Protein AF-A0A8S1EJ92-F1 (afdb_monomer_lite)

Radius of gyration: 52.17 Å; chains: 1; bounding box: 129×118×116 Å

Foldseek 3Di:
DDDDDDDDDDDDDDDDDPDDDPPDDDDPPDDDAQDWDQDPPHRDIDTCHPPRPDQWDADPVPRAIDGPHADPPQKHWDADPVRHIDIDGPPDQWDADPDPVGRDIDGDDDDDCPDDPPDDPPQWDWDQDLVPRDIDIDRNVPLDWDQDPPPRDTADDDCSLVVVLVVLVVVLVVLVVVLVVLCVVLPDDPPPPFAKEWFWFFFEQKTWIWIDTPLDTQDWDMDGDFDAQLDDDDLVVSLVVNLVCVVVNVVVRCVSSVNDQCLPRHQEYFYAQDQHRDSRSVSRLVVRLVSCVVSVHFYFHDHQVQLQVLLLCSVQVDDWAQEQEAAQAWGFGWGDDPQFIDTPETEPEGTLNVLQQNLLSLVSHGCPVHSLVSLLVLLVPADDADDADQADDQLYGYCVRRSVCSSPCVVVCVVVVVGPSSNVSNNSCVRVLVSSLVSNLSVCVVVVALEYGYAYDNLQRVVSVVVNCVSSVVVVHDYRYDHPSRRYGIRVSSRSSRRLCVSLVHTDDSVPSHHYNDDDRRVDRNSSPSPPPDNPPPSVVSSVVSVVSSVVSVVVSVVSVVSVVSVVVPDPPPPDDQQFAAEAEAEADVRVVVVDVVVDPDFFEKEWEFADADPPPRAHPDVLCRLLVVLLVVLCVPPLLGSHNYHYYYYHHYHPVLVPPCVNCCCPDPQNNDDAPRKMDGRPPNVLMDHRVCSNDNVSSNCSRNDDD

Organism: NCBI:txid2654633

InterPro domains:
  IPR000905 Gcp-like domain [PF00814] (223-495)
  IPR000905 Gcp-like domain [PTHR11735] (194-524)
  IPR010357 Thioredoxin domain-containing protein 17-like domain [PF06110] (586-706)
  IPR017860 Peptidase M22, conserved site [PS01016] (289-309)
  IPR017861 Kae1/TsaD family [PR00789] (198-211)
  IPR017861 Kae1/TsaD family [PR00789] (269-289)
  IPR017861 Kae1/TsaD family [PR00789] (290-309)
  IPR017861 Kae1/TsaD family [PR00789] (322-334)
  IPR017861 Kae1/TsaD family [PR00789] (344-365)
  IPR017861 Kae1/TsaD family [PR00789] (452-461)
  IPR017861 Kae1/TsaD family [TIGR00329] (198-495)
  IPR019178 Phosphatidylinositol 4,5-bisphosphate 4-phosphatase [PF09788] (29-186)
  IPR034680 tRNA N6-adenosine threonylcarbamoyltransferase Kae1, archaeal/eukaryotic [MF_01446] (195-529)
  IPR036249 Thioredoxin-like superfamily [SSF52833] (578-705)
  IPR043129 ATPase, nucleotide binding domain [SSF53067] (196-496)

Secondary structure (DSSP, 8-state):
------------------S--S-S------PPTT-EEE-TTT--EEE-TT-TT-SEEE-TTT--EEESSPPPTTEEEEE-TTS-EEEEETT-SEEE---TT---EEE-S---------PPPTTEEEEE-TTT--EEEEETTS-SPEEPTTT--EE--TTHHHHHHHHHHHHHHHHHHHHHHHHHHTPPP-TTS--EEEEEE-SSSEEEEEEEETTEEEE--EEE--PPTT----HHHHHHHHHHHHHHHHHHHHHHTT-S-HHHH-SEEEEEEESS-HHHHHHHHHHHHHHHHHH---EEEEEHHHHHHHHHHHHH--SS-EEEEE-SS-EEEEEEETTEEEEEEEBSS--HHHHHHHHHHHTT---SS-HHHHHHHHHTT--SPPP----EETTEE--HHHHHHHHHHHHHHHHTTSS-HHHHHHHHHHHHHHHHHHHHHHHHHHH--SEEEEESTTTT-HHHHHHHHHHHHHTT-EEEE--HHHHSS-HHHHHHHHHHHHHTT--B-TTS----S---GGGS--GGGHHHIIIIIHHHHHHHHHHHHHHHHHHHHHHHHHHHHHHHTT-TT--------EEEEEEHHHHHHHHHHHH-TTSEEEEEEEPPBPTTT-SBSSHHHHHHHHHHHHHHTSHHHHTS-EEEEEEE---HHHHHSTT-HHHH-TTT--SSSSEEEETT-TT-EEEGGGGG-HHHHHHHHH---

Structure (mmCIF, N/CA/C/O backbone):
data_AF-A0A8S1EJ92-F1
#
_entry.id   AF-A0A8S1EJ92-F1
#
loop_
_atom_site.group_PDB
_atom_site.id
_atom_site.type_symbol
_atom_site.label_atom_id
_atom_site.label_alt_id
_atom_site.label_comp_id
_atom_site.label_asym_id
_atom_site.label_entity_id
_atom_site.label_seq_id
_atom_site.pdbx_PDB_ins_code
_atom_site.Cartn_x
_atom_site.Cartn_y
_atom_site.Cartn_z
_atom_site.occupancy
_atom_site.B_iso_or_equiv
_atom_site.auth_seq_id
_atom_site.auth_comp_id
_atom_site.auth_asym_id
_atom_site.auth_atom_id
_atom_site.pdbx_PDB_model_num
ATOM 1 N N . MET A 1 1 ? -45.525 -78.980 36.826 1.00 33.72 1 MET A N 1
ATOM 2 C CA . MET A 1 1 ? -45.651 -79.275 38.272 1.00 33.72 1 MET A CA 1
ATOM 3 C C . MET A 1 1 ? -45.766 -77.932 38.975 1.00 33.72 1 MET A C 1
ATOM 5 O O . MET A 1 1 ? -44.950 -77.083 38.645 1.00 33.72 1 MET A O 1
ATOM 9 N N . SER A 1 2 ? -46.714 -77.650 39.869 1.00 26.92 2 SER A N 1
ATOM 10 C CA . SER A 1 2 ? -47.870 -78.394 40.438 1.00 26.92 2 SER A CA 1
ATOM 11 C C . SER A 1 2 ? -49.183 -78.156 39.645 1.00 26.92 2 SER A C 1
ATOM 13 O O . SER A 1 2 ? -49.220 -77.238 38.836 1.00 26.92 2 SER A O 1
ATOM 15 N N . TYR A 1 3 ? -50.165 -79.072 39.591 1.00 26.42 3 TYR A N 1
ATOM 16 C CA . TYR A 1 3 ? -51.258 -79.365 40.559 1.00 26.42 3 TYR A CA 1
ATOM 17 C C . TYR A 1 3 ? -52.025 -78.101 41.033 1.00 26.42 3 TYR A C 1
ATOM 19 O O . TYR A 1 3 ? -51.384 -77.234 41.619 1.00 26.42 3 TYR A O 1
ATOM 27 N N . TYR A 1 4 ? -53.292 -77.841 40.646 1.00 27.20 4 TYR A N 1
ATOM 28 C CA . TYR A 1 4 ? -54.607 -78.530 40.852 1.00 27.20 4 TYR A CA 1
ATOM 29 C C . TYR A 1 4 ? -55.306 -78.189 42.189 1.00 27.20 4 TYR A C 1
ATOM 31 O O . TYR A 1 4 ? -54.716 -78.443 43.239 1.00 27.20 4 TYR A O 1
ATOM 39 N N . THR A 1 5 ? -56.554 -77.679 42.151 1.00 28.06 5 THR A N 1
ATOM 40 C CA . THR A 1 5 ? -57.664 -77.943 43.114 1.00 28.06 5 THR A CA 1
ATOM 41 C C . THR A 1 5 ? -58.959 -77.168 42.803 1.00 28.06 5 THR A C 1
ATOM 43 O O . THR A 1 5 ? -58.943 -75.970 42.523 1.00 28.06 5 THR A O 1
ATOM 46 N N . GLU A 1 6 ? -60.092 -77.869 42.941 1.00 27.09 6 GLU A N 1
ATOM 47 C CA . GLU A 1 6 ? -61.472 -77.483 42.591 1.00 27.09 6 GLU A CA 1
ATOM 48 C C . GLU A 1 6 ? -62.458 -78.131 43.615 1.00 27.09 6 GLU A C 1
ATOM 50 O O . GLU A 1 6 ? -62.034 -78.963 44.416 1.00 27.09 6 GLU A O 1
ATOM 55 N N . GLU A 1 7 ? -63.770 -77.861 43.706 1.00 29.28 7 GLU A N 1
ATOM 56 C CA . GLU A 1 7 ? -64.671 -76.963 42.952 1.00 29.28 7 GLU A CA 1
ATOM 57 C C . GLU A 1 7 ? -65.415 -76.006 43.952 1.00 29.28 7 GLU A C 1
ATOM 59 O O . GLU A 1 7 ? -64.715 -75.213 44.573 1.00 29.28 7 GLU A O 1
ATOM 64 N N . ILE A 1 8 ? -66.732 -75.947 44.251 1.00 29.27 8 ILE A N 1
ATOM 65 C CA . ILE A 1 8 ? -67.950 -76.573 43.698 1.00 29.27 8 ILE A CA 1
ATOM 66 C C . ILE A 1 8 ? -69.162 -75.610 43.643 1.00 29.27 8 ILE A C 1
ATOM 68 O O . ILE A 1 8 ? -69.300 -74.715 44.476 1.00 29.27 8 ILE A O 1
ATOM 72 N N . SER A 1 9 ? -70.026 -75.824 42.646 1.00 25.67 9 SER A N 1
ATOM 73 C CA . SER A 1 9 ? -71.293 -75.137 42.315 1.00 25.67 9 SER A CA 1
ATOM 74 C C . SER A 1 9 ? -72.286 -74.753 43.440 1.00 25.67 9 SER A C 1
ATOM 76 O O . SER A 1 9 ? -72.329 -75.347 44.520 1.00 25.67 9 SER A O 1
ATOM 78 N N . ARG A 1 10 ? -73.219 -73.845 43.083 1.00 26.39 10 ARG A N 1
ATOM 79 C CA . ARG A 1 10 ? -74.684 -74.017 43.256 1.00 26.39 10 ARG A CA 1
ATOM 80 C C . ARG A 1 10 ? -75.468 -73.140 42.256 1.00 26.39 10 ARG A C 1
ATOM 82 O O . ARG A 1 10 ? -75.114 -71.981 42.060 1.00 26.39 10 ARG A O 1
ATOM 89 N N . ASN A 1 11 ? -76.526 -73.693 41.658 1.00 24.84 11 ASN A N 1
ATOM 90 C CA . ASN A 1 11 ? -77.256 -73.128 40.505 1.00 24.84 11 ASN A CA 1
ATOM 91 C C . ASN A 1 11 ? -78.496 -72.299 40.947 1.00 24.84 11 ASN A C 1
ATOM 93 O O . ASN A 1 11 ? -79.087 -72.624 41.974 1.00 24.84 11 ASN A O 1
ATOM 97 N N . GLU A 1 12 ? -78.757 -71.111 40.367 1.00 30.56 12 GLU A N 1
ATOM 98 C CA . GLU A 1 12 ? -79.724 -70.778 39.270 1.00 30.56 12 GLU A CA 1
ATOM 99 C C . GLU A 1 12 ? -81.222 -70.740 39.707 1.00 30.56 12 GLU A C 1
ATOM 101 O O . GLU A 1 12 ? -81.569 -71.415 40.674 1.00 30.56 12 GLU A O 1
ATOM 106 N N . PRO A 1 13 ? -82.095 -69.867 39.128 1.00 27.06 13 PRO A N 1
ATOM 107 C CA . PRO A 1 13 ? -82.477 -69.877 37.704 1.00 27.06 13 PRO A CA 1
ATOM 108 C C . PRO A 1 13 ? -82.332 -68.547 36.925 1.00 27.06 13 PRO A C 1
ATOM 110 O O . PRO A 1 13 ? -82.684 -67.468 37.397 1.00 27.06 13 PRO A O 1
ATOM 113 N N . GLU A 1 14 ? -81.862 -68.691 35.684 1.00 22.61 14 GLU A N 1
ATOM 114 C CA . GLU A 1 14 ? -82.346 -68.062 34.439 1.00 22.61 14 GLU A CA 1
ATOM 115 C C . GLU A 1 14 ? -82.857 -66.600 34.443 1.00 22.61 14 GLU A C 1
ATOM 117 O O . GLU A 1 14 ? -84.000 -66.296 34.786 1.00 22.61 14 GLU A O 1
ATOM 122 N N . TYR A 1 15 ? -82.071 -65.713 33.819 1.00 24.30 15 TYR A N 1
ATOM 123 C CA . TYR A 1 15 ? -82.610 -64.614 33.006 1.00 24.30 15 TYR A CA 1
ATOM 124 C C . TYR A 1 15 ? -82.412 -64.969 31.528 1.00 24.30 15 TYR A C 1
ATOM 126 O O . TYR A 1 15 ? -81.276 -65.149 31.094 1.00 24.30 15 TYR A O 1
ATOM 134 N N . ILE A 1 16 ? -83.500 -65.064 30.756 1.00 24.47 16 ILE A N 1
ATOM 135 C CA . ILE A 1 16 ? -83.459 -65.535 29.360 1.00 24.47 16 ILE A CA 1
ATOM 136 C C . ILE A 1 16 ? -82.624 -64.589 28.481 1.00 24.47 16 ILE A C 1
ATOM 138 O O . ILE A 1 16 ? -82.992 -63.436 28.238 1.00 24.47 16 ILE A O 1
ATOM 142 N N . THR A 1 17 ? -81.509 -65.105 27.968 1.00 25.94 17 THR A N 1
ATOM 143 C CA . THR A 1 17 ? -80.580 -64.422 27.064 1.00 25.94 17 THR A CA 1
ATOM 144 C C . THR A 1 17 ? -80.908 -64.692 25.594 1.00 25.94 17 THR A C 1
ATOM 146 O O . THR A 1 17 ? -80.249 -65.488 24.933 1.00 25.94 17 THR A O 1
ATOM 149 N N . GLU A 1 18 ? -81.854 -63.945 25.022 1.00 24.20 18 GLU A N 1
ATOM 150 C CA . GLU A 1 18 ? -81.994 -63.856 23.560 1.00 24.20 18 GLU A CA 1
ATOM 151 C C . GLU A 1 18 ? -81.805 -62.423 23.055 1.00 24.20 18 GLU A C 1
ATOM 153 O O . GLU A 1 18 ? -82.721 -61.607 23.077 1.00 24.20 18 GLU A O 1
ATOM 158 N N . TYR A 1 19 ? -80.575 -62.124 22.632 1.00 30.52 19 TYR A N 1
ATOM 159 C CA . TYR A 1 19 ? -80.199 -61.569 21.319 1.00 30.52 19 TYR A CA 1
ATOM 160 C C . TYR A 1 19 ? -78.664 -61.501 21.315 1.00 30.52 19 TYR A C 1
ATOM 162 O O . TYR A 1 19 ? -78.081 -60.565 21.860 1.00 30.52 19 TYR A O 1
ATOM 170 N N . GLY A 1 20 ? -78.027 -62.555 20.792 1.00 27.53 20 GLY A N 1
ATOM 171 C CA . GLY A 1 20 ? -76.601 -62.842 21.001 1.00 27.53 20 GLY A CA 1
ATOM 172 C C . GLY A 1 20 ? -75.611 -61.875 20.341 1.00 27.53 20 GLY A C 1
ATOM 173 O O . GLY A 1 20 ? -75.978 -61.020 19.530 1.00 27.53 20 GLY A O 1
ATOM 174 N N . ASP A 1 21 ? -74.331 -62.048 20.683 1.00 27.78 21 ASP A N 1
ATOM 175 C CA . ASP A 1 21 ? -73.225 -61.279 20.113 1.00 27.78 21 ASP A CA 1
ATOM 176 C C . ASP A 1 21 ? -73.152 -61.445 18.589 1.00 27.78 21 ASP A C 1
ATOM 178 O O . ASP A 1 21 ? -72.948 -62.534 18.052 1.00 27.78 21 ASP A O 1
ATOM 182 N N . GLY A 1 22 ? -73.305 -60.328 17.878 1.00 31.08 22 GLY A N 1
ATOM 183 C CA . GLY A 1 22 ? -73.324 -60.278 16.418 1.00 31.08 22 GLY A CA 1
ATOM 184 C C . GLY A 1 22 ? -71.935 -60.386 15.790 1.00 31.08 22 GLY A C 1
ATOM 185 O O . GLY A 1 22 ? -71.513 -59.447 15.118 1.00 31.08 22 GLY A O 1
ATOM 186 N N . ASN A 1 23 ? -71.242 -61.508 16.002 1.00 33.09 23 ASN A N 1
ATOM 187 C CA . ASN A 1 23 ? -69.952 -61.820 15.374 1.00 33.09 23 ASN A CA 1
ATOM 188 C C . ASN A 1 23 ? -69.971 -63.122 14.548 1.00 33.09 23 ASN A C 1
ATOM 190 O O . ASN A 1 23 ? -68.948 -63.778 14.381 1.00 33.09 23 ASN A O 1
ATOM 194 N N . GLU A 1 24 ? -71.135 -63.461 13.993 1.00 30.86 24 GLU A N 1
ATOM 195 C CA . GLU A 1 24 ? -71.302 -64.455 12.930 1.00 30.86 24 GLU A CA 1
ATOM 196 C C . GLU A 1 24 ? -72.275 -63.934 11.855 1.00 30.86 24 GLU A C 1
ATOM 198 O O . GLU A 1 24 ? -72.923 -62.895 12.021 1.00 30.86 24 GLU A O 1
ATOM 203 N N . GLY A 1 25 ? -72.320 -64.604 10.700 1.00 39.47 25 GLY A N 1
ATOM 204 C CA . GLY A 1 25 ? -72.923 -64.088 9.466 1.00 39.47 25 GLY A CA 1
ATOM 205 C C . GLY A 1 25 ? -74.449 -63.941 9.495 1.00 39.47 25 GLY A C 1
ATOM 206 O O . GLY A 1 25 ? -75.159 -64.787 8.959 1.00 39.47 25 GLY A O 1
ATOM 207 N N . ALA A 1 26 ? -74.955 -62.833 10.046 1.00 32.16 26 ALA A N 1
ATOM 208 C CA . ALA A 1 26 ? -76.382 -62.514 10.110 1.00 32.16 26 ALA A CA 1
ATOM 209 C C . ALA A 1 26 ? -77.023 -62.355 8.712 1.00 32.16 26 ALA A C 1
ATOM 211 O O . ALA A 1 26 ? -77.035 -61.276 8.110 1.00 32.16 26 ALA A O 1
ATOM 212 N N . GLN A 1 27 ? -77.578 -63.456 8.204 1.00 32.34 27 GLN A N 1
ATOM 213 C CA . GLN A 1 27 ? -78.292 -63.545 6.930 1.00 32.34 27 GLN A CA 1
ATOM 214 C C . GLN A 1 27 ? -79.494 -62.581 6.867 1.00 32.34 27 GLN A C 1
ATOM 216 O O . GLN A 1 27 ? -80.054 -62.164 7.885 1.00 32.34 27 GLN A O 1
ATOM 221 N N . ARG A 1 28 ? -79.952 -62.246 5.650 1.00 38.09 28 ARG A N 1
ATOM 222 C CA . ARG A 1 28 ? -81.178 -61.452 5.434 1.00 38.09 28 ARG A CA 1
ATOM 223 C C . ARG A 1 28 ? -82.435 -62.256 5.805 1.00 38.09 28 ARG A C 1
ATOM 225 O O . ARG A 1 28 ? -83.156 -62.717 4.925 1.00 38.09 28 ARG A O 1
ATOM 232 N N . ALA A 1 29 ? -82.750 -62.336 7.094 1.00 40.09 29 ALA A N 1
ATOM 233 C CA . ALA A 1 29 ? -84.058 -62.774 7.571 1.00 40.09 29 ALA A CA 1
ATOM 234 C C . ALA A 1 29 ? -85.144 -61.776 7.116 1.00 40.09 29 ALA A C 1
ATOM 236 O O . ALA A 1 29 ? -85.392 -60.747 7.754 1.00 40.09 29 ALA A O 1
ATOM 237 N N . GLN A 1 30 ? -85.773 -62.050 5.972 1.00 45.75 30 GLN A N 1
ATOM 238 C CA . GLN A 1 30 ? -86.967 -61.336 5.532 1.00 45.75 30 GLN A CA 1
ATOM 239 C C . GLN A 1 30 ? -88.142 -61.767 6.416 1.00 45.75 30 GLN A C 1
ATOM 241 O O . GLN A 1 30 ? -88.545 -62.927 6.393 1.00 45.75 30 GLN A O 1
ATOM 246 N N . ARG A 1 31 ? -88.705 -60.837 7.199 1.00 52.62 31 ARG A N 1
ATOM 247 C CA . ARG A 1 31 ? -90.002 -61.077 7.852 1.00 52.62 31 ARG A CA 1
ATOM 248 C C . ARG A 1 31 ? -91.081 -61.237 6.767 1.00 52.62 31 ARG A C 1
ATOM 250 O O . ARG A 1 31 ? -91.023 -60.489 5.785 1.00 52.62 31 ARG A O 1
ATOM 257 N N . PRO A 1 32 ? -92.054 -62.151 6.936 1.00 48.94 32 PRO A N 1
ATOM 258 C CA . PRO A 1 32 ? -93.156 -62.306 5.993 1.00 48.94 32 PRO A CA 1
ATOM 259 C C . PRO A 1 32 ? -93.974 -61.013 5.859 1.00 48.94 32 PRO A C 1
ATOM 261 O O . PRO A 1 32 ? -93.990 -60.157 6.752 1.00 48.94 32 PRO A O 1
ATOM 264 N N . GLN A 1 33 ? -94.652 -60.872 4.719 1.00 48.00 33 GLN A N 1
ATOM 265 C CA . GLN A 1 33 ? -95.577 -59.766 4.468 1.00 48.00 33 GLN A CA 1
ATOM 266 C C . GLN A 1 33 ? -96.727 -59.792 5.496 1.00 48.00 33 GLN A C 1
ATOM 268 O O . GLN A 1 33 ? -97.132 -60.861 5.946 1.00 48.00 33 GLN A O 1
ATOM 273 N N . GLY A 1 34 ? -97.210 -58.616 5.911 1.00 57.91 34 GLY A N 1
ATOM 274 C CA . GLY A 1 34 ? -98.260 -58.469 6.933 1.00 57.91 34 GLY A CA 1
ATOM 275 C C . GLY A 1 34 ? -97.787 -58.344 8.394 1.00 57.91 34 GLY A C 1
ATOM 276 O O . GLY A 1 34 ? -98.614 -58.129 9.275 1.00 57.91 34 GLY A O 1
ATOM 277 N N . ALA A 1 35 ? -96.483 -58.426 8.689 1.00 70.12 35 ALA A N 1
ATOM 278 C CA . ALA A 1 35 ? -95.980 -58.330 10.067 1.00 70.12 35 ALA A CA 1
ATOM 279 C C . ALA A 1 35 ? -96.343 -56.999 10.775 1.00 70.12 35 ALA A C 1
ATOM 281 O O . ALA A 1 35 ? -96.090 -55.910 10.250 1.00 70.12 35 ALA A O 1
ATOM 282 N N . THR A 1 36 ? -96.855 -57.088 12.007 1.00 78.06 36 THR A N 1
ATOM 283 C CA . THR A 1 36 ? -97.196 -55.951 12.885 1.00 78.06 36 THR A CA 1
ATOM 284 C C . THR A 1 36 ? -96.217 -55.794 14.052 1.00 78.06 36 THR A C 1
ATOM 286 O O . THR A 1 36 ? -95.643 -56.771 14.529 1.00 78.06 36 THR A O 1
ATOM 289 N N . VAL A 1 37 ? -96.048 -54.569 14.563 1.00 81.75 37 VAL A N 1
ATOM 290 C CA . VAL A 1 37 ? -95.330 -54.282 15.822 1.00 81.75 37 VAL A CA 1
ATOM 291 C C . VAL A 1 37 ? -96.136 -53.324 16.700 1.00 81.75 37 VAL A C 1
ATOM 293 O O . VAL A 1 37 ? -96.599 -52.287 16.233 1.00 81.75 37 VAL A O 1
ATOM 296 N N . VAL A 1 38 ? -96.253 -53.655 17.986 1.00 83.75 38 VAL A N 1
ATOM 297 C CA . VAL A 1 38 ? -96.904 -52.838 19.023 1.00 83.75 38 VAL A CA 1
ATOM 298 C C . VAL A 1 38 ? -96.079 -51.578 19.325 1.00 83.75 38 VAL A C 1
ATOM 300 O O . VAL A 1 38 ? -94.865 -51.646 19.549 1.00 83.75 38 VAL A O 1
ATOM 303 N N . CYS A 1 39 ? -96.721 -50.408 19.354 1.00 83.12 39 CYS A N 1
ATOM 304 C CA . CYS A 1 39 ? -96.068 -49.154 19.721 1.00 83.12 39 CYS A CA 1
ATOM 305 C C . CYS A 1 39 ? -95.769 -49.081 21.226 1.00 83.12 39 CYS A C 1
ATOM 307 O O . CYS A 1 39 ? -96.682 -48.859 22.010 1.00 83.12 39 CYS A O 1
ATOM 309 N N . ARG A 1 40 ? -94.491 -49.117 21.635 1.00 81.31 40 ARG A N 1
ATOM 310 C CA . ARG A 1 40 ? -94.064 -48.978 23.051 1.00 81.31 40 ARG A CA 1
ATOM 311 C C . ARG A 1 40 ? -94.210 -47.551 23.630 1.00 81.31 40 ARG A C 1
ATOM 313 O O . ARG A 1 40 ? -93.234 -47.007 24.155 1.00 81.31 40 ARG A O 1
ATOM 320 N N . VAL A 1 41 ? -95.378 -46.935 23.443 1.00 84.06 41 VAL A N 1
ATOM 321 C CA . VAL A 1 41 ? -95.833 -45.638 23.986 1.00 84.06 41 VAL A CA 1
ATOM 322 C C . VAL A 1 41 ? -97.364 -45.604 24.148 1.00 84.06 41 VAL A C 1
ATOM 324 O O . VAL A 1 41 ? -97.846 -45.010 25.106 1.00 84.06 41 VAL A O 1
ATOM 327 N N . CYS A 1 42 ? -98.120 -46.195 23.215 1.00 82.69 42 CYS A N 1
ATOM 328 C CA . CYS A 1 42 ? -99.595 -46.197 23.215 1.00 82.69 42 CYS A CA 1
ATOM 329 C C . CYS A 1 42 ? -100.215 -47.562 22.857 1.00 82.69 42 CYS A C 1
ATOM 331 O O . CYS A 1 42 ? -101.415 -47.647 22.623 1.00 82.69 42 CYS A O 1
ATOM 333 N N . ASP A 1 43 ? -99.380 -48.593 22.723 1.00 84.50 43 ASP A N 1
ATOM 334 C CA . ASP A 1 43 ? -99.688 -49.997 22.431 1.00 84.50 43 ASP A CA 1
ATOM 335 C C . ASP A 1 43 ? -100.575 -50.281 21.199 1.00 84.50 43 ASP A C 1
ATOM 337 O O . ASP A 1 43 ? -100.980 -51.412 20.942 1.00 84.50 43 ASP A O 1
ATOM 341 N N . ALA A 1 44 ? -100.772 -49.278 20.339 1.00 83.56 44 ALA A N 1
ATOM 342 C CA . ALA A 1 44 ? -101.381 -49.439 19.025 1.00 83.56 44 ALA A CA 1
ATOM 343 C C . ALA A 1 44 ? -100.513 -50.305 18.089 1.00 83.56 44 ALA A C 1
ATOM 345 O O . ALA A 1 44 ? -99.287 -50.147 18.021 1.00 83.56 44 ALA A O 1
ATOM 346 N N . ASN A 1 45 ? -101.160 -51.182 17.316 1.00 84.00 45 ASN A N 1
ATOM 347 C CA . ASN A 1 45 ? -100.512 -52.020 16.307 1.00 84.00 45 ASN A CA 1
ATOM 348 C C . ASN A 1 45 ? -100.068 -51.199 15.085 1.00 84.00 45 ASN A C 1
ATOM 350 O O . ASN A 1 45 ? -100.868 -50.511 14.455 1.00 84.00 45 ASN A O 1
ATOM 354 N N . ILE A 1 46 ? -98.791 -51.318 14.713 1.00 83.00 46 ILE A N 1
ATOM 355 C CA . ILE A 1 46 ? -98.201 -50.699 13.523 1.00 83.00 46 ILE A CA 1
ATOM 356 C C . ILE A 1 46 ? -97.934 -51.788 12.477 1.00 83.00 46 ILE A C 1
ATOM 358 O O . ILE A 1 46 ? -97.066 -52.639 12.674 1.00 83.00 46 ILE A O 1
ATOM 362 N N . PHE A 1 47 ? -98.641 -51.745 11.348 1.00 81.00 47 PHE A N 1
ATOM 363 C CA . PHE A 1 47 ? -98.381 -52.604 10.187 1.00 81.00 47 PHE A CA 1
ATOM 364 C C . PHE A 1 47 ? -97.077 -52.182 9.482 1.00 81.00 47 PHE A C 1
ATOM 366 O O . PHE A 1 47 ? -96.836 -50.989 9.274 1.00 81.00 47 PHE A O 1
ATOM 373 N N . LEU A 1 48 ? -96.212 -53.143 9.132 1.00 76.88 48 LEU A N 1
ATOM 374 C CA . LEU A 1 48 ? -94.860 -52.882 8.602 1.00 76.88 48 LEU A CA 1
ATOM 375 C C . LEU A 1 48 ? -94.725 -53.016 7.073 1.00 76.88 48 LEU A C 1
ATOM 377 O O . LEU A 1 48 ? -93.608 -53.134 6.557 1.00 76.88 48 LEU A O 1
ATOM 381 N N . GLU A 1 49 ? -95.837 -52.987 6.340 1.00 73.94 49 GLU A N 1
ATOM 382 C CA . GLU A 1 49 ? -95.856 -53.104 4.877 1.00 73.94 49 GLU A CA 1
ATOM 383 C C . GLU A 1 49 ? -94.936 -52.074 4.202 1.00 73.94 49 GLU A C 1
ATOM 385 O O . GLU A 1 49 ? -94.885 -50.901 4.578 1.00 73.94 49 GLU A O 1
ATOM 390 N N . GLY A 1 50 ? -94.121 -52.536 3.247 1.00 66.25 50 GLY A N 1
ATOM 391 C CA . GLY A 1 50 ? -93.110 -51.731 2.547 1.00 66.25 50 GLY A CA 1
ATOM 392 C C . GLY A 1 50 ? -91.938 -51.202 3.397 1.00 66.25 50 GLY A C 1
ATOM 393 O O . GLY A 1 50 ? -90.950 -50.733 2.837 1.00 66.25 50 GLY A O 1
ATOM 394 N N . ARG A 1 51 ? -91.987 -51.281 4.736 1.00 70.00 51 ARG A N 1
ATOM 395 C CA . ARG A 1 51 ? -91.027 -50.617 5.651 1.00 70.00 51 ARG A CA 1
ATOM 396 C C . ARG A 1 51 ? -89.984 -51.556 6.269 1.00 70.00 51 ARG A C 1
ATOM 398 O O . ARG A 1 51 ? -89.215 -51.140 7.134 1.00 70.00 51 ARG A O 1
ATOM 405 N N . SER A 1 52 ? -89.905 -52.802 5.800 1.00 64.50 52 SER A N 1
ATOM 406 C CA . SER A 1 52 ? -89.078 -53.883 6.366 1.00 64.50 52 SER A CA 1
ATOM 407 C C . SER A 1 52 ? -87.589 -53.547 6.568 1.00 64.50 52 SER A C 1
ATOM 409 O O . SER A 1 52 ? -86.973 -54.058 7.505 1.00 64.50 52 SER A O 1
ATOM 411 N N . ASN A 1 53 ? -87.001 -52.681 5.735 1.00 71.00 53 ASN A N 1
ATOM 412 C CA . ASN A 1 53 ? -85.588 -52.274 5.814 1.00 71.00 53 ASN A CA 1
ATOM 413 C C . ASN A 1 53 ? -85.286 -51.169 6.848 1.00 71.00 53 ASN A C 1
ATOM 415 O O . ASN A 1 53 ? -84.118 -50.874 7.107 1.00 71.00 53 ASN A O 1
ATOM 419 N N . GLN A 1 54 ? -86.301 -50.556 7.462 1.00 80.31 54 GLN A N 1
ATOM 420 C CA . GLN A 1 54 ? -86.100 -49.534 8.492 1.00 80.31 54 GLN A CA 1
ATOM 421 C C . GLN A 1 54 ? -85.700 -50.173 9.836 1.00 80.31 54 GLN A C 1
ATOM 423 O O . GLN A 1 54 ? -85.989 -51.338 10.104 1.00 80.31 54 GLN A O 1
ATOM 428 N N . HIS A 1 55 ? -85.009 -49.413 10.693 1.00 81.38 55 HIS A N 1
ATOM 429 C CA . HIS A 1 55 ? -84.685 -49.848 12.064 1.00 81.38 55 HIS A CA 1
ATOM 430 C C . HIS A 1 55 ? -85.708 -49.350 13.097 1.00 81.38 55 HIS A C 1
ATOM 432 O O . HIS A 1 55 ? -85.863 -49.943 14.163 1.00 81.38 55 HIS A O 1
ATOM 438 N N . VAL A 1 56 ? -86.413 -48.264 12.778 1.00 87.06 56 VAL A N 1
ATOM 439 C CA . VAL A 1 56 ? -87.357 -47.551 13.644 1.00 87.06 56 VAL A CA 1
ATOM 440 C C . VAL A 1 56 ? -88.512 -47.073 12.770 1.00 87.06 56 VAL A C 1
ATOM 442 O O . VAL A 1 56 ? -88.264 -46.590 11.667 1.00 87.06 56 VAL A O 1
ATOM 445 N N . VAL A 1 57 ? -89.746 -47.176 13.261 1.00 86.25 57 VAL A N 1
ATOM 446 C CA . VAL A 1 57 ? -90.951 -46.636 12.607 1.00 86.25 57 VAL A CA 1
ATOM 447 C C . VAL A 1 57 ? -91.646 -45.633 13.525 1.00 86.25 57 VAL A C 1
ATOM 449 O O . VAL A 1 57 ? -91.521 -45.725 14.745 1.00 86.25 57 VAL A O 1
ATOM 452 N N . LYS A 1 58 ? -92.389 -44.680 12.958 1.00 85.75 58 LYS A N 1
ATOM 453 C CA . LYS A 1 58 ? -93.324 -43.840 13.723 1.00 85.75 58 LYS A CA 1
ATOM 454 C C . LYS A 1 58 ? -94.669 -44.549 13.870 1.00 85.75 58 LYS A C 1
ATOM 456 O O . LYS A 1 58 ? -95.127 -45.190 12.924 1.00 85.75 58 LYS A O 1
ATOM 461 N N . CYS A 1 59 ? -95.298 -44.415 15.033 1.00 84.31 59 CYS A N 1
ATOM 462 C CA . CYS A 1 59 ? -96.681 -44.831 15.241 1.00 84.31 59 CYS A CA 1
ATOM 463 C C . CYS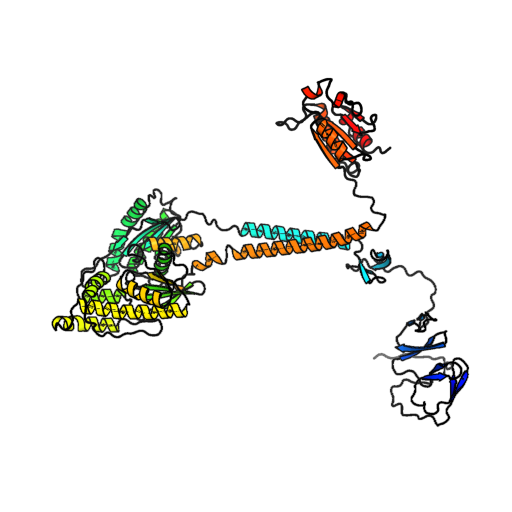 A 1 59 ? -97.645 -43.785 14.676 1.00 84.31 59 CYS A C 1
ATOM 465 O O . CYS A 1 59 ? -97.534 -42.612 15.016 1.00 84.31 59 CYS A O 1
ATOM 467 N N . HIS A 1 60 ? -98.630 -44.197 13.877 1.00 81.81 60 HIS A N 1
ATOM 468 C CA . HIS A 1 60 ? -99.628 -43.267 13.330 1.00 81.81 60 HIS A CA 1
ATOM 469 C C . HIS A 1 60 ? -100.620 -42.735 14.380 1.00 81.81 60 HIS A C 1
ATOM 471 O O . HIS A 1 60 ? -101.227 -41.698 14.152 1.00 81.81 60 HIS A O 1
ATOM 477 N N . ALA A 1 61 ? -100.753 -43.392 15.540 1.00 83.56 61 ALA A N 1
ATOM 478 C CA . ALA A 1 61 ? -101.660 -42.962 16.612 1.00 83.56 61 ALA A CA 1
ATOM 479 C C . ALA A 1 61 ? -101.062 -41.905 17.566 1.00 83.56 61 ALA A C 1
ATOM 481 O O . ALA A 1 61 ? -101.810 -41.168 18.200 1.00 83.56 61 ALA A O 1
ATOM 482 N N . CYS A 1 62 ? -99.730 -41.825 17.697 1.00 83.62 62 CYS A N 1
ATOM 483 C CA . CYS A 1 62 ? -99.074 -40.910 18.647 1.00 83.62 62 CYS A CA 1
ATOM 484 C C . CYS A 1 62 ? -97.802 -40.221 18.113 1.00 83.62 62 CYS A C 1
ATOM 486 O O . CYS A 1 62 ? -97.077 -39.601 18.887 1.00 83.62 62 CYS A O 1
ATOM 488 N N . ASP A 1 63 ? -97.483 -40.389 16.825 1.00 84.25 63 ASP A N 1
ATOM 489 C CA . ASP A 1 63 ? -96.275 -39.929 16.104 1.00 84.25 63 ASP A CA 1
ATOM 490 C C . ASP A 1 63 ? -94.906 -40.380 16.677 1.00 84.25 63 ASP A C 1
ATOM 492 O O . ASP A 1 63 ? -93.854 -40.170 16.066 1.00 84.25 63 ASP A O 1
ATOM 496 N N . GLU A 1 64 ? -94.882 -41.058 17.827 1.00 87.12 64 GLU A N 1
ATOM 497 C CA . GLU A 1 64 ? -93.641 -41.476 18.477 1.00 87.12 64 GLU A CA 1
ATOM 498 C C . GLU A 1 64 ? -92.921 -42.614 17.751 1.00 87.12 64 GLU A C 1
ATOM 500 O O . GLU A 1 64 ? -93.503 -43.572 17.233 1.00 87.12 64 GLU A O 1
ATOM 505 N N . ALA A 1 65 ? -91.595 -42.522 17.788 1.00 86.88 65 ALA A N 1
ATOM 506 C CA . ALA A 1 65 ? -90.689 -43.495 17.208 1.00 86.88 65 ALA A CA 1
ATOM 507 C C . ALA A 1 65 ? -90.608 -44.780 18.059 1.00 86.88 65 ALA A C 1
ATOM 509 O O . ALA A 1 65 ? -90.394 -44.733 19.275 1.00 86.88 65 ALA A O 1
ATOM 510 N N . THR A 1 66 ? -90.727 -45.941 17.416 1.00 84.25 66 THR A N 1
ATOM 511 C CA . THR A 1 66 ? -90.629 -47.281 18.017 1.00 84.25 66 THR A CA 1
ATOM 512 C C . THR A 1 66 ? -89.613 -48.123 17.232 1.00 84.25 66 THR A C 1
ATOM 514 O O . THR A 1 66 ? -89.718 -48.198 16.005 1.00 84.25 66 THR A O 1
ATOM 517 N N . PRO A 1 67 ? -88.603 -48.734 17.885 1.00 85.06 67 PRO A N 1
ATOM 518 C CA . PRO A 1 67 ? -87.619 -49.566 17.196 1.00 85.06 67 PRO A CA 1
ATOM 519 C C . PRO A 1 67 ? -88.246 -50.897 16.753 1.00 85.06 67 PRO A C 1
ATOM 521 O O . PRO A 1 67 ? -88.950 -51.540 17.527 1.00 85.06 67 PRO A O 1
ATOM 524 N N . ILE A 1 68 ? -87.970 -51.311 15.513 1.00 83.75 68 ILE A N 1
ATOM 525 C CA . ILE A 1 68 ? -88.435 -52.582 14.914 1.00 83.75 68 ILE A CA 1
ATOM 526 C C . ILE A 1 68 ? -87.294 -53.582 14.654 1.00 83.75 68 ILE A C 1
ATOM 528 O O . ILE A 1 68 ? -87.551 -54.748 14.328 1.00 83.75 68 ILE A O 1
ATOM 532 N N . ARG A 1 69 ? -86.049 -53.116 14.813 1.00 81.94 69 ARG A N 1
ATOM 533 C CA . ARG A 1 69 ? -84.775 -53.850 14.777 1.00 81.94 69 ARG A CA 1
ATOM 534 C C . ARG A 1 69 ? -83.909 -53.406 15.976 1.00 81.94 69 ARG A C 1
ATOM 536 O O . ARG A 1 69 ? -84.156 -52.316 16.504 1.00 81.94 69 ARG A O 1
ATOM 543 N N . PRO A 1 70 ? -82.894 -54.185 16.398 1.00 80.38 70 PRO A N 1
ATOM 544 C CA . PRO A 1 70 ? -81.868 -53.704 17.328 1.00 80.38 70 PRO A CA 1
ATOM 545 C C . PRO A 1 70 ? -81.134 -52.465 16.783 1.00 80.38 70 PRO A C 1
ATOM 547 O O . PRO A 1 70 ? -81.205 -52.141 15.594 1.00 80.38 70 PRO A O 1
ATOM 550 N N . ALA A 1 71 ? -80.433 -51.747 17.663 1.00 82.19 71 ALA A N 1
ATOM 551 C CA . ALA A 1 71 ? -79.629 -50.596 17.259 1.00 82.19 71 ALA A CA 1
ATOM 552 C C . ALA A 1 71 ? -78.429 -51.037 16.390 1.00 82.19 71 ALA A C 1
ATOM 554 O O . ALA A 1 71 ? -77.865 -52.101 16.641 1.00 82.19 71 ALA A O 1
ATOM 555 N N . PRO A 1 72 ? -77.991 -50.226 15.404 1.00 83.06 72 PRO A N 1
ATOM 556 C CA . PRO A 1 72 ? -76.762 -50.493 14.659 1.00 83.06 72 PRO A CA 1
ATOM 557 C C . PRO A 1 72 ? -75.540 -50.638 15.578 1.00 83.06 72 PRO A C 1
ATOM 559 O O . PRO A 1 72 ? -75.460 -49.959 16.605 1.00 83.06 72 PRO A O 1
ATOM 562 N N . ALA A 1 73 ? -74.573 -51.466 15.173 1.00 79.69 73 ALA A N 1
ATOM 563 C CA . ALA A 1 73 ? -73.391 -51.816 15.964 1.00 79.69 73 ALA A CA 1
ATOM 564 C C . ALA A 1 73 ? -72.702 -50.602 16.628 1.00 79.69 73 ALA A C 1
ATOM 566 O O . ALA A 1 73 ? -72.545 -49.530 16.035 1.00 79.69 73 ALA A O 1
ATOM 567 N N . GLY A 1 74 ? -72.312 -50.768 17.897 1.00 78.56 74 GLY A N 1
ATOM 568 C CA . GLY A 1 74 ? -71.705 -49.713 18.718 1.00 78.56 74 GLY A CA 1
ATOM 569 C C . GLY A 1 74 ? -72.667 -48.615 19.204 1.00 78.56 74 GLY A C 1
ATOM 570 O O . GLY A 1 74 ? -72.224 -47.676 19.877 1.00 78.56 74 GLY A O 1
ATOM 571 N N . LYS A 1 75 ? -73.971 -48.704 18.905 1.00 87.12 75 LYS A N 1
ATOM 572 C CA . LYS A 1 75 ? -75.011 -47.774 19.379 1.00 87.12 75 LYS A CA 1
ATOM 573 C C . LYS A 1 75 ? -76.052 -48.487 20.245 1.00 87.12 75 LYS A C 1
ATOM 575 O O . LYS A 1 75 ? -76.230 -49.693 20.149 1.00 87.12 75 LYS A O 1
ATOM 580 N N . LYS A 1 76 ? -76.765 -47.721 21.075 1.00 85.25 76 LYS A N 1
ATOM 581 C CA . LYS A 1 76 ? -77.915 -48.183 21.871 1.00 85.25 76 LYS A CA 1
ATOM 582 C C . LYS A 1 76 ? -79.085 -47.207 21.746 1.00 85.25 76 LYS A C 1
ATOM 584 O O . LYS A 1 76 ? -78.872 -46.000 21.594 1.00 85.25 76 LYS A O 1
ATOM 589 N N . TYR A 1 77 ? -80.310 -47.727 21.804 1.00 88.50 77 TYR A N 1
ATOM 590 C CA . TYR A 1 77 ? -81.521 -46.910 21.897 1.00 88.50 77 TYR A CA 1
ATOM 591 C C . TYR A 1 77 ? -81.800 -46.518 23.350 1.00 88.50 77 TYR A C 1
ATOM 593 O O . TYR A 1 77 ? -81.569 -47.297 24.271 1.00 88.50 77 TYR A O 1
ATOM 601 N N . VAL A 1 78 ? -82.308 -45.304 23.546 1.00 86.25 78 VAL A N 1
ATOM 602 C CA . VAL A 1 78 ? -82.662 -44.733 24.850 1.00 86.25 78 VAL A CA 1
ATOM 603 C C . VAL A 1 78 ? -83.967 -43.967 24.678 1.00 86.25 78 VAL A C 1
ATOM 605 O O . VAL A 1 78 ? -84.003 -43.014 23.905 1.00 86.25 78 VAL A O 1
ATOM 608 N N . ARG A 1 79 ? -85.040 -44.329 25.389 1.00 85.94 79 ARG A N 1
ATOM 609 C CA . ARG A 1 79 ? -86.263 -43.509 25.408 1.00 85.94 79 ARG A CA 1
ATOM 610 C C . ARG A 1 79 ? -86.180 -42.495 26.552 1.00 85.94 79 ARG A C 1
ATOM 612 O O . ARG A 1 79 ? -85.867 -42.853 27.684 1.00 85.94 79 ARG A O 1
ATOM 619 N N . CYS A 1 80 ? -86.436 -41.224 26.261 1.00 83.56 80 CYS A N 1
ATOM 620 C CA . CYS A 1 80 ? -86.610 -40.199 27.286 1.00 83.56 80 CYS A CA 1
ATOM 621 C C . CYS A 1 80 ? -87.977 -40.377 27.976 1.00 83.56 80 CYS A C 1
ATOM 623 O O . CYS A 1 80 ? -88.930 -40.737 27.288 1.00 83.56 80 CYS A O 1
ATOM 625 N N . PRO A 1 81 ? -88.151 -40.027 29.267 1.00 81.06 81 PRO A N 1
ATOM 626 C CA . PRO A 1 81 ? -89.470 -39.999 29.915 1.00 81.06 81 PRO A CA 1
ATOM 627 C C . PRO A 1 81 ? -90.506 -39.033 29.301 1.00 81.06 81 PRO A C 1
ATOM 629 O O . PRO A 1 81 ? -91.629 -38.969 29.779 1.00 81.06 81 PRO A O 1
ATOM 632 N N . CYS A 1 82 ? -90.154 -38.265 28.263 1.00 82.75 82 CYS A N 1
ATOM 633 C CA . CYS A 1 82 ? -91.107 -37.551 27.400 1.00 82.75 82 CYS A CA 1
ATOM 634 C C . CYS A 1 82 ? -91.450 -38.341 26.121 1.00 82.75 82 CYS A C 1
ATOM 636 O O . CYS A 1 82 ? -91.749 -37.742 25.093 1.00 82.75 82 CYS A O 1
ATOM 638 N N . ASN A 1 83 ? -91.306 -39.667 26.163 1.00 83.94 83 ASN A N 1
ATOM 639 C CA . ASN A 1 83 ? -91.473 -40.657 25.094 1.00 83.94 83 ASN A CA 1
ATOM 640 C C . ASN A 1 83 ? -90.577 -40.538 23.849 1.00 83.94 83 ASN A C 1
ATOM 642 O O . ASN A 1 83 ? -90.444 -41.523 23.123 1.00 83.94 83 ASN A O 1
ATOM 646 N N . CYS A 1 84 ? -89.857 -39.432 23.654 1.00 84.75 84 CYS A N 1
ATOM 647 C CA . CYS A 1 84 ? -88.896 -39.267 22.561 1.00 84.75 84 CYS A CA 1
ATOM 648 C C . CYS A 1 84 ? -87.815 -40.373 22.558 1.00 84.75 84 CYS A C 1
ATOM 650 O O . CYS A 1 84 ? -87.103 -40.558 23.550 1.00 84.75 84 CYS A O 1
ATOM 652 N N . LEU A 1 85 ? -87.679 -41.096 21.440 1.00 87.94 85 LEU A N 1
ATOM 653 C CA . LEU A 1 85 ? -86.642 -42.115 21.239 1.00 87.94 85 LEU A CA 1
ATOM 654 C C . LEU A 1 85 ? -85.335 -41.480 20.745 1.00 87.94 85 LEU A C 1
ATOM 656 O O . LEU A 1 85 ? -85.315 -40.787 19.730 1.00 87.94 85 LEU A O 1
ATOM 660 N N . LEU A 1 86 ? -84.237 -41.770 21.436 1.00 88.25 86 LEU A N 1
ATOM 661 C CA . LEU A 1 86 ? -82.886 -41.298 21.140 1.00 88.25 86 LEU A CA 1
ATOM 662 C C . LEU A 1 86 ? -81.976 -42.479 20.784 1.00 88.25 86 LEU A C 1
ATOM 664 O O . LEU A 1 86 ? -82.218 -43.620 21.184 1.00 88.25 86 LEU A O 1
ATOM 668 N N . ILE A 1 87 ? -80.888 -42.193 20.070 1.00 88.44 87 ILE A N 1
ATOM 669 C CA . ILE A 1 87 ? -79.809 -43.144 19.793 1.00 88.44 87 ILE A CA 1
ATOM 670 C C . ILE A 1 87 ? -78.473 -42.532 20.224 1.00 88.44 87 ILE A C 1
ATOM 672 O O . ILE A 1 87 ? -78.167 -41.389 19.885 1.00 88.44 87 ILE A O 1
ATOM 676 N N . CYS A 1 88 ? -77.674 -43.278 20.983 1.00 85.56 88 CYS A N 1
ATOM 677 C CA . CYS A 1 88 ? -76.357 -42.846 21.460 1.00 85.56 88 CYS A CA 1
ATOM 678 C C . CYS A 1 88 ? -75.304 -43.942 21.250 1.00 85.56 88 CYS A C 1
ATOM 680 O O . CYS A 1 88 ? -75.640 -45.061 20.859 1.00 85.56 88 CYS A O 1
ATOM 682 N N . LYS A 1 89 ? -74.018 -43.637 21.479 1.00 82.69 89 LYS A N 1
ATOM 683 C CA . LYS A 1 89 ? -72.969 -44.671 21.487 1.00 82.69 89 LYS A CA 1
ATOM 684 C C . LYS A 1 89 ? -73.178 -45.589 22.697 1.00 82.69 89 LYS A C 1
ATOM 686 O O . LYS A 1 89 ? -73.639 -45.132 23.743 1.00 82.69 89 LYS A O 1
ATOM 691 N N . ALA A 1 90 ? -72.801 -46.862 22.589 1.00 79.00 90 ALA A N 1
ATOM 692 C CA . ALA A 1 90 ? -72.932 -47.821 23.691 1.00 79.00 90 ALA A CA 1
ATOM 693 C C . ALA A 1 90 ? -72.256 -47.320 24.989 1.00 79.00 90 ALA A C 1
ATOM 695 O O . ALA A 1 90 ? -72.843 -47.405 26.068 1.00 79.00 90 ALA A O 1
ATOM 696 N N . SER A 1 91 ? -71.093 -46.673 24.862 1.00 74.31 91 SER A N 1
ATOM 697 C CA . SER A 1 91 ? -70.321 -46.058 25.952 1.00 74.31 91 SER A CA 1
ATOM 698 C C . SER A 1 91 ? -70.851 -44.710 26.473 1.00 74.31 91 SER A C 1
ATOM 700 O O . SER A 1 91 ? -70.283 -44.154 27.411 1.00 74.31 91 SER A O 1
ATOM 702 N N . SER A 1 92 ? -71.929 -44.147 25.910 1.00 78.69 92 SER A N 1
ATOM 703 C CA . SER A 1 92 ? -72.502 -42.890 26.410 1.00 78.69 92 SER A CA 1
ATOM 704 C C . SER A 1 92 ? -73.149 -43.084 27.788 1.00 78.69 92 SER A C 1
ATOM 706 O O . SER A 1 92 ? -74.106 -43.851 27.927 1.00 78.69 92 SER A O 1
ATOM 708 N N . THR A 1 93 ? -72.649 -42.345 28.784 1.00 79.75 93 THR A N 1
ATOM 709 C CA . THR A 1 93 ? -73.132 -42.322 30.180 1.00 79.75 93 THR A CA 1
ATOM 710 C C . THR A 1 93 ? -74.173 -41.233 30.451 1.00 79.75 93 THR A C 1
ATOM 712 O O . THR A 1 93 ? -74.914 -41.331 31.425 1.00 79.75 93 THR A O 1
ATOM 715 N N . ARG A 1 94 ? -74.268 -40.201 29.601 1.00 82.00 94 ARG A N 1
ATOM 716 C CA . ARG A 1 94 ? -75.319 -39.169 29.638 1.00 82.00 94 ARG A CA 1
ATOM 717 C C . ARG A 1 94 ? -75.758 -38.768 28.229 1.00 82.00 94 ARG A C 1
ATOM 719 O O . ARG A 1 94 ? -74.941 -38.771 27.310 1.00 82.00 94 ARG A O 1
ATOM 726 N N . ILE A 1 95 ? -77.028 -38.395 28.069 1.00 85.50 95 ILE A N 1
ATOM 727 C CA . ILE A 1 95 ? -77.578 -37.792 26.841 1.00 85.50 95 ILE A CA 1
ATOM 728 C C . ILE A 1 95 ? -78.674 -36.769 27.173 1.00 85.50 95 ILE A C 1
ATOM 730 O O . ILE A 1 95 ? -79.515 -37.015 28.034 1.00 85.50 95 ILE A O 1
ATOM 734 N N . ALA A 1 96 ? -78.675 -35.622 26.494 1.00 83.56 96 ALA A N 1
ATOM 735 C CA . ALA A 1 96 ? -79.755 -34.638 26.574 1.00 83.56 96 ALA A CA 1
ATOM 736 C C . ALA A 1 96 ? -80.869 -34.966 25.568 1.00 83.56 96 ALA A C 1
ATOM 738 O O . ALA A 1 96 ? -80.587 -35.359 24.435 1.00 83.56 96 ALA A O 1
ATOM 739 N N . CYS A 1 97 ? -82.131 -34.775 25.954 1.00 83.75 97 CYS A N 1
ATOM 740 C CA . CYS A 1 97 ? -83.243 -34.848 25.009 1.00 83.75 97 CYS A CA 1
ATOM 741 C C . CYS A 1 97 ? -83.284 -33.571 24.134 1.00 83.75 97 CYS A C 1
ATOM 743 O O . CYS A 1 97 ? -83.208 -32.471 24.679 1.00 83.75 97 CYS A O 1
ATOM 745 N N . PRO A 1 98 ? -83.444 -33.672 22.798 1.00 79.00 98 PRO A N 1
ATOM 746 C CA . PRO A 1 98 ? -83.408 -32.526 21.883 1.00 79.00 98 PRO A CA 1
ATOM 747 C C . PRO A 1 98 ? -84.761 -31.811 21.718 1.00 79.00 98 PRO A C 1
ATOM 749 O O . PRO A 1 98 ? -84.881 -30.902 20.903 1.00 79.00 98 PRO A O 1
ATOM 752 N N . ARG A 1 99 ? -85.809 -32.213 22.452 1.00 81.56 99 ARG A N 1
ATOM 753 C CA . ARG A 1 99 ? -87.112 -31.532 22.409 1.00 81.56 99 ARG A CA 1
ATOM 754 C C . ARG A 1 99 ? -87.025 -30.233 23.205 1.00 81.56 99 ARG A C 1
ATOM 756 O O . ARG A 1 99 ? -86.739 -30.286 24.398 1.00 81.56 99 ARG A O 1
ATOM 763 N N . ASN A 1 100 ? -87.378 -29.102 22.589 1.00 76.19 100 ASN A N 1
ATOM 764 C CA . ASN A 1 100 ? -87.401 -27.776 23.233 1.00 76.19 100 ASN A CA 1
ATOM 765 C C . ASN A 1 100 ? -88.124 -27.781 24.597 1.00 76.19 100 ASN A C 1
ATOM 767 O O . ASN A 1 100 ? -87.655 -27.164 25.556 1.00 76.19 100 ASN A O 1
ATOM 771 N N . ASN A 1 101 ? -89.216 -28.548 24.691 1.00 75.12 101 ASN A N 1
ATOM 772 C CA . ASN A 1 101 ? -90.076 -28.657 25.873 1.00 75.12 101 ASN A CA 1
ATOM 773 C C . ASN A 1 101 ? -89.593 -29.718 26.890 1.00 75.12 101 ASN A C 1
ATOM 775 O O . ASN A 1 101 ? -90.228 -29.915 27.921 1.00 75.12 101 ASN A O 1
ATOM 779 N N . CYS A 1 102 ? -88.486 -30.426 26.632 1.00 75.44 102 CYS A N 1
ATOM 780 C CA . CYS A 1 102 ? -87.936 -31.435 27.537 1.00 75.44 102 CYS A CA 1
ATOM 781 C C . CYS A 1 102 ? -86.410 -31.320 27.656 1.00 75.44 102 CYS A C 1
ATOM 783 O O . CYS A 1 102 ? -85.660 -32.130 27.120 1.00 75.44 102 CYS A O 1
ATOM 785 N N . ARG A 1 103 ? -85.942 -30.345 28.440 1.00 75.75 103 ARG A N 1
ATOM 786 C CA . ARG A 1 103 ? -84.511 -30.093 28.711 1.00 75.75 103 ARG A CA 1
ATOM 787 C C . ARG A 1 103 ? -83.858 -31.125 29.659 1.00 75.75 103 ARG A C 1
ATOM 789 O O . ARG A 1 103 ? -82.934 -30.793 30.395 1.00 75.75 103 ARG A O 1
ATOM 796 N N . ARG A 1 104 ? -84.358 -32.368 29.705 1.00 78.56 104 ARG A N 1
ATOM 797 C CA . ARG A 1 104 ? -83.869 -33.419 30.617 1.00 78.56 104 ARG A CA 1
ATOM 798 C C . ARG A 1 104 ? -82.586 -34.061 30.079 1.00 78.56 104 ARG A C 1
ATOM 800 O O . ARG A 1 104 ? -82.507 -34.414 28.901 1.00 78.56 104 ARG A O 1
ATOM 807 N N . VAL A 1 105 ? -81.610 -34.263 30.967 1.00 80.44 105 VAL A N 1
ATOM 808 C CA . VAL A 1 105 ? -80.403 -35.063 30.709 1.00 80.44 105 VAL A CA 1
ATOM 809 C C . VAL A 1 105 ? -80.574 -36.427 31.368 1.00 80.44 105 VAL A C 1
ATOM 811 O O . VAL A 1 105 ? -80.649 -36.532 32.590 1.00 80.44 105 VAL A O 1
ATOM 814 N N . ILE A 1 106 ? -80.639 -37.473 30.553 1.00 81.38 106 ILE A N 1
ATOM 815 C CA . ILE A 1 106 ? -80.759 -38.862 30.990 1.00 81.38 106 ILE A CA 1
ATOM 816 C C . ILE A 1 106 ? -79.358 -39.356 31.362 1.00 81.38 106 ILE A C 1
ATOM 818 O O . ILE A 1 106 ? -78.447 -39.273 30.537 1.00 81.38 106 ILE A O 1
ATOM 822 N N . THR A 1 107 ? -79.177 -39.871 32.580 1.00 77.62 107 THR A N 1
ATOM 823 C CA . THR A 1 107 ? -77.964 -40.619 32.961 1.00 77.62 107 THR A CA 1
ATOM 824 C C . THR A 1 107 ? -78.197 -42.107 32.702 1.00 77.62 107 THR A C 1
ATOM 826 O O . THR A 1 107 ? -79.273 -42.626 32.977 1.00 77.62 107 THR A O 1
ATOM 829 N N . LEU A 1 108 ? -77.209 -42.771 32.106 1.00 74.12 108 LEU A N 1
ATOM 830 C CA . LEU A 1 108 ? -77.318 -44.094 31.492 1.00 74.12 108 LEU A CA 1
ATOM 831 C C . LEU A 1 108 ? -76.424 -45.100 32.224 1.00 74.12 108 LEU A C 1
ATOM 833 O O . LEU A 1 108 ? -75.401 -45.533 31.696 1.00 74.12 108 LEU A O 1
ATOM 837 N N . GLY A 1 109 ? -76.822 -45.427 33.453 1.00 58.62 109 GLY A N 1
ATOM 838 C CA . GLY A 1 109 ? -76.183 -46.416 34.322 1.00 58.62 109 GLY A CA 1
ATOM 839 C C . GLY A 1 109 ? -76.540 -46.179 35.791 1.00 58.62 109 GLY A C 1
ATOM 840 O O . GLY A 1 109 ? -76.511 -45.036 36.247 1.00 58.62 109 GLY A O 1
ATOM 841 N N . GLN A 1 110 ? -76.877 -47.244 36.522 1.00 45.88 110 GLN A N 1
ATOM 842 C CA . GLN A 1 110 ? -77.066 -47.198 37.975 1.00 45.88 110 GLN A CA 1
ATOM 843 C C . GLN A 1 110 ? -75.719 -47.281 38.700 1.00 45.88 110 GLN A C 1
ATOM 845 O O . GLN A 1 110 ? -74.939 -48.197 38.450 1.00 45.88 110 GLN A O 1
ATOM 850 N N . ARG A 1 111 ? -75.506 -46.367 39.649 1.00 36.53 111 ARG A N 1
ATOM 851 C CA . ARG A 1 111 ? -74.907 -46.631 40.967 1.00 36.53 111 ARG A CA 1
ATOM 852 C C . ARG A 1 111 ? -75.530 -45.640 41.945 1.00 36.53 111 ARG A C 1
ATOM 854 O O . ARG A 1 111 ? -75.598 -44.450 41.633 1.00 36.53 111 ARG A O 1
ATOM 861 N N . ASP A 1 112 ? -76.005 -46.127 43.081 1.00 32.62 112 ASP A N 1
ATOM 862 C CA . ASP A 1 112 ? -76.782 -45.319 44.019 1.00 32.62 112 ASP A CA 1
ATOM 863 C C . ASP A 1 112 ? -75.908 -44.310 44.783 1.00 32.62 112 ASP A C 1
ATOM 865 O O . ASP A 1 112 ? -74.818 -44.658 45.246 1.00 32.62 112 ASP A O 1
ATOM 869 N N . PRO A 1 113 ? -76.353 -43.050 44.941 1.00 40.81 113 PRO A N 1
ATOM 870 C CA . PRO A 1 113 ? -75.612 -42.036 45.675 1.00 40.81 113 PRO A CA 1
ATOM 871 C C . PRO A 1 113 ? -75.929 -42.099 47.177 1.00 40.81 113 PRO A C 1
ATOM 873 O O . PRO A 1 113 ? -76.563 -41.198 47.728 1.00 40.81 113 PRO A O 1
ATOM 876 N N . SER A 1 114 ? -75.446 -43.137 47.868 1.00 36.28 114 SER A N 1
ATOM 877 C CA . SER A 1 114 ? -75.320 -43.092 49.331 1.00 36.28 114 SER A CA 1
ATOM 878 C C . SER A 1 114 ? -74.397 -41.927 49.708 1.00 36.28 114 SER A C 1
ATOM 880 O O . SER A 1 114 ? -73.231 -41.893 49.304 1.00 36.28 114 SER A O 1
ATOM 882 N N . GLY A 1 115 ? -74.931 -40.931 50.414 1.00 33.47 115 GLY A N 1
ATOM 883 C CA . GLY A 1 115 ? -74.299 -39.619 50.522 1.00 33.47 115 GLY A CA 1
ATOM 884 C C . GLY A 1 115 ? -72.992 -39.598 51.318 1.00 33.47 115 GLY A C 1
ATOM 885 O O . GLY A 1 115 ? -72.989 -39.779 52.530 1.00 33.47 115 GLY A O 1
ATOM 886 N N . SER A 1 116 ? -71.901 -39.217 50.654 1.00 30.19 116 SER A N 1
ATOM 887 C CA . SER A 1 116 ? -70.769 -38.542 51.298 1.00 30.19 116 SER A CA 1
ATOM 888 C C . SER A 1 116 ? -70.395 -37.322 50.459 1.00 30.19 116 SER A C 1
ATOM 890 O O . SER A 1 116 ? -70.336 -37.409 49.229 1.00 30.19 116 SER A O 1
ATOM 892 N N . ALA A 1 117 ? -70.186 -36.169 51.096 1.00 33.06 117 ALA A N 1
ATOM 893 C CA . ALA A 1 117 ? -69.809 -34.957 50.379 1.00 33.06 117 ALA A CA 1
ATOM 894 C C . ALA A 1 117 ? -68.409 -35.133 49.772 1.00 33.06 117 ALA A C 1
ATOM 896 O O . ALA A 1 117 ? -67.429 -35.283 50.503 1.00 33.06 117 ALA A O 1
ATOM 897 N N . ILE A 1 118 ? -68.310 -35.100 48.438 1.00 37.41 118 ILE A N 1
ATOM 898 C CA . ILE A 1 118 ? -67.028 -35.204 47.732 1.00 37.41 118 ILE A CA 1
ATOM 899 C C . ILE A 1 118 ? -66.153 -34.021 48.160 1.00 37.41 118 ILE A C 1
ATOM 901 O O . ILE A 1 118 ? -66.375 -32.883 47.737 1.00 37.41 118 ILE A O 1
ATOM 905 N N . ARG A 1 119 ? -65.150 -34.292 49.006 1.00 45.00 119 ARG A N 1
ATOM 906 C CA . ARG A 1 119 ? -64.091 -33.327 49.318 1.00 45.00 119 ARG A CA 1
ATOM 907 C C . ARG A 1 119 ? -63.454 -32.896 48.000 1.00 45.00 119 ARG A C 1
ATOM 909 O O . ARG A 1 119 ? -63.085 -33.738 47.182 1.00 45.00 119 ARG A O 1
ATOM 916 N N . ALA A 1 120 ? -63.346 -31.585 47.799 1.00 43.59 120 ALA A N 1
ATOM 917 C CA . ALA A 1 120 ? -62.699 -31.023 46.622 1.00 43.59 120 ALA A CA 1
ATOM 918 C C . ALA A 1 120 ? -61.287 -31.632 46.466 1.00 43.59 120 ALA A C 1
ATOM 920 O O . ALA A 1 120 ? -60.586 -31.739 47.479 1.00 43.59 120 ALA A O 1
ATOM 921 N N . PRO A 1 121 ? -60.861 -32.049 45.254 1.00 55.84 121 PRO A N 1
ATOM 922 C CA . PRO A 1 121 ? -59.549 -32.657 45.044 1.00 55.84 121 PRO A CA 1
ATOM 923 C C . PRO A 1 121 ? -58.424 -31.828 45.669 1.00 55.84 121 PRO A C 1
ATOM 925 O O . PRO A 1 121 ? -58.441 -30.598 45.578 1.00 55.84 121 PRO A O 1
ATOM 928 N N . THR A 1 122 ? -57.446 -32.482 46.295 1.00 55.62 122 THR A N 1
ATOM 929 C CA . THR A 1 122 ? -56.321 -31.812 46.964 1.00 55.62 122 THR A CA 1
ATOM 930 C C . THR A 1 122 ? -55.632 -30.818 46.029 1.00 55.62 122 THR A C 1
ATOM 932 O O . THR A 1 122 ? -55.231 -31.170 44.923 1.00 55.62 122 THR A O 1
ATOM 935 N N . GLY A 1 123 ? -55.527 -29.561 46.472 1.00 60.50 123 GLY A N 1
ATOM 936 C CA . GLY A 1 123 ? -55.004 -28.447 45.676 1.00 60.50 123 GLY A CA 1
ATOM 937 C C . GLY A 1 123 ? -56.048 -27.661 44.870 1.00 60.50 123 GLY A C 1
ATOM 938 O O . GLY A 1 123 ? -55.706 -26.615 44.318 1.00 60.50 123 GLY A O 1
ATOM 939 N N . SER A 1 124 ? -57.311 -28.094 44.804 1.00 66.06 124 SER A N 1
ATOM 940 C CA . SER A 1 124 ? -58.374 -27.324 44.142 1.00 66.06 124 SER A CA 1
ATOM 941 C C . SER A 1 124 ? -58.997 -26.258 45.050 1.00 66.06 124 SER A C 1
ATOM 943 O O . SER A 1 124 ? -59.321 -26.513 46.209 1.00 66.06 124 SER A O 1
ATOM 945 N N . CYS A 1 125 ? -59.177 -25.050 44.514 1.00 67.56 125 CYS A N 1
ATOM 946 C CA . CYS A 1 125 ? -59.837 -23.930 45.182 1.00 67.56 125 CYS A CA 1
ATOM 947 C C . CYS A 1 125 ? -61.036 -23.423 44.364 1.00 67.56 125 CYS A C 1
ATOM 949 O O . CYS A 1 125 ? -61.158 -23.698 43.167 1.00 67.56 125 CYS A O 1
ATOM 951 N N . ARG A 1 126 ? -61.934 -22.676 45.016 1.00 69.88 126 ARG A N 1
ATOM 952 C CA . ARG A 1 126 ? -62.992 -21.913 44.339 1.00 69.88 126 ARG A CA 1
ATOM 953 C C . ARG A 1 126 ? -62.418 -20.587 43.842 1.00 69.88 126 ARG A C 1
ATOM 955 O O . ARG A 1 126 ? -61.751 -19.888 44.598 1.00 69.88 126 ARG A O 1
ATOM 962 N N . VAL A 1 127 ? -62.706 -20.245 42.591 1.00 69.38 127 VAL A N 1
ATOM 963 C CA . VAL A 1 127 ? -62.230 -19.035 41.913 1.00 69.38 127 VAL A CA 1
ATOM 964 C C . VAL A 1 127 ? -63.410 -18.375 41.208 1.00 69.38 127 VAL A C 1
ATOM 966 O O . VAL A 1 127 ? -64.116 -19.041 40.454 1.00 69.38 127 VAL A O 1
ATOM 969 N N . SER A 1 128 ? -63.624 -17.076 41.420 1.00 70.88 128 SER A N 1
ATOM 970 C CA . SER A 1 128 ? -64.557 -16.291 40.600 1.00 70.88 128 SER A CA 1
ATOM 971 C C . SER A 1 128 ? -63.877 -15.864 39.295 1.00 70.88 128 SER A C 1
ATOM 973 O O . SER A 1 128 ? -62.718 -15.444 39.294 1.00 70.88 128 SER A O 1
ATOM 975 N N . CYS A 1 129 ? -64.570 -15.987 38.164 1.00 68.69 129 CYS A N 1
ATOM 976 C CA . CYS A 1 129 ? -64.062 -15.513 36.883 1.00 68.69 129 CYS A CA 1
ATOM 977 C C . CYS A 1 129 ? -64.350 -14.021 36.685 1.00 68.69 129 CYS A C 1
ATOM 979 O O . CYS A 1 129 ? -65.481 -13.652 36.397 1.00 68.69 129 CYS A O 1
ATOM 981 N N . VAL A 1 130 ? -63.314 -13.183 36.672 1.00 65.25 130 VAL A N 1
ATOM 982 C CA . VAL A 1 130 ? -63.419 -11.714 36.512 1.00 65.25 130 VAL A CA 1
ATOM 983 C C . VAL A 1 130 ? -64.219 -11.233 35.286 1.00 65.25 130 VAL A C 1
ATOM 985 O O . VAL A 1 130 ? -64.736 -10.121 35.288 1.00 65.25 130 VAL A O 1
ATOM 988 N N . TYR A 1 131 ? -64.380 -12.050 34.241 1.00 68.75 131 TYR A N 1
ATOM 989 C CA . TYR A 1 131 ? -65.159 -11.672 33.052 1.00 68.75 131 TYR A CA 1
ATOM 990 C C . TYR A 1 131 ? -66.666 -11.965 33.135 1.00 68.75 131 TYR A C 1
ATOM 992 O O . TYR A 1 131 ? -67.388 -11.598 32.209 1.00 68.75 131 TYR A O 1
ATOM 1000 N N . CYS A 1 132 ? -67.133 -12.690 34.155 1.00 74.25 132 CYS A N 1
ATOM 1001 C CA . CYS A 1 132 ? -68.545 -13.089 34.295 1.00 74.25 132 CYS A CA 1
ATOM 1002 C C . CYS A 1 132 ? -68.998 -13.353 35.745 1.00 74.25 132 CYS A C 1
ATOM 1004 O O . CYS A 1 132 ? -70.120 -13.792 35.959 1.00 74.25 132 CYS A O 1
ATOM 1006 N N . ASN A 1 133 ? -68.123 -13.124 36.725 1.00 68.56 133 ASN A N 1
ATOM 1007 C CA . ASN A 1 133 ? -68.232 -13.358 38.169 1.00 68.56 133 ASN A CA 1
ATOM 1008 C C . ASN A 1 133 ? -68.602 -14.783 38.639 1.00 68.56 133 ASN A C 1
ATOM 1010 O O . ASN A 1 133 ? -68.459 -15.080 39.828 1.00 68.56 133 ASN A O 1
ATOM 1014 N N . GLU A 1 134 ? -68.952 -15.694 37.728 1.00 73.12 134 GLU A N 1
ATOM 1015 C CA . GLU A 1 134 ? -69.229 -17.107 38.014 1.00 73.12 134 GLU A CA 1
ATOM 1016 C C . GLU A 1 134 ? -68.083 -17.816 38.749 1.00 73.12 134 GLU A C 1
ATOM 1018 O O . GLU A 1 134 ? -66.903 -17.670 38.402 1.00 73.12 134 GLU A O 1
ATOM 1023 N N . ILE A 1 135 ? -68.445 -18.617 39.755 1.00 74.62 135 ILE A N 1
ATOM 1024 C CA . ILE A 1 135 ? -67.505 -19.331 40.626 1.00 74.62 135 ILE A CA 1
ATOM 1025 C C . ILE A 1 135 ? -67.284 -20.748 40.097 1.00 74.62 135 ILE A C 1
ATOM 1027 O O . ILE A 1 135 ? -68.206 -21.559 40.047 1.00 74.62 135 ILE A O 1
ATOM 1031 N N . PHE A 1 136 ? -66.036 -21.082 39.777 1.00 77.50 136 PHE A N 1
ATOM 1032 C CA . PHE A 1 136 ? -65.635 -22.407 39.309 1.00 77.50 136 PHE A CA 1
ATOM 1033 C C . PHE A 1 136 ? -64.510 -22.995 40.173 1.00 77.50 136 PHE A C 1
ATOM 1035 O O . PHE A 1 136 ? -63.840 -22.287 40.927 1.00 77.50 136 PHE A O 1
ATOM 1042 N N . LEU A 1 137 ? -64.313 -24.313 40.090 1.00 71.88 137 LEU A N 1
ATOM 1043 C CA . LEU A 1 137 ? -63.185 -24.989 40.733 1.00 71.88 137 LEU A CA 1
ATOM 1044 C C . LEU A 1 137 ? -61.954 -24.927 39.821 1.00 71.88 137 LEU A C 1
ATOM 1046 O O . LEU A 1 137 ? -62.041 -25.282 38.646 1.00 71.88 137 LEU A O 1
ATOM 1050 N N . PHE A 1 138 ? -60.803 -24.539 40.368 1.00 73.12 138 PHE A N 1
ATOM 1051 C CA . PHE A 1 138 ? -59.518 -24.575 39.670 1.00 73.12 138 PHE A CA 1
ATOM 1052 C C . PHE A 1 138 ? -58.466 -25.311 40.502 1.00 73.12 138 PHE A C 1
ATOM 1054 O O . PHE A 1 138 ? -58.432 -25.174 41.723 1.00 73.12 138 PHE A O 1
ATOM 1061 N N . ASN A 1 139 ? -57.601 -26.092 39.852 1.00 72.06 139 ASN A N 1
ATOM 1062 C CA . ASN A 1 139 ? -56.528 -26.822 40.521 1.00 72.06 139 ASN A CA 1
ATOM 1063 C C . ASN A 1 139 ? -55.262 -25.956 40.607 1.00 72.06 139 ASN A C 1
ATOM 1065 O O . ASN A 1 139 ? -54.619 -25.678 39.598 1.00 72.06 139 ASN A O 1
ATOM 1069 N N . THR A 1 140 ? -54.868 -25.552 41.814 1.00 63.84 140 THR A N 1
ATOM 1070 C CA . THR A 1 140 ? -53.680 -24.705 42.018 1.00 63.84 140 THR A CA 1
ATOM 1071 C C . THR A 1 140 ? -52.354 -25.449 41.814 1.00 63.84 140 THR A C 1
ATOM 1073 O O . THR A 1 140 ? -51.323 -24.802 41.645 1.00 63.84 140 THR A O 1
ATOM 1076 N N . LEU A 1 141 ? -52.373 -26.788 41.746 1.00 61.28 141 LEU A N 1
ATOM 1077 C CA . LEU A 1 141 ? -51.213 -27.605 41.366 1.00 61.28 141 LEU A CA 1
ATOM 1078 C C . LEU A 1 141 ? -50.899 -27.492 39.865 1.00 61.28 141 LEU A C 1
ATOM 1080 O O . LEU A 1 141 ? -49.740 -27.591 39.465 1.00 61.28 141 LEU A O 1
ATOM 1084 N N . THR A 1 142 ? -51.906 -27.244 39.017 1.00 58.75 142 THR A N 1
ATOM 1085 C CA . THR A 1 142 ? -51.674 -26.946 37.598 1.00 58.75 142 THR A CA 1
ATOM 1086 C C . THR A 1 142 ? -51.239 -25.492 37.444 1.00 58.75 142 THR A C 1
ATOM 1088 O O . THR A 1 142 ? -52.061 -24.579 37.434 1.00 58.75 142 THR A O 1
ATOM 1091 N N . ASN A 1 143 ? -49.924 -25.292 37.328 1.00 61.25 143 ASN A N 1
ATOM 1092 C CA . ASN A 1 143 ? -49.231 -24.001 37.247 1.00 61.25 143 ASN A CA 1
ATOM 1093 C C . ASN A 1 143 ? -49.485 -23.278 35.898 1.00 61.25 143 ASN A C 1
ATOM 1095 O O . ASN A 1 143 ? -48.578 -23.106 35.082 1.00 61.25 143 ASN A O 1
ATOM 1099 N N . ALA A 1 144 ? -50.744 -22.916 35.639 1.00 63.19 144 ALA A N 1
ATOM 1100 C CA . ALA A 1 144 ? -51.264 -22.424 34.363 1.00 63.19 144 ALA A CA 1
ATOM 1101 C C . ALA A 1 144 ? -52.345 -21.338 34.553 1.00 63.19 144 ALA A C 1
ATOM 1103 O O . ALA A 1 144 ? -52.814 -21.088 35.662 1.00 63.19 144 ALA A O 1
ATOM 1104 N N . LEU A 1 145 ? -52.765 -20.696 33.455 1.00 67.62 145 LEU A N 1
ATOM 1105 C CA . LEU A 1 145 ? -53.923 -19.793 33.455 1.00 67.62 145 LEU A CA 1
ATOM 1106 C C . LEU A 1 145 ? -55.228 -20.592 33.544 1.00 67.62 145 LEU A C 1
ATOM 1108 O O . LEU A 1 145 ? -55.409 -21.583 32.835 1.00 67.62 145 LEU A O 1
ATOM 1112 N N . ALA A 1 146 ? -56.166 -20.127 34.365 1.00 69.75 146 ALA A N 1
ATOM 1113 C CA . ALA A 1 146 ? -57.457 -20.775 34.519 1.00 69.75 146 ALA A CA 1
ATOM 1114 C C . ALA A 1 146 ? -58.403 -20.361 33.387 1.00 69.75 146 ALA A C 1
ATOM 1116 O O . ALA A 1 146 ? -58.717 -19.182 33.222 1.00 69.75 146 ALA A O 1
ATOM 1117 N N . THR A 1 147 ? -58.884 -21.334 32.615 1.00 77.38 147 THR A N 1
ATOM 1118 C CA . THR A 1 147 ? -59.925 -21.102 31.605 1.00 77.38 147 THR A CA 1
ATOM 1119 C C . THR A 1 147 ? -61.285 -21.225 32.279 1.00 77.38 147 THR A C 1
ATOM 1121 O O . THR A 1 147 ? -61.608 -22.288 32.806 1.00 77.38 147 THR A O 1
ATOM 1124 N N . CYS A 1 148 ? -62.091 -20.163 32.280 1.00 74.19 148 CYS A N 1
ATOM 1125 C CA . CYS A 1 148 ? -63.429 -20.231 32.866 1.00 74.19 148 CYS A CA 1
ATOM 1126 C C . CYS A 1 148 ? -64.349 -21.139 32.026 1.00 74.19 148 CYS A C 1
ATOM 1128 O O . CYS A 1 148 ? -64.478 -20.898 30.823 1.00 74.19 148 CYS A O 1
ATOM 1130 N N . PRO A 1 149 ? -65.049 -22.127 32.616 1.00 73.81 149 PRO A N 1
ATOM 1131 C CA . PRO A 1 149 ? -65.931 -23.010 31.853 1.00 73.81 149 PRO A CA 1
ATOM 1132 C C . PRO A 1 149 ? -67.176 -22.299 31.289 1.00 73.81 149 PRO A C 1
ATOM 1134 O O . PRO A 1 149 ? -67.717 -22.752 30.283 1.00 73.81 149 PRO A O 1
ATOM 1137 N N . HIS A 1 150 ? -67.598 -21.174 31.883 1.00 73.00 150 HIS A N 1
ATOM 1138 C CA . HIS A 1 150 ? -68.779 -20.412 31.457 1.00 73.00 150 HIS A CA 1
ATOM 1139 C C . HIS A 1 150 ? -68.467 -19.483 30.273 1.00 73.00 150 HIS A C 1
ATOM 1141 O O . HIS A 1 150 ? -69.088 -19.596 29.220 1.00 73.00 150 HIS A O 1
ATOM 1147 N N . CYS A 1 151 ? -67.478 -18.589 30.408 1.00 77.38 151 CYS A N 1
ATOM 1148 C CA . CYS A 1 151 ? -67.167 -17.580 29.383 1.00 77.38 151 CYS A CA 1
ATOM 1149 C C . CYS A 1 151 ? -65.955 -17.911 28.487 1.00 77.38 151 CYS A C 1
ATOM 1151 O O . CYS A 1 151 ? -65.645 -17.140 27.581 1.00 77.38 151 CYS A O 1
ATOM 1153 N N . ARG A 1 152 ? -65.247 -19.024 28.744 1.00 75.75 152 ARG A N 1
ATOM 1154 C CA . ARG A 1 152 ? -64.035 -19.498 28.033 1.00 75.75 152 ARG A CA 1
ATOM 1155 C C . ARG A 1 152 ? -62.834 -18.539 28.003 1.00 75.75 152 ARG A C 1
ATOM 1157 O O . ARG A 1 152 ? -61.843 -18.834 27.343 1.00 75.75 152 ARG A O 1
ATOM 1164 N N . LYS A 1 153 ? -62.874 -17.421 28.734 1.00 72.06 153 LYS A N 1
ATOM 1165 C CA . LYS A 1 153 ? -61.748 -16.480 28.862 1.00 72.06 153 LYS A CA 1
ATOM 1166 C C . LYS A 1 153 ? -60.744 -16.949 29.925 1.00 72.06 153 LYS A C 1
ATOM 1168 O O . LYS A 1 153 ? -61.111 -17.628 30.888 1.00 72.06 153 LYS A O 1
ATOM 1173 N N . PHE A 1 154 ? -59.479 -16.566 29.746 1.00 74.12 154 PHE A N 1
ATOM 1174 C CA . PHE A 1 154 ? -58.373 -16.899 30.648 1.00 74.12 154 PHE A CA 1
ATOM 1175 C C . PHE A 1 154 ? -58.257 -15.892 31.798 1.00 74.12 154 PHE A C 1
ATOM 1177 O O . PHE A 1 154 ? -58.066 -14.701 31.559 1.00 74.12 154 PHE A O 1
ATOM 1184 N N . SER A 1 155 ? -58.308 -16.378 33.038 1.00 64.75 155 SER A N 1
ATOM 1185 C CA . SER A 1 155 ? -58.045 -15.606 34.257 1.00 64.75 155 SER A CA 1
ATOM 1186 C C . SER A 1 155 ? -56.732 -16.059 34.898 1.00 64.75 155 SER A C 1
ATOM 1188 O O . SER A 1 155 ? -56.433 -17.256 34.942 1.00 64.75 155 SER A O 1
ATOM 1190 N N . SER A 1 156 ? -55.951 -15.127 35.446 1.00 62.75 156 SER A N 1
ATOM 1191 C CA . SER A 1 156 ? -54.893 -15.486 36.396 1.00 62.75 156 SER A CA 1
ATOM 1192 C C . SER A 1 156 ? -55.505 -15.902 37.733 1.00 62.75 156 SER A C 1
ATOM 1194 O O . SER A 1 156 ? -56.548 -15.378 38.124 1.00 62.75 156 SER A O 1
ATOM 1196 N N . VAL A 1 157 ? -54.848 -16.826 38.439 1.00 62.56 157 VAL A N 1
ATOM 1197 C CA . VAL A 1 157 ? -55.286 -17.330 39.749 1.00 62.56 157 VAL A CA 1
ATOM 1198 C C . VAL A 1 157 ? -54.104 -17.359 40.712 1.00 62.56 157 VAL A C 1
ATOM 1200 O O . VAL A 1 157 ? -53.015 -17.817 40.360 1.00 62.56 157 VAL A O 1
ATOM 1203 N N . GLY A 1 158 ? -54.326 -16.873 41.936 1.00 62.44 158 GLY A N 1
ATOM 1204 C CA . GLY A 1 158 ? -53.328 -16.872 43.003 1.00 62.44 158 GLY A CA 1
ATOM 1205 C C . GLY A 1 158 ? -52.014 -16.187 42.609 1.00 62.44 158 GLY A C 1
ATOM 1206 O O . GLY A 1 158 ? -51.982 -15.209 41.864 1.00 62.44 158 GLY A O 1
ATOM 1207 N N . THR A 1 159 ? -50.896 -16.720 43.099 1.00 59.06 159 THR A N 1
ATOM 1208 C CA . THR A 1 159 ? -49.563 -16.118 42.923 1.00 59.06 159 THR A CA 1
ATOM 1209 C C . THR A 1 159 ? -48.931 -16.352 41.545 1.00 59.06 159 THR A C 1
ATOM 1211 O O . THR A 1 159 ? -47.810 -15.892 41.322 1.00 59.06 159 THR A O 1
ATOM 1214 N N . PHE A 1 160 ? -49.621 -17.011 40.602 1.00 65.62 160 PHE A N 1
ATOM 1215 C CA . PHE A 1 160 ? -49.094 -17.359 39.272 1.00 65.62 160 PHE A CA 1
ATOM 1216 C C . PHE A 1 160 ? -48.558 -16.142 38.506 1.00 65.62 160 PHE A C 1
ATOM 1218 O O . PHE A 1 160 ? -47.404 -16.134 38.071 1.00 65.62 160 PHE A O 1
ATOM 1225 N N . ALA A 1 161 ? -49.371 -15.086 38.388 1.00 62.12 161 ALA A N 1
ATOM 1226 C CA . ALA A 1 161 ? -48.981 -13.871 37.678 1.00 62.12 161 ALA A CA 1
ATOM 1227 C C . ALA A 1 161 ? -47.805 -13.161 38.370 1.00 62.12 161 ALA A C 1
ATOM 1229 O O . ALA A 1 161 ? -46.844 -12.792 37.700 1.00 62.12 161 ALA A O 1
ATOM 1230 N N . ARG A 1 162 ? -47.821 -13.061 39.710 1.00 65.44 162 ARG A N 1
ATOM 1231 C CA . ARG A 1 162 ? -46.737 -12.453 40.506 1.00 65.44 162 ARG A CA 1
ATOM 1232 C C . ARG A 1 162 ? -45.415 -13.210 40.337 1.00 65.44 162 ARG A C 1
ATOM 1234 O O . ARG A 1 162 ? -44.411 -12.595 39.997 1.00 65.44 162 ARG A O 1
ATOM 1241 N N . ARG A 1 163 ? -45.414 -14.542 40.490 1.00 68.62 163 ARG A N 1
ATOM 1242 C CA . ARG A 1 163 ? -44.220 -15.391 40.291 1.00 68.62 163 ARG A CA 1
ATOM 1243 C C . ARG A 1 163 ? -43.663 -15.267 38.871 1.00 68.62 163 ARG A C 1
ATOM 1245 O O . ARG A 1 163 ? -42.459 -15.103 38.698 1.00 68.62 163 ARG A O 1
ATOM 1252 N N . ARG A 1 164 ? -44.528 -15.292 37.853 1.00 70.44 164 ARG A N 1
ATOM 1253 C CA . ARG A 1 164 ? -44.112 -15.176 36.447 1.00 70.44 164 ARG A CA 1
ATOM 1254 C C . ARG A 1 164 ? -43.635 -13.764 36.081 1.00 70.44 164 ARG A C 1
ATOM 1256 O O . ARG A 1 164 ? -42.699 -13.646 35.300 1.00 70.44 164 ARG A O 1
ATOM 1263 N N . SER A 1 165 ? -44.200 -12.717 36.685 1.00 67.31 165 SER A N 1
ATOM 1264 C CA . SER A 1 165 ? -43.707 -11.338 36.549 1.00 67.31 165 SER A CA 1
ATOM 1265 C C . SER A 1 165 ? -42.316 -11.170 37.168 1.00 67.31 165 SER A C 1
ATOM 1267 O O . SER A 1 165 ? -41.450 -10.567 36.544 1.00 67.31 165 SER A O 1
ATOM 1269 N N . ILE A 1 166 ? -42.070 -11.756 38.348 1.00 74.06 166 ILE A N 1
ATOM 1270 C CA . ILE A 1 166 ? -40.750 -11.749 39.004 1.00 74.06 166 ILE A CA 1
ATOM 1271 C C . ILE A 1 166 ? -39.707 -12.480 38.142 1.00 74.06 166 ILE A C 1
ATOM 1273 O O . ILE A 1 166 ? -38.622 -11.951 37.925 1.00 74.06 166 ILE A O 1
ATOM 1277 N N . LEU A 1 167 ? -40.043 -13.646 37.578 1.00 76.12 167 LEU A N 1
ATOM 1278 C CA . LEU A 1 167 ? -39.146 -14.372 36.666 1.00 76.12 167 LEU A CA 1
ATOM 1279 C C . LEU A 1 167 ? -38.810 -13.566 35.398 1.00 76.12 167 LEU A C 1
ATOM 1281 O O . LEU A 1 167 ? -37.655 -13.544 34.979 1.00 76.12 167 LEU A O 1
ATOM 1285 N N . LEU A 1 168 ? -39.788 -12.866 34.809 1.00 75.06 168 LEU A N 1
ATOM 1286 C CA . LEU A 1 168 ? -39.548 -11.972 33.668 1.00 75.06 168 LEU A CA 1
ATOM 1287 C C . LEU A 1 168 ? -38.715 -10.737 34.053 1.00 75.06 168 LEU A C 1
ATOM 1289 O O . LEU A 1 168 ? -37.938 -10.260 33.232 1.00 75.06 168 LEU A O 1
ATOM 1293 N N . PHE A 1 169 ? -38.839 -10.238 35.287 1.00 76.81 169 PHE A N 1
ATOM 1294 C CA . PHE A 1 169 ? -38.031 -9.127 35.797 1.00 76.81 169 PHE A CA 1
ATOM 1295 C C . PHE A 1 169 ? -36.570 -9.534 36.005 1.00 76.81 169 PHE A C 1
ATOM 1297 O O . PHE A 1 169 ? -35.673 -8.841 35.535 1.00 76.81 169 PHE A O 1
ATOM 1304 N N . ILE A 1 170 ? -36.327 -10.696 36.621 1.00 79.50 170 ILE A N 1
ATOM 1305 C CA . ILE A 1 170 ? -34.981 -11.264 36.784 1.00 79.50 170 ILE A CA 1
ATOM 1306 C C . ILE A 1 170 ? -34.331 -11.500 35.411 1.00 79.50 170 ILE A C 1
ATOM 1308 O O . ILE A 1 170 ? -33.185 -11.111 35.203 1.00 79.50 170 ILE A O 1
ATOM 1312 N N . LEU A 1 171 ? -35.071 -12.058 34.445 1.00 78.38 171 LEU A N 1
ATOM 1313 C CA . LEU A 1 171 ? -34.573 -12.254 33.081 1.00 78.38 171 LEU A CA 1
ATOM 1314 C C . LEU A 1 171 ? -34.236 -10.925 32.381 1.00 78.38 171 LEU A C 1
ATOM 1316 O O . LEU A 1 171 ? -33.180 -10.816 31.762 1.00 78.38 171 LEU A O 1
ATOM 1320 N N . ALA A 1 172 ? -35.092 -9.904 32.502 1.00 75.38 172 ALA A N 1
ATOM 1321 C CA . ALA A 1 172 ? -34.828 -8.577 31.942 1.00 75.38 172 ALA A CA 1
ATOM 1322 C C . ALA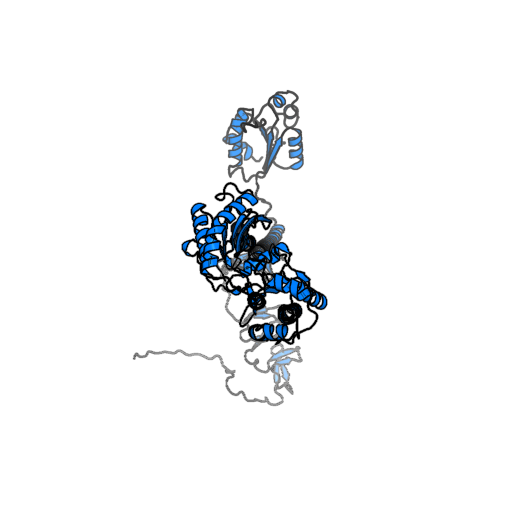 A 1 172 ? -33.599 -7.909 32.583 1.00 75.38 172 ALA A C 1
ATOM 1324 O O . ALA A 1 172 ? -32.793 -7.315 31.870 1.00 75.38 172 ALA A O 1
ATOM 1325 N N . ALA A 1 173 ? -33.419 -8.046 33.901 1.00 77.75 173 ALA A N 1
ATOM 1326 C CA . ALA A 1 173 ? -32.253 -7.531 34.616 1.00 77.75 173 ALA A CA 1
ATOM 1327 C C . ALA A 1 173 ? -30.953 -8.226 34.174 1.00 77.75 173 ALA A C 1
ATOM 1329 O O . ALA A 1 173 ? -29.966 -7.549 33.901 1.00 77.75 173 ALA A O 1
ATOM 1330 N N . ILE A 1 174 ? -30.960 -9.557 34.021 1.00 80.75 174 ILE A N 1
ATOM 1331 C CA . ILE A 1 174 ? -29.807 -10.322 33.513 1.00 80.75 174 ILE A CA 1
ATOM 1332 C C . ILE A 1 174 ? -29.445 -9.885 32.085 1.00 80.75 174 ILE A C 1
ATOM 1334 O O . ILE A 1 174 ? -28.273 -9.648 31.800 1.00 80.75 174 ILE A O 1
ATOM 1338 N N . LEU A 1 175 ? -30.434 -9.721 31.198 1.00 77.69 175 LEU A N 1
ATOM 1339 C CA . LEU A 1 175 ? -30.208 -9.253 29.823 1.00 77.69 175 LEU A CA 1
ATOM 1340 C C . LEU A 1 175 ? -29.677 -7.810 29.772 1.00 77.69 175 LEU A C 1
ATOM 1342 O O . LEU A 1 175 ? -28.794 -7.515 28.968 1.00 77.69 175 LEU A O 1
ATOM 1346 N N . ALA A 1 176 ? -30.160 -6.924 30.648 1.00 75.88 176 ALA A N 1
ATOM 1347 C CA . ALA A 1 176 ? -29.651 -5.559 30.764 1.00 75.88 176 ALA A CA 1
ATOM 1348 C C . ALA A 1 176 ? -28.197 -5.529 31.269 1.00 75.88 176 ALA A C 1
ATOM 1350 O O . ALA A 1 176 ? -27.357 -4.861 30.670 1.00 75.88 176 ALA A O 1
ATOM 1351 N N . ILE A 1 177 ? -27.871 -6.303 32.313 1.00 80.62 177 ILE A N 1
ATOM 1352 C CA . ILE A 1 177 ? -26.498 -6.447 32.828 1.00 80.62 177 ILE A CA 1
ATOM 1353 C C . ILE A 1 177 ? -25.572 -7.016 31.745 1.00 80.62 177 ILE A C 1
ATOM 1355 O O . ILE A 1 177 ? -24.461 -6.521 31.573 1.00 80.62 177 ILE A O 1
ATOM 1359 N N . PHE A 1 178 ? -26.031 -8.003 30.969 1.00 78.81 178 PHE A N 1
ATOM 1360 C CA . PHE A 1 178 ? -25.262 -8.564 29.857 1.00 78.81 178 PHE A CA 1
ATOM 1361 C C . PHE A 1 178 ? -25.013 -7.536 28.742 1.00 78.81 178 PHE A C 1
ATOM 1363 O O . PHE A 1 178 ? -23.883 -7.414 28.283 1.00 78.81 178 PHE A O 1
ATOM 1370 N N . SER A 1 179 ? -26.015 -6.739 28.350 1.00 70.81 179 SER A N 1
ATOM 1371 C CA . SER A 1 179 ? -25.841 -5.655 27.367 1.00 70.81 179 SER A CA 1
ATOM 1372 C C . SER A 1 179 ? -24.883 -4.562 27.864 1.00 70.81 179 SER A C 1
ATOM 1374 O O . SER A 1 179 ? -24.041 -4.095 27.096 1.00 70.81 179 SER A O 1
ATOM 1376 N N . VAL A 1 180 ? -24.924 -4.205 29.153 1.00 74.75 180 VAL A N 1
ATOM 1377 C CA . VAL A 1 180 ? -23.956 -3.275 29.763 1.00 74.75 180 VAL A CA 1
ATOM 1378 C C . VAL A 1 180 ? -22.543 -3.868 29.767 1.00 74.75 180 VAL A C 1
ATOM 1380 O O . VAL A 1 180 ? -21.606 -3.188 29.357 1.00 74.75 180 VAL A O 1
ATOM 1383 N N . LEU A 1 181 ? -22.377 -5.139 30.152 1.00 72.81 181 LEU A N 1
ATOM 1384 C CA . LEU A 1 181 ? -21.086 -5.836 30.108 1.00 72.81 181 LEU A CA 1
ATOM 1385 C C . LEU A 1 181 ? -20.524 -5.908 28.686 1.00 72.81 181 LEU A C 1
ATOM 1387 O O . LEU A 1 181 ? -19.374 -5.528 28.481 1.00 72.81 181 LEU A O 1
ATOM 1391 N N . VAL A 1 182 ? -21.334 -6.314 27.701 1.00 69.00 182 VAL A N 1
ATOM 1392 C CA . VAL A 1 182 ? -20.948 -6.304 26.282 1.00 69.00 182 VAL A CA 1
ATOM 1393 C C . VAL A 1 182 ? -20.517 -4.899 25.873 1.00 69.00 182 VAL A C 1
ATOM 1395 O O . VAL A 1 182 ? -19.415 -4.755 25.372 1.00 69.00 182 VAL A O 1
ATOM 1398 N N . THR A 1 183 ? -21.293 -3.857 26.182 1.00 65.88 183 THR A N 1
ATOM 1399 C CA . THR A 1 183 ? -20.954 -2.459 25.841 1.00 65.88 183 THR A CA 1
ATOM 1400 C C . THR A 1 183 ? -19.639 -1.984 26.475 1.00 65.88 183 THR A C 1
ATOM 1402 O O . THR A 1 183 ? -18.895 -1.227 25.855 1.00 65.88 183 THR A O 1
ATOM 1405 N N . ILE A 1 184 ? -19.318 -2.437 27.692 1.00 65.81 184 ILE A N 1
ATOM 1406 C CA . ILE A 1 184 ? -18.044 -2.139 28.365 1.00 65.81 184 ILE A CA 1
ATOM 1407 C C . ILE A 1 184 ? -16.880 -2.898 27.708 1.00 65.81 184 ILE A C 1
ATOM 1409 O O . ILE A 1 184 ? -15.806 -2.321 27.534 1.00 65.81 184 ILE A O 1
ATOM 1413 N N . MET A 1 185 ? -17.081 -4.162 27.319 1.00 60.41 185 MET A N 1
ATOM 1414 C CA . MET A 1 185 ? -16.061 -4.982 26.651 1.00 60.41 185 MET A CA 1
ATOM 1415 C C . MET A 1 185 ? -15.867 -4.615 25.171 1.00 60.41 185 MET A C 1
ATOM 1417 O O . MET A 1 185 ? -14.765 -4.756 24.651 1.00 60.41 185 MET A O 1
ATOM 1421 N N . THR A 1 186 ? -16.901 -4.094 24.507 1.00 57.16 186 THR A N 1
ATOM 1422 C CA . THR A 1 186 ? -16.864 -3.544 23.144 1.00 57.16 186 THR A CA 1
ATOM 1423 C C . THR A 1 186 ? -16.691 -2.025 23.144 1.00 57.16 186 THR A C 1
ATOM 1425 O O . THR A 1 186 ? -17.152 -1.356 22.215 1.00 57.16 186 THR A O 1
ATOM 1428 N N . LYS A 1 187 ? -16.030 -1.450 24.160 1.00 45.91 187 LYS A N 1
ATOM 1429 C CA . LYS A 1 187 ? -15.441 -0.117 23.992 1.00 45.91 187 LYS A CA 1
ATOM 1430 C C . LYS A 1 187 ? -14.562 -0.164 22.735 1.00 45.91 187 LYS A C 1
ATOM 1432 O O . LYS A 1 187 ? -13.720 -1.061 22.651 1.00 45.91 187 LYS A O 1
ATOM 1437 N N . PRO A 1 188 ? -14.731 0.750 21.764 1.00 46.38 188 PRO A N 1
ATOM 1438 C CA . PRO A 1 188 ? -13.816 0.797 20.635 1.00 46.38 188 PRO A CA 1
ATOM 1439 C C . PRO A 1 188 ? -12.396 1.009 21.168 1.00 46.38 188 PRO A C 1
ATOM 1441 O O . PRO A 1 188 ? -12.197 1.811 22.088 1.00 46.38 188 PRO A O 1
ATOM 1444 N N . LEU A 1 189 ? -11.408 0.315 20.585 1.00 43.19 189 LEU A N 1
ATOM 1445 C CA . LEU A 1 189 ? -10.015 0.739 20.738 1.00 43.19 189 LEU A CA 1
ATOM 1446 C C . LEU A 1 189 ? -9.942 2.232 20.380 1.00 43.19 189 LEU A C 1
ATOM 1448 O O . LEU A 1 189 ? -10.617 2.644 19.433 1.00 43.19 189 LEU A O 1
ATOM 1452 N N . PRO A 1 190 ? -9.196 3.056 21.135 1.00 41.22 190 PRO A N 1
ATOM 1453 C CA . PRO A 1 190 ? -9.252 4.501 20.981 1.00 41.22 190 PRO A CA 1
ATOM 1454 C C . PRO A 1 190 ? -8.767 4.916 19.586 1.00 41.22 190 PRO A C 1
ATOM 1456 O O . PRO A 1 190 ? -7.570 4.992 19.330 1.00 41.22 190 PRO A O 1
ATOM 1459 N N . VAL A 1 191 ? -9.717 5.255 18.707 1.00 44.03 191 VAL A N 1
ATOM 1460 C CA . VAL A 1 191 ? -9.516 5.686 17.302 1.00 44.03 191 VAL A CA 1
ATOM 1461 C C . VAL A 1 191 ? -8.782 7.045 17.196 1.00 44.03 191 VAL A C 1
ATOM 1463 O O . VAL A 1 191 ? -8.663 7.626 16.126 1.00 44.03 191 VAL A O 1
ATOM 1466 N N . LEU A 1 192 ? -8.287 7.569 18.321 1.00 44.06 192 LEU A N 1
ATOM 1467 C CA . LEU A 1 192 ? -7.622 8.864 18.470 1.00 44.06 192 LEU A CA 1
ATOM 1468 C C . LEU A 1 192 ? -6.334 8.776 19.313 1.00 44.06 192 LEU A C 1
ATOM 1470 O O . LEU A 1 192 ? -5.884 9.779 19.862 1.00 44.06 192 LEU A O 1
ATOM 1474 N N . ALA A 1 193 ? -5.713 7.595 19.406 1.00 53.97 193 ALA A N 1
ATOM 1475 C CA . ALA A 1 193 ? -4.283 7.536 19.700 1.00 53.97 193 ALA A CA 1
ATOM 1476 C C . ALA A 1 193 ? -3.532 8.096 18.481 1.00 53.97 193 ALA A C 1
ATOM 1478 O O . ALA A 1 193 ? -3.534 7.466 17.419 1.00 53.97 193 ALA A O 1
ATOM 1479 N N . MET A 1 194 ? -2.946 9.294 18.607 1.00 66.56 194 MET A N 1
ATOM 1480 C CA . MET A 1 194 ? -2.153 9.869 17.519 1.00 66.56 194 MET A CA 1
ATOM 1481 C C . MET A 1 194 ? -0.991 8.931 17.210 1.00 66.56 194 MET A C 1
ATOM 1483 O O . MET A 1 194 ? -0.132 8.753 18.059 1.00 66.56 194 MET A O 1
ATOM 1487 N N . THR A 1 195 ? -0.988 8.319 16.028 1.00 88.25 195 THR A N 1
ATOM 1488 C CA . THR A 1 195 ? -0.054 7.237 15.696 1.00 88.25 195 THR A CA 1
ATOM 1489 C C . THR A 1 195 ? 1.075 7.788 14.834 1.00 88.25 195 THR A C 1
ATOM 1491 O O . THR A 1 195 ? 0.831 8.278 13.732 1.00 88.25 195 THR A O 1
ATOM 1494 N N . CYS A 1 196 ? 2.308 7.715 15.332 1.00 96.00 196 CYS A N 1
ATOM 1495 C CA . CYS A 1 196 ? 3.522 8.174 14.672 1.00 96.00 196 CYS A CA 1
ATOM 1496 C C . CYS A 1 196 ? 4.448 6.995 14.340 1.00 96.00 196 CYS A C 1
ATOM 1498 O O . CYS A 1 196 ? 4.928 6.302 15.232 1.00 96.00 196 CYS A O 1
ATOM 1500 N N . ILE A 1 197 ? 4.715 6.761 13.053 1.00 97.81 197 ILE A N 1
ATOM 1501 C CA . ILE A 1 197 ? 5.498 5.614 12.573 1.00 97.81 197 ILE A CA 1
ATOM 1502 C C . ILE A 1 197 ? 6.722 6.078 11.798 1.00 97.81 197 ILE A C 1
ATOM 1504 O O . ILE A 1 197 ? 6.601 6.872 10.865 1.00 97.81 197 ILE A O 1
ATOM 1508 N N . LEU A 1 198 ? 7.878 5.490 12.114 1.00 98.50 198 LEU A N 1
ATOM 1509 C CA . LEU A 1 198 ? 9.084 5.563 11.289 1.00 98.50 198 LEU A CA 1
ATOM 1510 C C . LEU A 1 198 ? 9.152 4.333 10.373 1.00 98.50 198 LEU A C 1
ATOM 1512 O O . LEU A 1 198 ? 9.192 3.200 10.845 1.00 98.50 198 LEU A O 1
ATOM 1516 N N . GLY A 1 199 ? 9.153 4.552 9.059 1.00 98.44 199 GLY A N 1
ATOM 1517 C CA . GLY A 1 199 ? 9.204 3.523 8.021 1.00 98.44 199 GLY A CA 1
ATOM 1518 C C . GLY A 1 199 ? 10.562 3.437 7.326 1.00 98.44 199 GLY A C 1
ATOM 1519 O O . GLY A 1 199 ? 11.098 4.457 6.897 1.00 98.44 199 GLY A O 1
ATOM 1520 N N . ILE A 1 200 ? 11.098 2.218 7.185 1.00 98.62 200 ILE A N 1
ATOM 1521 C CA . ILE A 1 200 ? 12.373 1.926 6.507 1.00 98.62 200 ILE A CA 1
ATOM 1522 C C . ILE A 1 200 ? 12.136 1.075 5.244 1.00 98.62 200 ILE A C 1
ATOM 1524 O O . ILE A 1 200 ? 11.768 -0.106 5.315 1.00 98.62 200 ILE A O 1
ATOM 1528 N N . GLU A 1 201 ? 12.398 1.675 4.082 1.00 98.44 201 GLU A N 1
ATOM 1529 C CA . GLU A 1 201 ? 12.402 1.042 2.756 1.00 98.44 201 GLU A CA 1
ATOM 1530 C C . GLU A 1 201 ? 13.838 0.723 2.315 1.00 98.44 201 GLU A C 1
ATOM 1532 O O . GLU A 1 201 ? 14.730 1.555 2.456 1.00 98.44 201 GLU A O 1
ATOM 1537 N N . GLY A 1 202 ? 14.067 -0.484 1.796 1.00 96.50 202 GLY A N 1
ATOM 1538 C CA . GLY A 1 202 ? 15.394 -1.002 1.436 1.00 96.50 202 GLY A CA 1
ATOM 1539 C C . GLY A 1 202 ? 15.349 -2.330 0.671 1.00 96.50 202 GLY A C 1
ATOM 1540 O O . GLY A 1 202 ? 16.178 -3.210 0.893 1.00 96.50 202 GLY A O 1
ATOM 1541 N N . SER A 1 203 ? 14.330 -2.526 -0.167 1.00 95.81 203 SER A N 1
ATOM 1542 C CA . SER A 1 203 ? 14.106 -3.733 -0.979 1.00 95.81 203 SER A CA 1
ATOM 1543 C C . SER A 1 203 ? 14.926 -3.777 -2.270 1.00 95.81 203 SER A C 1
ATOM 1545 O O . SER A 1 203 ? 15.233 -4.863 -2.769 1.00 95.81 203 SER A O 1
ATOM 1547 N N . ALA A 1 204 ? 15.257 -2.612 -2.827 1.00 93.69 204 ALA A N 1
ATOM 1548 C CA . ALA A 1 204 ? 15.774 -2.440 -4.183 1.00 93.69 204 ALA A CA 1
ATOM 1549 C C . ALA A 1 204 ? 17.015 -1.526 -4.186 1.00 93.69 204 ALA A C 1
ATOM 1551 O O . ALA A 1 204 ? 17.770 -1.502 -3.220 1.00 93.69 204 ALA A O 1
ATOM 1552 N N . ASN A 1 205 ? 17.265 -0.774 -5.264 1.00 93.38 205 ASN A N 1
ATOM 1553 C CA . ASN A 1 205 ? 18.416 0.133 -5.349 1.00 93.38 205 ASN A CA 1
ATOM 1554 C C . ASN A 1 205 ? 18.292 1.408 -4.486 1.00 93.38 205 ASN A C 1
ATOM 1556 O O . ASN A 1 205 ? 19.246 2.179 -4.413 1.00 93.38 205 ASN A O 1
ATOM 1560 N N . LYS A 1 206 ? 17.144 1.638 -3.839 1.00 94.69 206 LYS A N 1
ATOM 1561 C CA . LYS A 1 206 ? 16.857 2.816 -3.008 1.00 94.69 206 LYS A CA 1
ATOM 1562 C C . LYS A 1 206 ? 16.765 2.426 -1.538 1.00 94.69 206 LYS A C 1
ATOM 1564 O O . LYS A 1 206 ? 16.150 1.417 -1.208 1.00 94.69 206 LYS A O 1
ATOM 1569 N N . ILE A 1 207 ? 17.335 3.269 -0.685 1.00 97.81 207 ILE A N 1
ATOM 1570 C CA . ILE A 1 207 ? 17.188 3.239 0.771 1.00 97.81 207 ILE A CA 1
ATOM 1571 C C . ILE A 1 207 ? 16.444 4.510 1.179 1.00 97.81 207 ILE A C 1
ATOM 1573 O O . ILE A 1 207 ? 16.849 5.617 0.821 1.00 97.81 207 ILE A O 1
ATOM 1577 N N . GLY A 1 208 ? 15.324 4.355 1.876 1.00 98.06 208 GLY A N 1
ATOM 1578 C CA . GLY A 1 208 ? 14.434 5.453 2.240 1.00 98.06 208 GLY A CA 1
ATOM 1579 C C . GLY A 1 208 ? 13.990 5.347 3.687 1.00 98.06 208 GLY A C 1
ATOM 1580 O O . GLY A 1 208 ? 13.671 4.258 4.164 1.00 98.06 208 GLY A O 1
ATOM 1581 N N . VAL A 1 209 ? 13.947 6.484 4.374 1.00 98.62 209 VAL A N 1
ATOM 1582 C CA . VAL A 1 209 ? 13.391 6.597 5.723 1.00 98.62 209 VAL A CA 1
ATOM 1583 C C . VAL A 1 209 ? 12.328 7.679 5.682 1.00 98.62 209 VAL A C 1
ATOM 1585 O O . VAL A 1 209 ? 12.550 8.741 5.113 1.00 98.62 209 VAL A O 1
ATOM 1588 N N . GLY A 1 210 ? 11.154 7.411 6.238 1.00 98.12 210 GLY A N 1
ATOM 1589 C CA . GLY A 1 210 ? 10.080 8.394 6.279 1.00 98.12 210 GLY A CA 1
ATOM 1590 C C . GLY A 1 210 ? 9.257 8.260 7.540 1.00 98.12 210 GLY A C 1
ATOM 1591 O O . GLY A 1 210 ? 9.162 7.174 8.107 1.00 98.12 210 GLY A O 1
ATOM 1592 N N . ILE A 1 211 ? 8.692 9.372 7.989 1.00 98.44 211 ILE A N 1
ATOM 1593 C CA . ILE A 1 211 ? 7.926 9.448 9.229 1.00 98.44 211 ILE A CA 1
ATOM 1594 C C . ILE A 1 211 ? 6.535 9.968 8.896 1.00 98.44 211 ILE A C 1
ATOM 1596 O O . ILE A 1 211 ? 6.388 11.001 8.238 1.00 98.44 211 ILE A O 1
ATOM 1600 N N . ILE A 1 212 ? 5.518 9.231 9.337 1.00 97.25 212 ILE A N 1
ATOM 1601 C CA . ILE A 1 212 ? 4.106 9.594 9.199 1.00 97.25 212 ILE A CA 1
ATOM 1602 C C . ILE A 1 212 ? 3.492 9.732 10.584 1.00 97.25 212 ILE A C 1
ATOM 1604 O O . ILE A 1 212 ? 3.793 8.939 11.474 1.00 97.25 212 ILE A O 1
ATOM 1608 N N . ARG A 1 213 ? 2.631 10.735 10.759 1.00 95.31 213 ARG A N 1
ATOM 1609 C CA . ARG A 1 213 ? 1.829 10.942 11.966 1.00 95.31 213 ARG A CA 1
ATOM 1610 C C . ARG A 1 213 ? 0.382 11.206 11.540 1.00 95.31 213 ARG A C 1
ATOM 1612 O O . ARG A 1 213 ? 0.105 12.228 10.919 1.00 95.31 213 ARG A O 1
ATOM 1619 N N . ASN A 1 214 ? -0.534 10.285 11.838 1.00 90.88 214 ASN A N 1
ATOM 1620 C CA . ASN A 1 214 ? -1.961 10.349 11.470 1.00 90.88 214 ASN A CA 1
ATOM 1621 C C . ASN A 1 214 ? -2.231 10.520 9.958 1.00 90.88 214 ASN A C 1
ATOM 1623 O O . ASN A 1 214 ? -3.055 11.336 9.547 1.00 90.88 214 ASN A O 1
ATOM 1627 N N . GLY A 1 215 ? -1.506 9.792 9.110 1.00 90.81 215 GLY A N 1
ATOM 1628 C CA . GLY A 1 215 ? -1.568 9.912 7.651 1.00 90.81 215 GLY A CA 1
ATOM 1629 C C . GLY A 1 215 ? -0.881 11.157 7.070 1.00 90.81 215 GLY A C 1
ATOM 1630 O O . GLY A 1 215 ? -0.735 11.240 5.854 1.00 90.81 215 GLY A O 1
ATOM 1631 N N . GLN A 1 216 ? -0.400 12.101 7.887 1.00 95.12 216 GLN A N 1
ATOM 1632 C CA . GLN A 1 216 ? 0.435 13.204 7.411 1.00 95.12 216 GLN A CA 1
ATOM 1633 C C . GLN A 1 216 ? 1.897 12.755 7.306 1.00 95.12 216 GLN A C 1
ATOM 1635 O O . GLN A 1 216 ? 2.475 12.266 8.276 1.00 95.12 216 GLN A O 1
ATOM 1640 N N . VAL A 1 217 ? 2.519 12.963 6.143 1.00 96.75 217 VAL A N 1
ATOM 1641 C CA . VAL A 1 217 ? 3.962 12.747 5.948 1.00 96.75 217 VAL A CA 1
ATOM 1642 C C . VAL A 1 217 ? 4.733 13.909 6.572 1.00 96.75 217 VAL A C 1
ATOM 1644 O O . VAL A 1 217 ? 4.618 15.042 6.111 1.00 96.75 217 VAL A O 1
ATOM 1647 N N . LEU A 1 218 ? 5.515 13.620 7.615 1.00 97.12 218 LEU A N 1
ATOM 1648 C CA . LEU A 1 218 ? 6.386 14.587 8.290 1.00 97.12 218 LEU A CA 1
ATOM 1649 C C . LEU A 1 218 ? 7.778 14.636 7.651 1.00 97.12 218 LEU A C 1
ATOM 1651 O O . LEU A 1 218 ? 8.358 15.706 7.508 1.00 97.12 218 LEU A O 1
ATOM 1655 N N . SER A 1 219 ? 8.315 13.486 7.235 1.00 97.62 219 SER A N 1
ATOM 1656 C CA . SER A 1 219 ? 9.597 13.401 6.525 1.00 97.62 219 SER A CA 1
ATOM 1657 C C . SER A 1 219 ? 9.641 12.201 5.573 1.00 97.62 219 SER A C 1
ATOM 1659 O O . SER A 1 219 ? 8.925 11.217 5.767 1.00 97.62 219 SER A O 1
ATOM 1661 N N . ASN A 1 220 ? 10.456 12.284 4.514 1.00 97.25 220 ASN A N 1
ATOM 1662 C CA . ASN A 1 220 ? 10.667 11.188 3.553 1.00 97.25 220 ASN A CA 1
ATOM 1663 C C . ASN A 1 220 ? 12.051 11.222 2.841 1.00 97.25 220 ASN A C 1
ATOM 1665 O O . ASN A 1 220 ? 12.099 11.093 1.612 1.00 97.25 220 ASN A O 1
ATOM 1669 N N . PRO A 1 221 ? 13.187 11.470 3.532 1.00 97.62 221 PRO A N 1
ATOM 1670 C CA . PRO A 1 221 ? 14.503 11.439 2.893 1.00 97.62 221 PRO A CA 1
ATOM 1671 C C . PRO A 1 221 ? 14.848 10.057 2.303 1.00 97.62 221 PRO A C 1
ATOM 1673 O O . PRO A 1 221 ? 14.598 9.000 2.888 1.00 97.62 221 PRO A O 1
ATOM 1676 N N . ARG A 1 222 ? 15.484 10.068 1.128 1.00 96.38 222 ARG A N 1
ATOM 1677 C CA . ARG A 1 222 ? 15.869 8.868 0.370 1.00 96.38 222 ARG A CA 1
ATOM 1678 C C . ARG A 1 222 ? 17.251 9.014 -0.261 1.00 96.38 222 ARG A C 1
ATOM 1680 O O . ARG A 1 222 ? 17.698 10.125 -0.540 1.00 96.38 222 ARG A O 1
ATOM 1687 N N . SER A 1 223 ? 17.918 7.893 -0.515 1.00 96.44 223 SER A N 1
ATOM 1688 C CA . SER A 1 223 ? 19.146 7.822 -1.309 1.00 96.44 223 SER A CA 1
ATOM 1689 C C . SER A 1 223 ? 19.061 6.674 -2.314 1.00 96.44 223 SER A C 1
ATOM 1691 O O . SER A 1 223 ? 18.471 5.629 -2.028 1.00 96.44 223 SER A O 1
ATOM 1693 N N . THR A 1 224 ? 19.627 6.887 -3.500 1.00 94.75 224 THR A N 1
ATOM 1694 C CA . THR A 1 224 ? 19.551 5.964 -4.637 1.00 94.75 224 THR A CA 1
ATOM 1695 C C . THR A 1 224 ? 20.951 5.493 -5.002 1.00 94.75 224 THR A C 1
ATOM 1697 O O . THR A 1 224 ? 21.842 6.307 -5.249 1.00 94.75 224 THR A O 1
ATOM 1700 N N . PHE A 1 225 ? 21.142 4.178 -5.092 1.00 94.06 225 PHE A N 1
ATOM 1701 C CA . PHE A 1 225 ? 22.332 3.600 -5.698 1.00 94.06 225 PHE A CA 1
ATOM 1702 C C . PHE A 1 225 ? 22.202 3.629 -7.226 1.00 94.06 225 PHE A C 1
ATOM 1704 O O . PHE A 1 225 ? 21.352 2.941 -7.802 1.00 94.06 225 PHE A O 1
ATOM 1711 N N . ASN A 1 226 ? 23.075 4.410 -7.864 1.00 90.12 226 ASN A N 1
ATOM 1712 C CA . ASN A 1 226 ? 23.197 4.527 -9.313 1.00 90.12 226 ASN A CA 1
ATOM 1713 C C . ASN A 1 226 ? 24.445 3.759 -9.776 1.00 90.12 226 ASN A C 1
ATOM 1715 O O . ASN A 1 226 ? 25.560 4.123 -9.407 1.00 90.12 226 ASN A O 1
ATOM 1719 N N . ALA A 1 227 ? 24.262 2.712 -10.584 1.00 87.69 227 ALA A N 1
ATOM 1720 C CA . ALA A 1 227 ? 25.366 2.018 -11.252 1.00 87.69 227 ALA A CA 1
ATOM 1721 C C . ALA A 1 227 ? 25.890 2.839 -12.457 1.00 87.69 227 ALA A C 1
ATOM 1723 O O . ALA A 1 227 ? 25.141 3.678 -12.975 1.00 87.69 227 ALA A O 1
ATOM 1724 N N . PRO A 1 228 ? 27.124 2.604 -12.944 1.00 86.62 228 PRO A N 1
ATOM 1725 C CA . PRO A 1 228 ? 27.639 3.224 -14.169 1.00 86.62 228 PRO A CA 1
ATOM 1726 C C . PRO A 1 228 ? 26.728 3.009 -15.398 1.00 86.62 228 PRO A C 1
ATOM 1728 O O . PRO A 1 228 ? 26.031 1.994 -15.465 1.00 86.62 228 PRO A O 1
ATOM 1731 N N . PRO A 1 229 ? 26.708 3.922 -16.391 1.00 84.88 229 PRO A N 1
ATOM 1732 C CA . PRO A 1 229 ? 25.954 3.724 -17.633 1.00 84.88 229 PRO A CA 1
ATOM 1733 C C . PRO A 1 229 ? 26.351 2.420 -18.339 1.00 84.88 229 PRO A C 1
ATOM 1735 O O . PRO A 1 229 ? 27.535 2.129 -18.486 1.00 84.88 229 PRO A O 1
ATOM 1738 N N . GLY A 1 230 ? 25.364 1.633 -18.770 1.00 81.50 230 GLY A N 1
ATOM 1739 C CA . GLY A 1 230 ? 25.588 0.288 -19.321 1.00 81.50 230 GLY A CA 1
ATOM 1740 C C . GLY A 1 230 ? 25.684 -0.835 -18.276 1.00 81.50 230 GLY A C 1
ATOM 1741 O O . GLY A 1 230 ? 25.543 -2.001 -18.640 1.00 81.50 230 GLY A O 1
ATOM 1742 N N . GLU A 1 231 ? 25.822 -0.523 -16.982 1.00 84.12 231 GLU A N 1
ATOM 1743 C CA . GLU A 1 231 ? 25.853 -1.503 -15.887 1.00 84.12 231 GLU A CA 1
ATOM 1744 C C . GLU A 1 231 ? 24.535 -1.554 -15.098 1.00 84.12 231 GLU A C 1
ATOM 1746 O O . GLU A 1 231 ? 23.780 -0.581 -15.024 1.00 84.12 231 GLU A O 1
ATOM 1751 N N . GLY A 1 232 ? 24.247 -2.715 -14.501 1.00 83.69 232 GLY A N 1
ATOM 1752 C CA . GLY A 1 232 ? 23.136 -2.921 -13.568 1.00 83.69 232 GLY A CA 1
ATOM 1753 C C . GLY A 1 232 ? 23.643 -3.109 -12.136 1.00 83.69 232 GLY A C 1
ATOM 1754 O O . GLY A 1 232 ? 24.721 -3.660 -11.924 1.00 83.69 232 GLY A O 1
ATOM 1755 N N . PHE A 1 233 ? 22.867 -2.674 -11.143 1.00 86.44 233 PHE A N 1
ATOM 1756 C CA . PHE A 1 233 ? 23.269 -2.730 -9.734 1.00 86.44 233 PHE A CA 1
ATOM 1757 C C . PHE A 1 233 ? 23.292 -4.162 -9.172 1.00 86.44 233 PHE A C 1
ATOM 1759 O O . PHE A 1 233 ? 22.355 -4.937 -9.374 1.00 86.44 233 PHE A O 1
ATOM 1766 N N . ARG A 1 234 ? 24.346 -4.520 -8.422 1.00 90.94 234 ARG A N 1
ATOM 1767 C CA . ARG A 1 234 ? 24.488 -5.854 -7.810 1.00 90.94 234 ARG A CA 1
ATOM 1768 C C . ARG A 1 234 ? 24.063 -5.815 -6.332 1.00 90.94 234 ARG A C 1
ATOM 1770 O O . ARG A 1 234 ? 24.433 -4.873 -5.627 1.00 90.94 234 ARG A O 1
ATOM 1777 N N . PRO A 1 235 ? 23.363 -6.844 -5.801 1.00 93.19 235 PRO A N 1
ATOM 1778 C CA . PRO A 1 235 ? 22.807 -6.815 -4.440 1.00 93.19 235 PRO A CA 1
ATOM 1779 C C . PRO A 1 235 ? 23.818 -6.479 -3.333 1.00 93.19 235 PRO A C 1
ATOM 1781 O O . PRO A 1 235 ? 23.466 -5.818 -2.356 1.00 93.19 235 PRO A O 1
ATOM 1784 N N . THR A 1 236 ? 25.074 -6.909 -3.482 1.00 93.88 236 THR A N 1
ATOM 1785 C CA . THR A 1 236 ? 26.158 -6.649 -2.521 1.00 93.88 236 THR A CA 1
ATOM 1786 C C . THR A 1 236 ? 26.560 -5.173 -2.475 1.00 93.88 236 THR A C 1
ATOM 1788 O O . THR A 1 236 ? 26.729 -4.628 -1.386 1.00 93.88 236 THR A O 1
ATOM 1791 N N . GLU A 1 237 ? 26.672 -4.508 -3.628 1.00 95.12 237 GLU A N 1
ATOM 1792 C CA . GLU A 1 237 ? 26.999 -3.076 -3.723 1.00 95.12 237 GLU A CA 1
ATOM 1793 C C . GLU A 1 237 ? 25.847 -2.219 -3.203 1.00 95.12 237 GLU A C 1
ATOM 1795 O O . GLU A 1 237 ? 26.052 -1.316 -2.391 1.00 95.12 237 GLU A O 1
ATOM 1800 N N . THR A 1 238 ? 24.612 -2.575 -3.564 1.00 95.75 238 THR A N 1
ATOM 1801 C CA . THR A 1 238 ? 23.412 -1.946 -3.008 1.00 95.75 238 THR A CA 1
ATOM 1802 C C . THR A 1 238 ? 23.370 -2.072 -1.479 1.00 95.75 238 THR A C 1
ATOM 1804 O O . THR A 1 238 ? 23.115 -1.086 -0.789 1.00 95.75 238 THR A O 1
ATOM 1807 N N . ALA A 1 239 ? 23.721 -3.236 -0.919 1.00 97.19 239 ALA A N 1
ATOM 1808 C CA . ALA A 1 239 ? 23.817 -3.442 0.528 1.00 97.19 239 ALA A CA 1
ATOM 1809 C C . ALA A 1 239 ? 25.021 -2.733 1.193 1.00 97.19 239 ALA A C 1
ATOM 1811 O O . ALA A 1 239 ? 25.008 -2.512 2.406 1.00 97.19 239 ALA A O 1
ATOM 1812 N N . ILE A 1 240 ? 26.071 -2.364 0.448 1.00 97.69 240 ILE A N 1
ATOM 1813 C CA . ILE A 1 240 ? 27.122 -1.445 0.926 1.00 97.69 240 ILE A CA 1
ATOM 1814 C C . ILE A 1 240 ? 26.551 -0.024 1.009 1.00 97.69 240 ILE A C 1
ATOM 1816 O O . ILE A 1 240 ? 26.593 0.577 2.082 1.00 97.69 240 ILE A O 1
ATOM 1820 N N . HIS A 1 241 ? 25.929 0.467 -0.066 1.00 97.75 241 HIS A N 1
ATOM 1821 C CA . HIS A 1 241 ? 25.295 1.789 -0.111 1.00 97.75 241 HIS A CA 1
ATOM 1822 C C . HIS A 1 241 ? 24.230 1.964 0.985 1.00 97.75 241 HIS A C 1
ATOM 1824 O O . HIS A 1 241 ? 24.237 2.962 1.703 1.00 97.75 241 HIS A O 1
ATOM 1830 N N . HIS A 1 242 ? 23.361 0.967 1.191 1.00 98.31 242 HIS A N 1
ATOM 1831 C CA . HIS A 1 242 ? 22.353 1.001 2.256 1.00 98.31 242 HIS A CA 1
ATOM 1832 C C . HIS A 1 242 ? 22.992 1.143 3.645 1.00 98.31 242 HIS A C 1
ATOM 1834 O O . HIS A 1 242 ? 22.558 1.987 4.424 1.00 98.31 242 HIS A O 1
ATOM 1840 N N . ARG A 1 243 ? 24.061 0.390 3.949 1.00 97.94 243 ARG A N 1
ATOM 1841 C CA . ARG A 1 243 ? 24.787 0.508 5.230 1.00 97.94 243 ARG A CA 1
ATOM 1842 C C . ARG A 1 243 ? 25.448 1.874 5.420 1.00 97.94 243 ARG A C 1
ATOM 1844 O O . ARG A 1 243 ? 25.499 2.354 6.545 1.00 97.94 243 ARG A O 1
ATOM 1851 N N . GLN A 1 244 ? 25.929 2.496 4.343 1.00 97.81 244 GLN A N 1
ATOM 1852 C CA . GLN A 1 244 ? 26.538 3.830 4.381 1.00 97.81 244 GLN A CA 1
ATOM 1853 C C . GLN A 1 244 ? 25.506 4.951 4.585 1.00 97.81 244 GLN A C 1
ATOM 1855 O O . GLN A 1 244 ? 25.810 5.938 5.247 1.00 97.81 244 GLN A O 1
ATOM 1860 N N . GLN A 1 245 ? 24.300 4.824 4.019 1.00 98.31 245 GLN A N 1
ATOM 1861 C CA . GLN A 1 245 ? 23.303 5.904 4.017 1.00 98.31 245 GLN A CA 1
ATOM 1862 C C . GLN A 1 245 ? 22.236 5.791 5.115 1.00 98.31 245 GLN A C 1
ATOM 1864 O O . GLN A 1 245 ? 21.737 6.820 5.559 1.00 98.31 245 GLN A O 1
ATOM 1869 N N . VAL A 1 246 ? 21.876 4.585 5.574 1.00 97.94 246 VAL A N 1
ATOM 1870 C CA . VAL A 1 246 ? 20.694 4.381 6.439 1.00 97.94 246 VAL A CA 1
ATOM 1871 C C . VAL A 1 246 ? 20.735 5.188 7.742 1.00 97.94 246 VAL A C 1
ATOM 1873 O O . VAL A 1 246 ? 19.731 5.793 8.100 1.00 97.94 246 VAL A O 1
ATOM 1876 N N . LEU A 1 247 ? 21.888 5.271 8.419 1.00 96.75 247 LEU A N 1
ATOM 1877 C CA . LEU A 1 247 ? 22.013 6.043 9.663 1.00 96.75 247 LEU A CA 1
ATOM 1878 C C . LEU A 1 247 ? 21.850 7.550 9.426 1.00 96.75 247 LEU A C 1
ATOM 1880 O O . LEU A 1 247 ? 21.150 8.210 10.188 1.00 96.75 247 LEU A O 1
ATOM 1884 N N . ARG A 1 248 ? 22.428 8.078 8.337 1.00 98.19 248 ARG A N 1
ATOM 1885 C CA . ARG A 1 248 ? 22.245 9.480 7.935 1.00 98.19 248 ARG A CA 1
ATOM 1886 C C . ARG A 1 248 ? 20.772 9.768 7.654 1.00 98.19 248 ARG A C 1
ATOM 1888 O O . ARG A 1 248 ? 20.231 10.710 8.208 1.00 98.19 248 ARG A O 1
ATOM 1895 N N . LEU A 1 249 ? 20.111 8.909 6.875 1.00 98.44 249 LEU A N 1
ATOM 1896 C CA . LEU A 1 249 ? 18.697 9.068 6.524 1.00 98.44 249 LEU A CA 1
ATOM 1897 C C . LEU A 1 249 ? 17.759 8.979 7.740 1.00 98.44 249 LEU A C 1
ATOM 1899 O O . LEU A 1 249 ? 16.726 9.639 7.734 1.00 98.44 249 LEU A O 1
ATOM 1903 N N . ILE A 1 250 ? 18.108 8.220 8.787 1.00 98.19 250 ILE A N 1
ATOM 1904 C CA . ILE A 1 250 ? 17.372 8.232 10.065 1.00 98.19 250 ILE A CA 1
ATOM 1905 C C . ILE A 1 250 ? 17.521 9.588 10.763 1.00 98.19 250 ILE A C 1
ATOM 1907 O O . ILE A 1 250 ? 16.514 10.176 11.147 1.00 98.19 250 ILE A O 1
ATOM 1911 N N . CYS A 1 251 ? 18.747 10.105 10.895 1.00 97.69 251 CYS A N 1
ATOM 1912 C CA . CYS A 1 251 ? 18.983 11.425 11.486 1.00 97.69 251 CYS A CA 1
ATOM 1913 C C . CYS A 1 251 ? 18.271 12.530 10.694 1.00 97.69 251 CYS A C 1
ATOM 1915 O O . CYS A 1 251 ? 17.542 13.324 11.285 1.00 97.69 251 CYS A O 1
ATOM 1917 N N . ASP A 1 252 ? 18.408 12.530 9.365 1.00 98.38 252 ASP A N 1
ATOM 1918 C CA . ASP A 1 252 ? 17.720 13.460 8.468 1.00 98.38 252 ASP A CA 1
ATOM 1919 C C . ASP A 1 252 ? 16.194 13.374 8.653 1.00 98.38 252 ASP A C 1
ATOM 1921 O O . ASP A 1 252 ? 15.525 14.399 8.764 1.00 98.38 252 ASP A O 1
ATOM 1925 N N . ALA A 1 253 ? 15.627 12.163 8.729 1.00 98.38 253 ALA A N 1
ATOM 1926 C CA . ALA A 1 253 ? 14.187 11.963 8.878 1.00 98.38 253 ALA A CA 1
ATOM 1927 C C . ALA A 1 253 ? 13.657 12.502 10.212 1.00 98.38 253 ALA A C 1
ATOM 1929 O O . ALA A 1 253 ? 12.614 13.159 10.211 1.00 98.38 253 ALA A O 1
ATOM 1930 N N . LEU A 1 254 ? 14.374 12.259 11.315 1.00 98.06 254 LEU A N 1
ATOM 1931 C CA . LEU A 1 254 ? 14.029 12.762 12.648 1.00 98.06 254 LEU A CA 1
ATOM 1932 C C . LEU A 1 254 ? 14.087 14.294 12.695 1.00 98.06 254 LEU A C 1
ATOM 1934 O O . LEU A 1 254 ? 13.112 14.926 13.104 1.00 98.06 254 LEU A O 1
ATOM 1938 N N . ILE A 1 255 ? 15.178 14.885 12.191 1.00 98.06 255 ILE A N 1
ATOM 1939 C CA . ILE A 1 255 ? 15.382 16.341 12.129 1.00 98.06 255 ILE A CA 1
ATOM 1940 C C . ILE A 1 255 ? 14.281 17.011 11.297 1.00 98.06 255 ILE A C 1
ATOM 1942 O O . ILE A 1 255 ? 13.657 17.956 11.769 1.00 98.06 255 ILE A O 1
ATOM 1946 N N . ILE A 1 256 ? 13.990 16.500 10.094 1.00 98.00 256 ILE A N 1
ATOM 1947 C CA . ILE A 1 256 ? 12.940 17.049 9.216 1.00 98.00 256 ILE A CA 1
ATOM 1948 C C . ILE A 1 256 ? 11.551 16.932 9.868 1.00 98.00 256 ILE A C 1
ATOM 1950 O O . ILE A 1 256 ? 10.735 17.837 9.723 1.00 98.00 256 ILE A O 1
ATOM 1954 N N . SER A 1 257 ? 11.285 15.856 10.617 1.00 97.00 257 SER A N 1
ATOM 1955 C CA . SER A 1 257 ? 10.017 15.680 11.345 1.00 97.00 257 SER A CA 1
ATOM 1956 C C . SER A 1 257 ? 9.894 16.493 12.643 1.00 97.00 257 SER A C 1
ATOM 1958 O O . SER A 1 257 ? 8.833 16.465 13.263 1.00 97.00 257 SER A O 1
ATOM 1960 N N . ASN A 1 258 ? 10.963 17.183 13.064 1.00 96.69 258 ASN A N 1
ATOM 1961 C CA . ASN A 1 258 ? 11.110 17.814 14.379 1.00 96.69 258 ASN A CA 1
ATOM 1962 C C . ASN A 1 258 ? 10.768 16.860 15.548 1.00 96.69 258 ASN A C 1
ATOM 1964 O O . ASN A 1 258 ? 10.015 17.213 16.454 1.00 96.69 258 ASN A O 1
ATOM 1968 N N . ILE A 1 259 ? 11.326 15.647 15.516 1.00 96.00 259 ILE A N 1
ATOM 1969 C CA . ILE A 1 259 ? 11.277 14.697 16.636 1.00 96.00 259 ILE A CA 1
ATOM 1970 C C . ILE A 1 259 ? 12.576 14.813 17.436 1.00 96.00 259 ILE A C 1
ATOM 1972 O O . ILE A 1 259 ? 13.672 14.734 16.875 1.00 96.00 259 ILE A O 1
ATOM 1976 N N . HIS A 1 260 ? 12.448 14.996 18.748 1.00 94.62 260 HIS A N 1
ATOM 1977 C CA . HIS A 1 260 ? 13.560 15.178 19.680 1.00 94.62 260 HIS A CA 1
ATOM 1978 C C . HIS A 1 260 ? 13.789 13.950 20.569 1.00 94.62 260 HIS A C 1
ATOM 1980 O O . HIS A 1 260 ? 14.945 13.629 20.848 1.00 94.62 260 HIS A O 1
ATOM 1986 N N . ASP A 1 261 ? 12.729 13.231 20.960 1.00 94.88 261 ASP A N 1
ATOM 1987 C CA . ASP A 1 261 ? 12.840 11.945 21.667 1.00 94.88 261 ASP A CA 1
ATOM 1988 C C . ASP A 1 261 ? 12.104 10.812 20.923 1.00 94.88 261 ASP A C 1
ATOM 1990 O O . ASP A 1 261 ? 10.921 10.553 21.164 1.00 94.88 261 ASP A O 1
ATOM 1994 N N . PRO A 1 262 ? 12.808 10.061 20.055 1.00 93.44 262 PRO A N 1
ATOM 1995 C CA . PRO A 1 262 ? 12.257 8.890 19.374 1.00 93.44 262 PRO A CA 1
ATOM 1996 C C . PRO A 1 262 ? 11.711 7.791 20.303 1.00 93.44 262 PRO A C 1
ATOM 1998 O O . PRO A 1 262 ? 10.964 6.935 19.836 1.00 93.44 262 PRO A O 1
ATOM 2001 N N . GLY A 1 263 ? 12.090 7.779 21.588 1.00 92.31 263 GLY A N 1
ATOM 2002 C CA . GLY A 1 263 ? 11.606 6.817 22.580 1.00 92.31 263 GLY A CA 1
ATOM 2003 C C . GLY A 1 263 ? 10.216 7.127 23.142 1.00 92.31 263 GLY A C 1
ATOM 2004 O O . GLY A 1 263 ? 9.604 6.243 23.739 1.00 92.31 263 GLY A O 1
ATOM 2005 N N . THR A 1 264 ? 9.709 8.350 22.949 1.00 92.94 264 THR A N 1
ATOM 2006 C CA . THR A 1 264 ? 8.368 8.772 23.395 1.00 92.94 264 THR A CA 1
ATOM 2007 C C . THR A 1 264 ? 7.501 9.369 22.282 1.00 92.94 264 THR A C 1
ATOM 2009 O O . THR A 1 264 ? 6.281 9.389 22.421 1.00 92.94 264 THR A O 1
ATOM 2012 N N . GLU A 1 265 ? 8.091 9.804 21.164 1.00 95.44 265 GLU A N 1
ATOM 2013 C CA . GLU A 1 265 ? 7.382 10.448 20.046 1.00 95.44 265 GLU A CA 1
ATOM 2014 C C . GLU A 1 265 ? 7.030 9.537 18.854 1.00 95.44 265 GLU A C 1
ATOM 2016 O O . GLU A 1 265 ? 6.381 10.006 17.910 1.00 95.44 265 GLU A O 1
ATOM 2021 N N . ILE A 1 266 ? 7.485 8.278 18.858 1.00 96.69 266 ILE A N 1
ATOM 2022 C CA . ILE A 1 266 ? 7.285 7.304 17.773 1.00 96.69 266 ILE A CA 1
ATOM 2023 C C . ILE A 1 266 ? 6.646 6.035 18.346 1.00 96.69 266 ILE A C 1
ATOM 2025 O O . ILE A 1 266 ? 7.268 5.299 19.105 1.00 96.69 266 ILE A O 1
ATOM 2029 N N . ASP A 1 267 ? 5.416 5.738 17.936 1.00 96.19 267 ASP A N 1
ATOM 2030 C CA . ASP A 1 267 ? 4.626 4.601 18.418 1.00 96.19 267 ASP A CA 1
ATOM 2031 C C . ASP A 1 267 ? 5.052 3.256 17.817 1.00 96.19 267 ASP A C 1
ATOM 2033 O O . ASP A 1 267 ? 4.661 2.204 18.321 1.00 96.19 267 ASP A O 1
ATOM 2037 N N . GLY A 1 268 ? 5.843 3.250 16.739 1.00 96.56 268 GLY A N 1
ATOM 2038 C CA . GLY A 1 268 ? 6.381 2.019 16.166 1.00 96.56 268 GLY A CA 1
ATOM 2039 C C . GLY A 1 268 ? 7.301 2.203 14.961 1.00 96.56 268 GLY A C 1
ATOM 2040 O O . GLY A 1 268 ? 7.305 3.234 14.287 1.00 96.56 268 GLY A O 1
ATOM 2041 N N . ILE A 1 269 ? 8.077 1.156 14.666 1.00 98.19 269 ILE A N 1
ATOM 2042 C CA . ILE A 1 269 ? 8.989 1.109 13.517 1.00 98.19 269 ILE A CA 1
ATOM 2043 C C . ILE A 1 269 ? 8.471 0.117 12.485 1.00 98.19 269 ILE A C 1
ATOM 2045 O O . ILE A 1 269 ? 8.418 -1.092 12.718 1.00 98.19 269 ILE A O 1
ATOM 2049 N N . ALA A 1 270 ? 8.139 0.628 11.310 1.00 98.25 270 ALA A N 1
ATOM 2050 C CA . ALA A 1 270 ? 7.814 -0.170 10.147 1.00 98.25 270 ALA A CA 1
ATOM 2051 C C . ALA A 1 270 ? 9.072 -0.445 9.317 1.00 98.25 270 ALA A C 1
ATOM 2053 O O . ALA A 1 270 ? 9.900 0.437 9.092 1.00 98.25 270 ALA A O 1
ATOM 2054 N N . TYR A 1 271 ? 9.221 -1.670 8.824 1.00 98.38 271 TYR A N 1
ATOM 2055 C CA . TYR A 1 271 ? 10.316 -2.021 7.923 1.00 98.38 271 TYR A CA 1
ATOM 2056 C C . TYR A 1 271 ? 9.834 -2.920 6.796 1.00 98.38 271 TYR A C 1
ATOM 2058 O O . TYR A 1 271 ? 8.896 -3.707 6.953 1.00 98.38 271 TYR A O 1
ATOM 2066 N N . THR A 1 272 ? 10.518 -2.833 5.662 1.00 98.25 272 THR A N 1
ATOM 2067 C CA . THR A 1 272 ? 10.230 -3.689 4.513 1.00 98.25 272 THR A CA 1
ATOM 2068 C C . THR A 1 272 ? 10.682 -5.115 4.795 1.00 98.25 272 THR A C 1
ATOM 2070 O O . THR A 1 272 ? 11.871 -5.429 4.766 1.00 98.25 272 THR A O 1
ATOM 2073 N N . LYS A 1 273 ? 9.724 -6.007 5.056 1.00 97.25 273 LYS A N 1
ATOM 2074 C CA . LYS A 1 273 ? 9.977 -7.447 5.181 1.00 97.25 273 LYS A CA 1
ATOM 2075 C C . LYS A 1 273 ? 10.199 -8.108 3.816 1.00 97.25 273 LYS A C 1
ATOM 2077 O O . LYS A 1 273 ? 10.892 -9.121 3.751 1.00 97.25 273 LYS A O 1
ATOM 2082 N N . GLY A 1 274 ? 9.616 -7.560 2.752 1.00 95.75 274 GLY A N 1
ATOM 2083 C CA . GLY A 1 274 ? 9.746 -8.044 1.374 1.00 95.75 274 GLY A CA 1
ATOM 2084 C C . GLY A 1 274 ? 8.527 -7.697 0.505 1.00 95.75 274 GLY A C 1
ATOM 2085 O O . GLY A 1 274 ? 7.584 -7.097 1.024 1.00 95.75 274 GLY A O 1
ATOM 2086 N N . PRO A 1 275 ? 8.481 -8.114 -0.774 1.00 95.62 275 PRO A N 1
ATOM 2087 C CA . PRO A 1 275 ? 9.563 -8.769 -1.521 1.00 95.62 275 PRO A CA 1
ATOM 2088 C C . PRO A 1 275 ? 10.766 -7.834 -1.748 1.00 95.62 275 PRO A C 1
ATOM 2090 O O . PRO A 1 275 ? 10.722 -6.663 -1.380 1.00 95.62 275 PRO A O 1
ATOM 2093 N N . GLY A 1 276 ? 11.863 -8.352 -2.308 1.00 94.62 276 GLY A N 1
ATOM 2094 C CA . GLY A 1 276 ? 13.063 -7.553 -2.596 1.00 94.62 276 GLY A CA 1
ATOM 2095 C C . GLY A 1 276 ? 14.367 -8.351 -2.642 1.00 94.62 276 GLY A C 1
ATOM 2096 O O . GLY A 1 276 ? 14.390 -9.565 -2.435 1.00 94.62 276 GLY A O 1
ATOM 2097 N N . MET A 1 277 ? 15.476 -7.657 -2.893 1.00 95.00 277 MET A N 1
ATOM 2098 C CA . MET A 1 277 ? 16.823 -8.225 -2.884 1.00 95.00 277 MET A CA 1
ATOM 2099 C C . MET A 1 277 ? 17.264 -8.574 -1.454 1.00 95.00 277 MET A C 1
ATOM 2101 O O . MET A 1 277 ? 17.190 -7.747 -0.548 1.00 95.00 277 MET A O 1
ATOM 2105 N N . GLY A 1 278 ? 17.782 -9.790 -1.246 1.00 95.62 278 GLY A N 1
ATOM 2106 C CA . GLY A 1 278 ? 18.066 -10.307 0.100 1.00 95.62 278 GLY A CA 1
ATOM 2107 C C . GLY A 1 278 ? 19.065 -9.484 0.921 1.00 95.62 278 GLY A C 1
ATOM 2108 O O . GLY A 1 278 ? 18.795 -9.203 2.085 1.00 95.62 278 GLY A O 1
ATOM 2109 N N . ALA A 1 279 ? 20.196 -9.082 0.333 1.00 96.38 279 ALA A N 1
ATOM 2110 C CA . ALA A 1 279 ? 21.229 -8.338 1.060 1.00 96.38 279 ALA A CA 1
ATOM 2111 C C . ALA A 1 279 ? 20.802 -6.890 1.415 1.00 96.38 279 ALA A C 1
ATOM 2113 O O . ALA A 1 279 ? 21.014 -6.496 2.560 1.00 96.38 279 ALA A O 1
ATOM 2114 N N . PRO A 1 280 ? 20.147 -6.116 0.523 1.00 96.44 280 PRO A N 1
ATOM 2115 C CA . PRO A 1 280 ? 19.492 -4.853 0.886 1.00 96.44 280 PRO A CA 1
ATOM 2116 C C . PRO A 1 280 ? 18.434 -4.992 1.993 1.00 96.44 280 PRO A C 1
ATOM 2118 O O . PRO A 1 280 ? 18.543 -4.313 3.018 1.00 96.44 280 PRO A O 1
ATOM 2121 N N . LEU A 1 281 ? 17.492 -5.942 1.861 1.00 97.56 281 LEU A N 1
ATOM 2122 C CA . LEU A 1 281 ? 16.443 -6.192 2.865 1.00 97.56 281 LEU A CA 1
ATOM 2123 C C . LEU A 1 281 ? 17.026 -6.499 4.255 1.00 97.56 281 LEU A C 1
ATOM 2125 O O . LEU A 1 281 ? 16.498 -6.046 5.272 1.00 97.56 281 LEU A O 1
ATOM 2129 N N . GLN A 1 282 ? 18.135 -7.245 4.305 1.00 97.19 282 GLN A N 1
ATOM 2130 C CA . GLN A 1 282 ? 18.837 -7.568 5.545 1.00 97.19 282 GLN A CA 1
ATOM 2131 C C . GLN A 1 282 ? 19.314 -6.311 6.292 1.00 97.19 282 GLN A C 1
ATOM 2133 O O . GLN A 1 282 ? 19.244 -6.284 7.520 1.00 97.19 282 GLN A O 1
ATOM 2138 N N . VAL A 1 283 ? 19.760 -5.263 5.586 1.00 97.69 283 VAL A N 1
ATOM 2139 C CA . VAL A 1 283 ? 20.206 -4.006 6.216 1.00 97.69 283 VAL A CA 1
ATOM 2140 C C . VAL A 1 283 ? 19.035 -3.315 6.913 1.00 97.69 283 VAL A C 1
ATOM 2142 O O . VAL A 1 283 ? 19.129 -3.017 8.104 1.00 97.69 283 VAL A O 1
ATOM 2145 N N . GLY A 1 284 ? 17.915 -3.125 6.207 1.00 96.50 284 GLY A N 1
ATOM 2146 C CA . GLY A 1 284 ? 16.714 -2.499 6.771 1.00 96.50 284 GLY A CA 1
ATOM 2147 C C . GLY A 1 284 ? 16.154 -3.278 7.966 1.00 96.50 284 GLY A C 1
ATOM 2148 O O . GLY A 1 284 ? 15.886 -2.695 9.016 1.00 96.50 284 GLY A O 1
ATOM 2149 N N . ALA A 1 285 ? 16.060 -4.606 7.849 1.00 96.94 285 ALA A N 1
ATOM 2150 C CA . ALA A 1 285 ? 15.563 -5.472 8.918 1.00 96.94 285 ALA A CA 1
ATOM 2151 C C . ALA A 1 285 ? 16.476 -5.506 10.160 1.00 96.94 285 ALA A C 1
ATOM 2153 O O . ALA A 1 285 ? 15.973 -5.597 11.281 1.00 96.94 285 ALA A O 1
ATOM 2154 N N . ILE A 1 286 ? 17.804 -5.421 10.001 1.00 97.19 286 ILE A N 1
ATOM 2155 C CA . ILE A 1 286 ? 18.731 -5.320 11.141 1.00 97.19 286 ILE A CA 1
ATOM 2156 C C . ILE A 1 286 ? 18.561 -3.972 11.844 1.00 97.19 286 ILE A C 1
ATOM 2158 O O . ILE A 1 286 ? 18.348 -3.953 13.055 1.00 97.19 286 ILE A O 1
ATOM 2162 N N . VAL A 1 287 ? 18.606 -2.862 11.100 1.00 97.50 287 VAL A N 1
ATOM 2163 C CA . VAL A 1 287 ? 18.519 -1.511 11.678 1.00 97.50 287 VAL A CA 1
ATOM 2164 C C . VAL A 1 287 ? 17.191 -1.307 12.406 1.00 97.50 287 VAL A C 1
ATOM 2166 O O . VAL A 1 287 ? 17.196 -0.882 13.559 1.00 97.50 287 VAL A O 1
ATOM 2169 N N . ALA A 1 288 ? 16.068 -1.701 11.800 1.00 97.81 288 ALA A N 1
ATOM 2170 C CA . ALA A 1 288 ? 14.753 -1.583 12.424 1.00 97.81 288 ALA A CA 1
ATOM 2171 C C . ALA A 1 288 ? 14.647 -2.371 13.745 1.00 97.81 288 ALA A C 1
ATOM 2173 O O . ALA A 1 288 ? 14.093 -1.866 14.720 1.00 97.81 288 ALA A O 1
ATOM 2174 N N . ARG A 1 289 ? 15.235 -3.578 13.820 1.00 97.62 289 ARG A N 1
ATOM 2175 C CA . ARG A 1 289 ? 15.298 -4.372 15.063 1.00 97.62 289 ARG A CA 1
ATOM 2176 C C . ARG A 1 289 ? 16.150 -3.694 16.136 1.00 97.62 289 ARG A C 1
ATOM 2178 O O . ARG A 1 289 ? 15.726 -3.662 17.287 1.00 97.62 289 ARG A O 1
ATOM 2185 N N . THR A 1 290 ? 17.307 -3.141 15.770 1.00 97.06 290 THR A N 1
ATOM 2186 C CA . THR A 1 290 ? 18.192 -2.426 16.704 1.00 97.06 290 THR A CA 1
ATOM 2187 C C . THR A 1 290 ? 17.512 -1.185 17.284 1.00 97.06 290 THR A C 1
ATOM 2189 O O . THR A 1 290 ? 17.540 -0.994 18.498 1.00 97.06 290 THR A O 1
ATOM 2192 N N . LEU A 1 291 ? 16.850 -0.376 16.450 1.00 96.94 291 LEU A N 1
ATOM 2193 C CA . LEU A 1 291 ? 16.110 0.805 16.906 1.00 96.94 291 LEU A CA 1
ATOM 2194 C C . LEU A 1 291 ? 14.922 0.421 17.804 1.00 96.94 291 LEU A C 1
ATOM 2196 O O . LEU A 1 291 ? 14.779 0.973 18.890 1.00 96.94 291 LEU A O 1
ATOM 2200 N N . ALA A 1 292 ? 14.127 -0.583 17.414 1.00 96.88 292 ALA A N 1
ATOM 2201 C CA . ALA A 1 292 ? 13.004 -1.073 18.219 1.00 96.88 292 ALA A CA 1
ATOM 2202 C C . ALA A 1 292 ? 13.458 -1.620 19.588 1.00 96.88 292 ALA A C 1
ATOM 2204 O O . ALA A 1 292 ? 12.764 -1.453 20.586 1.00 96.88 292 ALA A O 1
ATOM 2205 N N . GLN A 1 293 ? 14.648 -2.228 19.666 1.00 96.38 293 GLN A N 1
ATOM 2206 C CA . GLN A 1 293 ? 15.256 -2.643 20.935 1.00 96.38 293 GLN A CA 1
ATOM 2207 C C . GLN A 1 293 ? 15.762 -1.463 21.775 1.00 96.38 293 GLN A C 1
ATOM 2209 O O . GLN A 1 293 ? 15.557 -1.462 22.988 1.00 96.38 293 GLN A O 1
ATOM 2214 N N . ALA A 1 294 ? 16.408 -0.472 21.155 1.00 96.75 294 ALA A N 1
ATOM 2215 C CA . ALA A 1 294 ? 16.963 0.690 21.849 1.00 96.75 294 ALA A CA 1
ATOM 2216 C C . ALA A 1 294 ? 15.868 1.613 22.412 1.00 96.75 294 ALA A C 1
ATOM 2218 O O . ALA A 1 294 ? 15.937 2.018 23.570 1.00 96.75 294 ALA A O 1
ATOM 2219 N N . TRP A 1 295 ? 14.843 1.900 21.607 1.00 96.38 295 TRP A N 1
ATOM 2220 C CA . TRP A 1 295 ? 13.722 2.778 21.957 1.00 96.38 295 TRP A CA 1
ATOM 2221 C C . TRP A 1 295 ? 12.563 2.034 22.647 1.00 96.38 295 TRP A C 1
ATOM 2223 O O . TRP A 1 295 ? 11.701 2.669 23.239 1.00 96.38 295 TRP A O 1
ATOM 2233 N N . LYS A 1 296 ? 12.573 0.690 22.645 1.00 95.44 296 LYS A N 1
ATOM 2234 C CA . LYS A 1 296 ? 11.559 -0.207 23.251 1.00 95.44 296 LYS A CA 1
ATOM 2235 C C . LYS A 1 296 ? 10.158 -0.131 22.617 1.00 95.44 296 LYS A C 1
ATOM 2237 O O . LYS A 1 296 ? 9.177 -0.522 23.249 1.00 95.44 296 LYS A O 1
ATOM 2242 N N . ILE A 1 297 ? 10.073 0.316 21.366 1.00 95.19 297 ILE A N 1
ATOM 2243 C CA . ILE A 1 297 ? 8.821 0.504 20.614 1.00 95.19 297 ILE A CA 1
ATOM 2244 C C . ILE A 1 297 ? 8.533 -0.685 19.670 1.00 95.19 297 ILE A C 1
ATOM 2246 O O . ILE A 1 297 ? 9.466 -1.388 19.266 1.00 95.19 297 ILE A O 1
ATOM 2250 N N . PRO A 1 298 ? 7.261 -0.979 19.330 1.00 95.62 298 PRO A N 1
ATOM 2251 C CA . PRO A 1 298 ? 6.894 -2.152 18.536 1.00 95.62 298 PRO A CA 1
ATOM 2252 C C . PRO A 1 298 ? 7.416 -2.103 17.094 1.00 95.62 298 PRO A C 1
ATOM 2254 O O . PRO A 1 298 ? 7.636 -1.044 16.507 1.00 95.62 298 PRO A O 1
ATOM 2257 N N . LEU A 1 299 ? 7.568 -3.291 16.503 1.00 96.81 299 LEU A N 1
ATOM 2258 C CA . LEU A 1 299 ? 8.086 -3.485 15.150 1.00 96.81 299 LEU A CA 1
ATOM 2259 C C . LEU A 1 299 ? 6.995 -4.030 14.214 1.00 96.81 299 LEU A C 1
ATOM 2261 O O . LEU A 1 299 ? 6.308 -4.999 14.553 1.00 96.81 299 LEU A O 1
ATOM 2265 N N . ILE A 1 300 ? 6.870 -3.443 13.020 1.00 97.12 300 ILE A N 1
ATOM 2266 C CA . ILE A 1 300 ? 5.819 -3.748 12.044 1.00 97.12 300 ILE A CA 1
ATOM 2267 C C . ILE A 1 300 ? 6.432 -4.274 10.721 1.00 97.12 300 ILE A C 1
ATOM 2269 O O . ILE A 1 300 ? 7.204 -3.561 10.074 1.00 97.12 300 ILE A O 1
ATOM 2273 N N . PRO A 1 301 ? 6.120 -5.518 10.293 1.00 96.69 301 PRO A N 1
ATOM 2274 C CA . PRO A 1 301 ? 6.777 -6.190 9.167 1.00 96.69 301 PRO A CA 1
ATOM 2275 C C . PRO A 1 301 ? 6.016 -5.993 7.843 1.00 96.69 301 PRO A C 1
ATOM 2277 O O . PRO A 1 301 ? 5.276 -6.873 7.386 1.00 96.69 301 PRO A O 1
ATOM 2280 N N . VAL A 1 302 ? 6.203 -4.833 7.223 1.00 97.31 302 VAL A N 1
ATOM 2281 C CA . VAL A 1 302 ? 5.427 -4.376 6.064 1.00 97.31 302 VAL A CA 1
ATOM 2282 C C . VAL A 1 302 ? 5.782 -5.142 4.783 1.00 97.31 302 VAL A C 1
ATOM 2284 O O . VAL A 1 302 ? 6.937 -5.506 4.544 1.00 97.31 302 VAL A O 1
ATOM 2287 N N . ASN A 1 303 ? 4.773 -5.383 3.940 1.00 96.88 303 ASN A N 1
ATOM 2288 C CA . ASN A 1 303 ? 4.958 -5.843 2.564 1.00 96.88 303 ASN A CA 1
ATOM 2289 C C . ASN A 1 303 ? 5.127 -4.631 1.626 1.00 96.88 303 ASN A C 1
ATOM 2291 O O . ASN A 1 303 ? 4.296 -3.726 1.636 1.00 96.88 303 ASN A O 1
ATOM 2295 N N . HIS A 1 304 ? 6.176 -4.632 0.807 1.00 96.75 304 HIS A N 1
ATOM 2296 C CA . HIS A 1 304 ? 6.543 -3.531 -0.090 1.00 96.75 304 HIS A CA 1
ATOM 2297 C C . HIS A 1 304 ? 5.429 -3.158 -1.087 1.00 96.75 304 HIS A C 1
ATOM 2299 O O . HIS A 1 304 ? 5.136 -1.977 -1.274 1.00 96.75 304 HIS A O 1
ATOM 2305 N N . CYS A 1 305 ? 4.753 -4.150 -1.679 1.00 95.31 305 CYS A N 1
ATOM 2306 C CA . CYS A 1 305 ? 3.657 -3.924 -2.625 1.00 95.31 305 CYS A CA 1
ATOM 2307 C C . CYS A 1 305 ? 2.449 -3.267 -1.932 1.00 95.31 305 CYS A C 1
ATOM 2309 O O . CYS A 1 305 ? 1.822 -2.373 -2.492 1.00 95.31 305 CYS A O 1
ATOM 2311 N N . ILE A 1 306 ? 2.158 -3.662 -0.685 1.00 95.12 306 ILE A N 1
ATOM 2312 C CA . ILE A 1 306 ? 1.125 -3.024 0.149 1.00 95.12 306 ILE A CA 1
ATOM 2313 C C . ILE A 1 306 ? 1.514 -1.583 0.512 1.00 95.12 306 ILE A C 1
ATOM 2315 O O . ILE A 1 306 ? 0.649 -0.714 0.512 1.00 95.12 306 ILE A O 1
ATOM 2319 N N . GLY A 1 307 ? 2.800 -1.311 0.763 1.00 95.81 307 GLY A N 1
ATOM 2320 C CA . GLY A 1 307 ? 3.313 0.048 0.975 1.00 95.81 307 GLY A CA 1
ATOM 2321 C C . GLY A 1 307 ? 2.990 0.978 -0.197 1.00 95.81 307 GLY A C 1
ATOM 2322 O O . GLY A 1 307 ? 2.355 2.012 0.004 1.00 95.81 307 GLY A O 1
ATOM 2323 N N . HIS A 1 308 ? 3.347 0.565 -1.420 1.00 96.25 308 HIS A N 1
ATOM 2324 C CA . HIS A 1 308 ? 2.997 1.275 -2.661 1.00 96.25 308 HIS A CA 1
ATOM 2325 C C . HIS A 1 308 ? 1.483 1.531 -2.775 1.00 96.25 308 HIS A C 1
ATOM 2327 O O . HIS A 1 308 ? 1.072 2.671 -2.987 1.00 96.25 308 HIS A O 1
ATOM 2333 N N . ILE A 1 309 ? 0.647 0.504 -2.572 1.00 95.19 309 ILE A N 1
ATOM 2334 C CA . ILE A 1 309 ? -0.820 0.622 -2.662 1.00 95.19 309 ILE A CA 1
ATOM 2335 C C . ILE A 1 309 ? -1.378 1.614 -1.629 1.00 95.19 309 ILE A C 1
ATOM 2337 O O . ILE A 1 309 ? -2.090 2.545 -1.998 1.00 95.19 309 ILE A O 1
ATOM 2341 N N . GLU A 1 310 ? -1.071 1.443 -0.341 1.00 95.06 310 GLU A N 1
ATOM 2342 C CA . GLU A 1 310 ? -1.688 2.239 0.731 1.00 95.06 310 GLU A CA 1
ATOM 2343 C C . GLU A 1 310 ? -1.186 3.692 0.773 1.00 95.06 310 GLU A C 1
ATOM 2345 O O . GLU A 1 310 ? -1.916 4.583 1.213 1.00 95.06 310 GLU A O 1
ATOM 2350 N N . MET A 1 311 ? 0.025 3.958 0.268 1.00 95.44 311 MET A N 1
ATOM 2351 C CA . MET A 1 311 ? 0.504 5.319 0.004 1.00 95.44 311 MET A CA 1
ATOM 2352 C C . MET A 1 311 ? -0.206 5.944 -1.201 1.00 95.44 311 MET A C 1
ATOM 2354 O O . MET A 1 311 ? -0.677 7.076 -1.110 1.00 95.44 311 MET A O 1
ATOM 2358 N N . GLY A 1 312 ? -0.353 5.202 -2.304 1.00 94.88 312 GLY A N 1
ATOM 2359 C CA . GLY A 1 312 ? -1.109 5.662 -3.469 1.00 94.88 312 GLY A CA 1
ATOM 2360 C C . GLY A 1 312 ? -2.548 6.039 -3.103 1.00 94.88 312 GLY A C 1
ATOM 2361 O O . GLY A 1 312 ? -2.998 7.135 -3.431 1.00 94.88 312 GLY A O 1
ATOM 2362 N N . ARG A 1 313 ? -3.242 5.191 -2.332 1.00 94.62 313 ARG A N 1
ATOM 2363 C CA . ARG A 1 313 ? -4.591 5.468 -1.803 1.00 94.62 313 ARG A CA 1
ATOM 2364 C C . ARG A 1 313 ? -4.629 6.704 -0.898 1.00 94.62 313 ARG A C 1
ATOM 2366 O O . ARG A 1 313 ? -5.520 7.532 -1.058 1.00 94.62 313 ARG A O 1
ATOM 2373 N N . LEU A 1 314 ? -3.660 6.859 0.012 1.00 93.81 314 LEU A N 1
ATOM 2374 C CA . LEU A 1 314 ? -3.557 8.022 0.906 1.00 93.81 314 LEU A CA 1
ATOM 2375 C C . LEU A 1 314 ? -3.408 9.345 0.138 1.00 93.81 314 LEU A C 1
ATOM 2377 O O . LEU A 1 314 ? -4.106 10.305 0.445 1.00 93.81 314 LEU A O 1
ATOM 2381 N N . VAL A 1 315 ? -2.494 9.401 -0.835 1.00 94.19 315 VAL A N 1
ATOM 2382 C CA . VAL A 1 315 ? -2.145 10.645 -1.548 1.00 94.19 315 VAL A CA 1
ATOM 2383 C C . VAL A 1 315 ? -3.205 11.036 -2.580 1.00 94.19 315 VAL A C 1
ATOM 2385 O O . VAL A 1 315 ? -3.403 12.222 -2.831 1.00 94.19 315 VAL A O 1
ATOM 2388 N N . THR A 1 316 ? -3.893 10.058 -3.175 1.00 94.19 316 THR A N 1
ATOM 2389 C CA . THR A 1 316 ? -4.850 10.292 -4.272 1.00 94.19 316 THR A CA 1
ATOM 2390 C C . THR A 1 316 ? -6.322 10.263 -3.853 1.00 94.19 316 THR A C 1
ATOM 2392 O O . THR A 1 316 ? -7.181 10.675 -4.628 1.00 94.19 316 THR A O 1
ATOM 2395 N N . GLY A 1 317 ? -6.635 9.753 -2.657 1.00 93.12 317 GLY A N 1
ATOM 2396 C CA . GLY A 1 317 ? -8.011 9.522 -2.208 1.00 93.12 317 GLY A CA 1
ATOM 2397 C C . GLY A 1 317 ? -8.692 8.294 -2.832 1.00 93.12 317 GLY A C 1
ATOM 2398 O O . GLY A 1 317 ? -9.897 8.130 -2.667 1.00 93.12 317 GLY A O 1
ATOM 2399 N N . ALA A 1 318 ? -7.962 7.428 -3.547 1.00 93.06 318 ALA A N 1
ATOM 2400 C CA . ALA A 1 318 ? -8.534 6.245 -4.193 1.00 93.06 318 ALA A CA 1
ATOM 2401 C C . ALA A 1 318 ? -9.074 5.219 -3.169 1.00 93.06 318 ALA A C 1
ATOM 2403 O O . ALA A 1 318 ? -8.319 4.604 -2.408 1.00 93.06 318 ALA A O 1
ATOM 2404 N N . GLU A 1 319 ? -10.389 4.991 -3.173 1.00 89.56 319 GLU A N 1
ATOM 2405 C CA . GLU A 1 319 ? -11.061 4.144 -2.182 1.00 89.56 319 GLU A CA 1
ATOM 2406 C C . GLU A 1 319 ? -10.878 2.647 -2.451 1.00 89.56 319 GLU A C 1
ATOM 2408 O O . GLU A 1 319 ? -10.374 1.934 -1.581 1.00 89.56 319 GLU A O 1
ATOM 2413 N N . ASN A 1 320 ? -11.263 2.162 -3.637 1.00 90.94 320 ASN A N 1
ATOM 2414 C CA . ASN A 1 320 ? -11.203 0.745 -4.017 1.00 90.94 320 ASN A CA 1
ATOM 2415 C C . ASN A 1 320 ? -10.728 0.534 -5.476 1.00 90.94 320 ASN A C 1
ATOM 2417 O O . ASN A 1 320 ? -11.470 -0.001 -6.312 1.00 90.94 320 ASN A O 1
ATOM 2421 N N . PRO A 1 321 ? -9.504 0.970 -5.816 1.00 95.88 321 PRO A N 1
ATOM 2422 C CA . PRO A 1 321 ? -8.984 0.864 -7.173 1.00 95.88 321 PRO A CA 1
ATOM 2423 C C . PRO A 1 321 ? -8.598 -0.567 -7.578 1.00 95.88 321 PRO A C 1
ATOM 2425 O O . PRO A 1 321 ? -8.208 -1.401 -6.756 1.00 95.88 321 PRO A O 1
ATOM 2428 N N . VAL A 1 322 ? -8.615 -0.827 -8.887 1.00 97.94 322 VAL A N 1
ATOM 2429 C CA . VAL A 1 322 ? -7.632 -1.737 -9.495 1.00 97.94 322 VAL A CA 1
ATOM 2430 C C . VAL A 1 322 ? -6.293 -1.010 -9.500 1.00 97.94 322 VAL A C 1
ATOM 2432 O O . VAL A 1 322 ? -6.221 0.151 -9.888 1.00 97.94 322 VAL A O 1
ATOM 2435 N N . ILE A 1 323 ? -5.234 -1.673 -9.055 1.00 97.75 323 ILE A N 1
ATOM 2436 C CA . ILE A 1 323 ? -3.892 -1.114 -8.979 1.00 97.75 323 ILE A CA 1
ATOM 2437 C C . ILE A 1 323 ? -3.025 -1.715 -10.084 1.00 97.75 323 ILE A C 1
ATOM 2439 O O . ILE A 1 323 ? -2.787 -2.923 -10.091 1.00 97.75 323 ILE A O 1
ATOM 2443 N N . LEU A 1 324 ? -2.502 -0.866 -10.967 1.00 98.06 324 LEU A N 1
ATOM 2444 C CA . LEU A 1 324 ? -1.409 -1.209 -11.871 1.00 98.06 324 LEU A CA 1
ATOM 2445 C C . LEU A 1 324 ? -0.086 -0.897 -11.157 1.00 98.06 324 LEU A C 1
ATOM 2447 O O . LEU A 1 324 ? 0.324 0.260 -11.052 1.00 98.06 324 LEU A O 1
ATOM 2451 N N . TYR A 1 325 ? 0.568 -1.935 -10.632 1.00 97.25 325 TYR A N 1
ATOM 2452 C CA . TYR A 1 325 ? 1.852 -1.819 -9.945 1.00 97.25 325 TYR A CA 1
ATOM 2453 C C . TYR A 1 325 ? 3.001 -2.182 -10.891 1.00 97.25 325 TYR A C 1
ATOM 2455 O O . TYR A 1 325 ? 3.180 -3.344 -11.265 1.00 97.25 325 TYR A O 1
ATOM 2463 N N . VAL A 1 326 ? 3.781 -1.171 -11.274 1.00 96.19 326 VAL A N 1
ATOM 2464 C CA . VAL A 1 326 ? 4.814 -1.245 -12.316 1.00 96.19 326 VAL A CA 1
ATOM 2465 C C . VAL A 1 326 ? 6.127 -0.631 -11.824 1.00 96.19 326 VAL A C 1
ATOM 2467 O O . VAL A 1 326 ? 6.307 0.585 -11.761 1.00 96.19 326 VAL A O 1
ATOM 2470 N N . SER A 1 327 ? 7.076 -1.483 -11.440 1.00 91.88 327 SER A N 1
ATOM 2471 C CA . SER A 1 327 ? 8.370 -1.084 -10.873 1.00 91.88 327 SER A CA 1
ATOM 2472 C C . SER A 1 327 ? 9.546 -1.778 -11.571 1.00 91.88 327 SER A C 1
ATOM 2474 O O . SER A 1 327 ? 9.367 -2.564 -12.501 1.00 91.88 327 SER A O 1
ATOM 2476 N N . GLY A 1 328 ? 10.772 -1.500 -11.109 1.00 87.44 328 GLY A N 1
ATOM 2477 C CA . GLY A 1 328 ? 11.981 -2.201 -11.563 1.00 87.44 328 GLY A CA 1
ATOM 2478 C C . GLY A 1 328 ? 11.914 -3.722 -11.374 1.00 87.44 328 GLY A C 1
ATOM 2479 O O . GLY A 1 328 ? 12.463 -4.461 -12.184 1.00 87.44 328 GLY A O 1
ATOM 2480 N N . GLY A 1 329 ? 11.227 -4.191 -10.325 1.00 88.12 329 GLY A N 1
ATOM 2481 C CA . GLY A 1 329 ? 11.166 -5.610 -9.954 1.00 88.12 329 GLY A CA 1
ATOM 2482 C C . GLY A 1 329 ? 9.795 -6.275 -10.084 1.00 88.12 329 GLY A C 1
ATOM 2483 O O . GLY A 1 329 ? 9.740 -7.499 -10.058 1.00 88.12 329 GLY A O 1
ATOM 2484 N N . ASN A 1 330 ? 8.706 -5.511 -10.231 1.00 93.25 330 ASN A N 1
ATOM 2485 C CA . ASN A 1 330 ? 7.338 -6.038 -10.254 1.00 93.25 330 ASN A CA 1
ATOM 2486 C C . ASN A 1 330 ? 6.523 -5.480 -11.428 1.00 93.25 330 ASN A C 1
ATOM 2488 O O . ASN A 1 330 ? 6.707 -4.342 -11.863 1.00 93.25 330 ASN A O 1
ATOM 2492 N N . THR A 1 331 ? 5.591 -6.280 -11.937 1.00 97.00 331 THR A N 1
ATOM 2493 C CA . THR A 1 331 ? 4.572 -5.865 -12.912 1.00 97.00 331 THR A CA 1
ATOM 2494 C C . THR A 1 331 ? 3.331 -6.694 -12.644 1.00 97.00 331 THR A C 1
ATOM 2496 O O . THR A 1 331 ? 3.306 -7.879 -12.967 1.00 97.00 331 THR A O 1
ATOM 2499 N N . GLN A 1 332 ? 2.370 -6.100 -11.941 1.00 97.19 332 GLN A N 1
ATOM 2500 C CA . GLN A 1 332 ? 1.216 -6.793 -11.371 1.00 97.19 332 GLN A CA 1
ATOM 2501 C C . GLN A 1 332 ? -0.029 -5.912 -11.464 1.00 97.19 332 GLN A C 1
ATOM 2503 O O . GLN A 1 332 ? 0.014 -4.730 -11.121 1.00 97.19 332 GLN A O 1
ATOM 2508 N N . VAL A 1 333 ? -1.148 -6.513 -11.858 1.00 97.94 333 VAL A N 1
ATOM 2509 C CA . VAL A 1 333 ? -2.482 -5.917 -11.776 1.00 97.94 333 VAL A CA 1
ATOM 2510 C C . VAL A 1 333 ? -3.174 -6.498 -10.548 1.00 97.94 333 VAL A C 1
ATOM 2512 O O . VAL A 1 333 ? -3.402 -7.705 -10.451 1.00 97.94 333 VAL A O 1
ATOM 2515 N N . ILE A 1 334 ? -3.447 -5.647 -9.565 1.00 97.00 334 ILE A N 1
ATOM 2516 C CA . ILE A 1 334 ? -3.862 -6.027 -8.210 1.00 97.00 334 ILE A CA 1
ATOM 2517 C C . ILE A 1 334 ? -5.241 -5.424 -7.924 1.00 97.00 334 ILE A C 1
ATOM 2519 O O . ILE A 1 334 ? -5.533 -4.317 -8.355 1.00 97.00 334 ILE A O 1
ATOM 2523 N N . SER A 1 335 ? -6.105 -6.098 -7.166 1.00 95.06 335 SER A N 1
ATOM 2524 C CA . SER A 1 335 ? -7.322 -5.469 -6.625 1.00 95.06 335 SER A CA 1
ATOM 2525 C C . SER A 1 335 ? -7.761 -6.112 -5.309 1.00 95.06 335 SER A C 1
ATOM 2527 O O . SER A 1 335 ? -7.314 -7.208 -4.957 1.00 95.06 335 SER A O 1
ATOM 2529 N N . TYR A 1 336 ? -8.611 -5.426 -4.545 1.00 90.25 336 TYR A N 1
ATOM 2530 C CA . TYR A 1 336 ? -9.092 -5.910 -3.255 1.00 90.25 336 TYR A CA 1
ATOM 2531 C C . TYR A 1 336 ? -10.251 -6.902 -3.436 1.00 90.25 336 TYR A C 1
ATOM 2533 O O . TYR A 1 336 ? -11.314 -6.563 -3.950 1.00 90.25 336 TYR A O 1
ATOM 2541 N N . SER A 1 337 ? -10.064 -8.152 -3.010 1.00 85.19 337 SER A N 1
ATOM 2542 C CA . SER A 1 337 ? -11.059 -9.218 -3.157 1.00 85.19 337 SER A CA 1
ATOM 2543 C C . SER A 1 337 ? -10.933 -10.270 -2.055 1.00 85.19 337 SER A C 1
ATOM 2545 O O . SER A 1 337 ? -9.848 -10.787 -1.773 1.00 85.19 337 SER A O 1
ATOM 2547 N N . ASN A 1 338 ? -12.070 -10.624 -1.443 1.00 82.44 338 ASN A N 1
ATOM 2548 C CA . ASN A 1 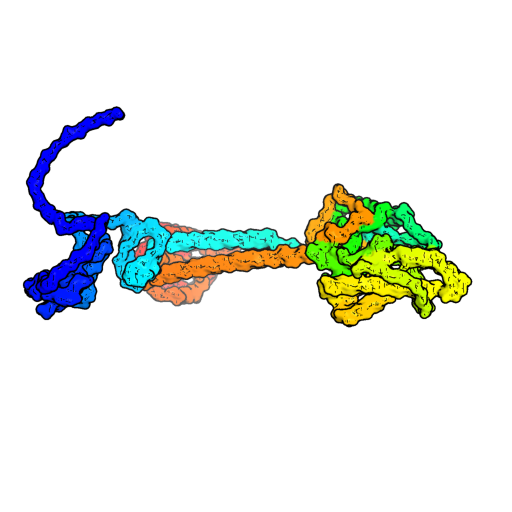338 ? -12.160 -11.565 -0.319 1.00 82.44 338 ASN A CA 1
ATOM 2549 C C . ASN A 1 338 ? -11.205 -11.197 0.835 1.00 82.44 338 ASN A C 1
ATOM 2551 O O . ASN A 1 338 ? -10.358 -11.989 1.256 1.00 82.44 338 ASN A O 1
ATOM 2555 N N . SER A 1 339 ? -11.337 -9.954 1.304 1.00 82.75 339 SER A N 1
ATOM 2556 C CA . SER A 1 339 ? -10.600 -9.363 2.430 1.00 82.75 339 SER A CA 1
ATOM 2557 C C . SER A 1 339 ? -9.068 -9.338 2.292 1.00 82.75 339 SER A C 1
ATOM 2559 O O . SER A 1 339 ? -8.353 -9.304 3.296 1.00 82.75 339 SER A O 1
ATOM 2561 N N . ARG A 1 340 ? -8.538 -9.371 1.060 1.00 87.56 340 ARG A N 1
ATOM 2562 C CA . ARG A 1 340 ? -7.101 -9.276 0.738 1.00 87.56 340 ARG A CA 1
ATOM 2563 C C . ARG A 1 340 ? -6.882 -8.558 -0.588 1.00 87.56 340 ARG A C 1
ATOM 2565 O O . ARG A 1 340 ? -7.749 -8.590 -1.455 1.00 87.56 340 ARG A O 1
ATOM 2572 N N . TYR A 1 341 ? -5.691 -8.003 -0.781 1.00 92.75 341 TYR A N 1
ATOM 2573 C CA . TYR A 1 341 ? -5.229 -7.628 -2.115 1.00 92.75 341 TYR A CA 1
ATOM 2574 C C . TYR A 1 341 ? -4.808 -8.888 -2.875 1.00 92.75 341 TYR A C 1
ATOM 2576 O O . TYR A 1 341 ? -3.980 -9.662 -2.393 1.00 92.75 341 TYR A O 1
ATOM 2584 N N . ARG A 1 342 ? -5.401 -9.112 -4.048 1.00 94.25 342 ARG A N 1
ATOM 2585 C CA . ARG A 1 342 ? -5.126 -10.251 -4.929 1.00 94.25 342 ARG A CA 1
ATOM 2586 C C . ARG A 1 342 ? -4.508 -9.765 -6.229 1.00 94.25 342 ARG A C 1
ATOM 2588 O O . ARG A 1 342 ? -4.922 -8.735 -6.750 1.00 94.25 342 ARG A O 1
ATOM 2595 N N . ILE A 1 343 ? -3.557 -10.531 -6.748 1.00 95.81 343 ILE A N 1
ATOM 2596 C CA . ILE A 1 343 ? -3.023 -10.359 -8.101 1.00 95.81 343 ILE A CA 1
ATOM 2597 C C . ILE A 1 343 ? -4.020 -11.025 -9.060 1.00 95.81 343 ILE A C 1
ATOM 2599 O O . ILE A 1 343 ? -4.400 -12.175 -8.837 1.00 95.81 343 ILE A O 1
ATOM 2603 N N . PHE A 1 344 ? -4.481 -10.283 -10.065 1.00 96.50 344 PHE A N 1
ATOM 2604 C CA . PHE A 1 344 ? -5.396 -10.750 -11.116 1.00 96.50 344 PHE A CA 1
ATOM 2605 C C . PHE A 1 344 ? -4.666 -11.056 -12.427 1.00 96.50 344 PHE A C 1
ATOM 2607 O O . PHE A 1 344 ? -5.132 -11.896 -13.190 1.00 96.50 344 PHE A O 1
ATOM 2614 N N . GLY A 1 345 ? -3.517 -10.420 -12.647 1.00 97.12 345 GLY A N 1
ATOM 2615 C CA . GLY A 1 345 ? -2.562 -10.775 -13.689 1.00 97.12 345 GLY A CA 1
ATOM 2616 C C . GLY A 1 345 ? -1.182 -10.202 -13.379 1.00 97.12 345 GLY A C 1
ATOM 2617 O O . GLY A 1 345 ? -1.068 -9.211 -12.650 1.00 97.12 345 GLY A O 1
ATOM 2618 N N . GLU A 1 346 ? -0.127 -10.833 -13.877 1.00 97.50 346 GLU A N 1
ATOM 2619 C CA . GLU A 1 346 ? 1.255 -10.390 -13.680 1.00 97.50 346 GLU A CA 1
ATOM 2620 C C . GLU A 1 346 ? 2.166 -10.692 -14.881 1.00 97.50 346 GLU A C 1
ATOM 2622 O O . GLU A 1 346 ? 1.768 -11.302 -15.874 1.00 97.50 346 GLU A O 1
ATOM 2627 N N . THR A 1 347 ? 3.407 -10.203 -14.836 1.00 97.19 347 THR A N 1
ATOM 2628 C CA . THR A 1 347 ? 4.423 -10.640 -15.801 1.00 97.19 347 THR A CA 1
ATOM 2629 C C . THR A 1 347 ? 4.836 -12.086 -15.530 1.00 97.19 347 THR A C 1
ATOM 2631 O O . THR A 1 347 ? 5.111 -12.470 -14.393 1.00 97.19 347 THR A O 1
ATOM 2634 N N . ILE A 1 348 ? 4.911 -12.883 -16.592 1.00 95.25 348 ILE A N 1
ATOM 2635 C CA . ILE A 1 348 ? 5.322 -14.289 -16.561 1.00 95.25 348 ILE A CA 1
ATOM 2636 C C . ILE A 1 348 ? 6.853 -14.407 -16.430 1.00 95.25 348 ILE A C 1
ATOM 2638 O O . ILE A 1 348 ? 7.350 -15.429 -15.956 1.00 95.25 348 ILE A O 1
ATOM 2642 N N . ASP A 1 349 ? 7.611 -13.382 -16.846 1.00 94.94 349 ASP A N 1
ATOM 2643 C CA . ASP A 1 349 ? 9.068 -13.466 -17.000 1.00 94.94 349 ASP A CA 1
ATOM 2644 C C . ASP A 1 349 ? 9.875 -12.318 -16.360 1.00 94.94 349 ASP A C 1
ATOM 2646 O O . ASP A 1 349 ? 10.624 -12.554 -15.409 1.00 94.94 349 ASP A O 1
ATOM 2650 N N . ILE A 1 350 ? 9.761 -11.085 -16.858 1.00 94.19 350 ILE A N 1
ATOM 2651 C CA . ILE A 1 350 ? 10.500 -9.912 -16.371 1.00 94.19 350 ILE A CA 1
ATOM 2652 C C . ILE A 1 350 ? 9.565 -8.721 -16.162 1.00 94.19 350 ILE A C 1
ATOM 2654 O O . ILE A 1 350 ? 8.621 -8.501 -16.919 1.00 94.19 350 ILE A O 1
ATOM 2658 N N . ALA A 1 351 ? 9.839 -7.916 -15.136 1.00 95.06 351 ALA A N 1
ATOM 2659 C CA . ALA A 1 351 ? 9.109 -6.674 -14.903 1.00 95.06 351 ALA A CA 1
ATOM 2660 C C . ALA A 1 351 ? 9.396 -5.629 -15.992 1.00 95.06 351 ALA A C 1
ATOM 2662 O O . ALA A 1 351 ? 10.520 -5.549 -16.495 1.00 95.06 351 ALA A O 1
ATOM 2663 N N . VAL A 1 352 ? 8.410 -4.777 -16.296 1.00 96.56 352 VAL A N 1
ATOM 2664 C CA . VAL A 1 352 ? 8.545 -3.688 -17.278 1.00 96.56 352 VAL A CA 1
ATOM 2665 C C . VAL A 1 352 ? 9.724 -2.772 -16.956 1.00 96.56 352 VAL A C 1
ATOM 2667 O O . VAL A 1 352 ? 10.477 -2.419 -17.859 1.00 96.56 352 VAL A O 1
ATOM 2670 N N . GLY A 1 353 ? 9.966 -2.464 -15.677 1.00 93.81 353 GLY A N 1
ATOM 2671 C CA . GLY A 1 353 ? 11.123 -1.666 -15.282 1.00 93.81 353 GLY A CA 1
ATOM 2672 C C . GLY A 1 353 ? 12.454 -2.352 -15.598 1.00 93.81 353 GLY A C 1
ATOM 2673 O O . GLY A 1 353 ? 13.327 -1.710 -16.158 1.00 93.81 353 GLY A O 1
ATOM 2674 N N . ASN A 1 354 ? 12.597 -3.662 -15.371 1.00 93.19 354 ASN A N 1
ATOM 2675 C CA . ASN A 1 354 ? 13.804 -4.401 -15.772 1.00 93.19 354 ASN A CA 1
ATOM 2676 C C . ASN A 1 354 ? 13.949 -4.511 -17.304 1.00 93.19 354 ASN A C 1
ATOM 2678 O O . ASN A 1 354 ? 15.068 -4.518 -17.812 1.00 93.19 354 ASN A O 1
ATOM 2682 N N . CYS A 1 355 ? 12.841 -4.575 -18.050 1.00 95.75 355 CYS A N 1
ATOM 2683 C CA . CYS A 1 355 ? 12.857 -4.538 -19.515 1.00 95.75 355 CYS A CA 1
ATOM 2684 C C . CYS A 1 355 ? 13.383 -3.188 -20.035 1.00 95.75 355 CYS A C 1
ATOM 2686 O O . CYS A 1 355 ? 14.303 -3.156 -20.854 1.00 95.75 355 CYS A O 1
ATOM 2688 N N . LEU A 1 356 ? 12.856 -2.078 -19.505 1.00 95.38 356 LEU A N 1
ATOM 2689 C CA . LEU A 1 356 ? 13.322 -0.719 -19.795 1.00 95.38 356 LEU A CA 1
ATOM 2690 C C . LEU A 1 356 ? 14.784 -0.530 -19.355 1.00 95.38 356 LEU A C 1
ATOM 2692 O O . LEU A 1 356 ? 15.618 -0.115 -20.154 1.00 95.38 356 LEU A O 1
ATOM 2696 N N . ASP A 1 357 ? 15.131 -0.911 -18.125 1.00 93.00 357 ASP A N 1
ATOM 2697 C CA . ASP A 1 357 ? 16.485 -0.789 -17.579 1.00 93.00 357 ASP A CA 1
ATOM 2698 C C . ASP A 1 357 ? 17.510 -1.626 -18.362 1.00 93.00 357 ASP A C 1
ATOM 2700 O O . ASP A 1 357 ? 18.667 -1.219 -18.466 1.00 93.00 357 ASP A O 1
ATOM 2704 N N . ARG A 1 358 ? 17.137 -2.792 -18.913 1.00 93.69 358 ARG A N 1
ATOM 2705 C CA . ARG A 1 358 ? 18.016 -3.575 -19.802 1.00 93.69 358 ARG A CA 1
ATOM 2706 C C . ARG A 1 358 ? 18.186 -2.901 -21.157 1.00 93.69 358 ARG A C 1
ATOM 2708 O O . ARG A 1 358 ? 19.324 -2.724 -21.586 1.00 93.69 358 ARG A O 1
ATOM 2715 N N . PHE A 1 359 ? 17.102 -2.449 -21.786 1.00 94.75 359 PHE A N 1
ATOM 2716 C CA . PHE A 1 359 ? 17.184 -1.754 -23.071 1.00 94.75 359 PHE A CA 1
ATOM 2717 C C . PHE A 1 359 ? 17.993 -0.446 -22.989 1.00 94.75 359 PHE A C 1
ATOM 2719 O O . PHE A 1 359 ? 18.841 -0.180 -23.840 1.00 94.75 359 PHE A O 1
ATOM 2726 N N . ALA A 1 360 ? 17.837 0.318 -21.904 1.00 93.75 360 ALA A N 1
ATOM 2727 C CA . ALA A 1 360 ? 18.639 1.508 -21.635 1.00 93.75 360 ALA A CA 1
ATOM 2728 C C . ALA A 1 360 ? 20.150 1.210 -21.600 1.00 93.75 360 ALA A C 1
ATOM 2730 O O . ALA A 1 360 ? 20.944 2.023 -22.074 1.00 93.75 360 ALA A O 1
ATOM 2731 N N . ARG A 1 361 ? 20.559 0.033 -21.097 1.00 91.38 361 ARG A N 1
ATOM 2732 C CA . ARG A 1 361 ? 21.969 -0.395 -21.077 1.00 91.38 361 ARG A CA 1
ATOM 2733 C C . ARG A 1 361 ? 22.496 -0.769 -22.464 1.00 91.38 361 ARG A C 1
ATOM 2735 O O . ARG A 1 361 ? 23.646 -0.442 -22.744 1.00 91.38 361 ARG A O 1
ATOM 2742 N N . VAL A 1 362 ? 21.672 -1.351 -23.344 1.00 90.50 362 VAL A N 1
ATOM 2743 C CA . VAL A 1 362 ? 22.021 -1.575 -24.768 1.00 90.50 362 VAL A CA 1
ATOM 2744 C C . VAL A 1 362 ? 22.357 -0.244 -25.441 1.00 90.50 362 VAL A C 1
ATOM 2746 O O . VAL A 1 362 ? 23.416 -0.096 -26.045 1.00 90.50 362 VAL A O 1
ATOM 2749 N N . LEU A 1 363 ? 21.492 0.756 -25.250 1.00 90.94 363 LEU A N 1
ATOM 2750 C CA . LEU A 1 363 ? 21.662 2.112 -25.778 1.00 90.94 363 LEU A CA 1
ATOM 2751 C C . LEU A 1 363 ? 22.685 2.969 -25.000 1.00 90.94 363 LEU A C 1
ATOM 2753 O O . LEU A 1 363 ? 22.850 4.149 -25.307 1.00 90.94 363 LEU A O 1
ATOM 2757 N N . LYS A 1 364 ? 23.358 2.406 -23.984 1.00 90.50 364 LYS A N 1
ATOM 2758 C CA . LYS A 1 364 ? 24.307 3.089 -23.078 1.00 90.50 364 LYS A CA 1
ATOM 2759 C C . LYS A 1 364 ? 23.756 4.382 -22.447 1.00 90.50 364 LYS A C 1
ATOM 2761 O O . LYS A 1 364 ? 24.519 5.289 -22.112 1.00 90.50 364 LYS A O 1
ATOM 2766 N N . LEU A 1 365 ? 22.438 4.465 -22.260 1.00 91.38 365 LEU A N 1
ATOM 2767 C CA . LEU A 1 365 ? 21.790 5.593 -21.594 1.00 91.38 365 LEU A CA 1
ATOM 2768 C C . LEU A 1 365 ? 22.226 5.663 -20.116 1.00 91.38 365 LEU A C 1
ATOM 2770 O O . LEU A 1 365 ? 22.498 4.629 -19.495 1.00 91.38 365 LEU A O 1
ATOM 2774 N N . PRO A 1 366 ? 22.305 6.868 -19.522 1.00 90.31 366 PRO A N 1
ATOM 2775 C CA . PRO A 1 366 ? 22.698 7.009 -18.129 1.00 90.31 366 PRO A CA 1
ATOM 2776 C C . PRO A 1 366 ? 21.634 6.444 -17.179 1.00 90.31 366 PRO A C 1
ATOM 2778 O O . PRO A 1 366 ? 20.432 6.590 -17.397 1.00 90.31 366 PRO A O 1
ATOM 2781 N N . ASN A 1 367 ? 22.079 5.864 -16.063 1.00 87.38 367 ASN A N 1
ATOM 2782 C CA . ASN A 1 367 ? 21.189 5.346 -15.018 1.00 87.38 367 ASN A CA 1
ATOM 2783 C C . ASN A 1 367 ? 20.594 6.446 -14.107 1.00 87.38 367 ASN A C 1
ATOM 2785 O O . ASN A 1 367 ? 19.770 6.148 -13.250 1.00 87.38 367 ASN A O 1
ATOM 2789 N N . ASN A 1 368 ? 21.010 7.705 -14.276 1.00 87.06 368 ASN A N 1
ATOM 2790 C CA . ASN A 1 368 ? 20.585 8.867 -13.489 1.00 87.06 368 ASN A CA 1
ATOM 2791 C C . ASN A 1 368 ? 19.757 9.822 -14.382 1.00 87.06 368 ASN A C 1
ATOM 2793 O O . ASN A 1 368 ? 20.224 10.112 -15.487 1.00 87.06 368 ASN A O 1
ATOM 2797 N N . PRO A 1 369 ? 18.577 10.327 -13.962 1.00 85.69 369 PRO A N 1
ATOM 2798 C CA . PRO A 1 369 ? 17.898 10.077 -12.682 1.00 85.69 369 PRO A CA 1
ATOM 2799 C C . PRO A 1 369 ? 17.253 8.683 -12.586 1.00 85.69 369 PRO A C 1
ATOM 2801 O O . PRO A 1 369 ? 17.166 8.126 -11.495 1.00 85.69 369 PRO A O 1
ATOM 2804 N N . SER A 1 370 ? 16.844 8.099 -13.715 1.00 88.56 370 SER A N 1
ATOM 2805 C CA . SER A 1 370 ? 16.543 6.669 -13.853 1.00 88.56 370 SER A CA 1
ATOM 2806 C C . SER A 1 370 ? 16.659 6.244 -15.327 1.00 88.56 370 SER A C 1
ATOM 2808 O O . SER A 1 370 ? 16.504 7.096 -16.209 1.00 88.56 370 SER A O 1
ATOM 2810 N N . PRO A 1 371 ? 16.894 4.954 -15.637 1.00 90.44 371 PRO A N 1
ATOM 2811 C CA . PRO A 1 371 ? 16.998 4.504 -17.026 1.00 90.44 371 PRO A CA 1
ATOM 2812 C C . PRO A 1 371 ? 15.666 4.658 -17.779 1.00 90.44 371 PRO A C 1
ATOM 2814 O O . PRO A 1 371 ? 15.648 5.164 -18.900 1.00 90.44 371 PRO A O 1
ATOM 2817 N N . GLY A 1 372 ? 14.541 4.321 -17.134 1.00 91.81 372 GLY A N 1
ATOM 2818 C CA . GLY A 1 372 ? 13.193 4.505 -17.689 1.00 91.81 372 GLY A CA 1
ATOM 2819 C C . GLY A 1 372 ? 12.852 5.962 -18.035 1.00 91.81 372 GLY A C 1
ATOM 2820 O O . GLY A 1 372 ? 12.310 6.217 -19.109 1.00 91.81 372 GLY A O 1
ATOM 2821 N N . PHE A 1 373 ? 13.238 6.930 -17.193 1.00 93.06 373 PHE A N 1
ATOM 2822 C CA . PHE A 1 373 ? 13.079 8.361 -17.496 1.00 93.06 373 PHE A CA 1
ATOM 2823 C C . PHE A 1 373 ? 13.918 8.789 -18.710 1.00 93.06 373 PHE A C 1
ATOM 2825 O O . PHE A 1 373 ? 13.467 9.583 -19.534 1.00 93.06 373 PHE A O 1
ATOM 2832 N N . ASN A 1 374 ? 15.130 8.249 -18.857 1.00 94.75 374 ASN A N 1
ATOM 2833 C CA . ASN A 1 374 ? 15.995 8.574 -19.990 1.00 94.75 374 ASN A CA 1
ATOM 2834 C C . ASN A 1 374 ? 15.518 7.921 -21.304 1.00 94.75 374 ASN A C 1
ATOM 2836 O O . ASN A 1 374 ? 15.684 8.525 -22.364 1.00 94.75 374 ASN A O 1
ATOM 2840 N N . ILE A 1 375 ? 14.845 6.763 -21.245 1.00 95.62 375 ILE A N 1
ATOM 2841 C CA . ILE A 1 375 ? 14.070 6.228 -22.380 1.00 95.62 375 ILE A CA 1
ATOM 2842 C C . ILE A 1 375 ? 12.899 7.162 -22.714 1.00 95.62 375 ILE A C 1
ATOM 2844 O O . ILE A 1 375 ? 12.713 7.484 -23.881 1.00 95.62 375 ILE A O 1
ATOM 2848 N N . GLU A 1 376 ? 12.152 7.658 -21.724 1.00 96.44 376 GLU A N 1
ATOM 2849 C CA . GLU A 1 376 ? 11.018 8.570 -21.949 1.00 96.44 376 GLU A CA 1
ATOM 2850 C C . GLU A 1 376 ? 11.426 9.875 -22.652 1.00 96.44 376 GLU A C 1
ATOM 2852 O O . GLU A 1 376 ? 10.774 10.285 -23.613 1.00 96.44 376 GLU A O 1
ATOM 2857 N N . GLN A 1 377 ? 12.525 10.521 -22.240 1.00 96.75 377 GLN A N 1
ATOM 2858 C CA . GLN A 1 377 ? 12.983 11.741 -22.926 1.00 96.75 377 GLN A CA 1
ATOM 2859 C C . GLN A 1 377 ? 13.484 11.471 -24.357 1.00 96.75 377 GLN A C 1
ATOM 2861 O O . GLN A 1 377 ? 13.492 12.382 -25.186 1.00 96.75 377 GLN A O 1
ATOM 2866 N N . LYS A 1 378 ? 13.876 10.229 -24.673 1.00 96.31 378 LYS A N 1
ATOM 2867 C CA . LYS A 1 378 ? 14.230 9.803 -26.035 1.00 96.31 378 LYS A CA 1
ATOM 2868 C C . LYS A 1 378 ? 12.999 9.446 -26.871 1.00 96.31 378 LYS A C 1
ATOM 2870 O O . LYS A 1 378 ? 12.906 9.901 -28.007 1.00 96.31 378 LYS A O 1
ATOM 2875 N N . ALA A 1 379 ? 12.032 8.733 -26.295 1.00 97.00 379 ALA A N 1
ATOM 2876 C CA . ALA A 1 379 ? 10.778 8.342 -26.940 1.00 97.00 379 ALA A CA 1
ATOM 2877 C C . ALA A 1 379 ? 9.997 9.544 -27.505 1.00 97.00 379 ALA A C 1
ATOM 2879 O O . ALA A 1 379 ? 9.471 9.463 -28.609 1.00 97.00 379 ALA A O 1
ATOM 2880 N N . LYS A 1 380 ? 10.010 10.694 -26.813 1.00 96.44 380 LYS A N 1
ATOM 2881 C CA . LYS A 1 380 ? 9.367 11.952 -27.257 1.00 96.44 380 LYS A CA 1
ATOM 2882 C C . LYS A 1 380 ? 9.818 12.476 -28.628 1.00 96.44 380 LYS A C 1
ATOM 2884 O O . LYS A 1 380 ? 9.127 13.307 -29.206 1.00 96.44 380 LYS A O 1
ATOM 2889 N N . ASN A 1 381 ? 10.974 12.034 -29.126 1.00 96.38 381 ASN A N 1
ATOM 2890 C CA . ASN A 1 381 ? 11.519 12.443 -30.422 1.00 96.38 381 ASN A CA 1
ATOM 2891 C C . ASN A 1 381 ? 11.368 11.364 -31.513 1.00 96.38 381 ASN A C 1
ATOM 2893 O O . ASN A 1 381 ? 11.682 11.640 -32.674 1.00 96.38 381 ASN A O 1
ATOM 2897 N N . GLY A 1 382 ? 10.902 10.162 -31.152 1.00 95.19 382 GLY A N 1
ATOM 2898 C CA . GLY A 1 382 ? 10.638 9.070 -32.086 1.00 95.19 382 GLY A CA 1
ATOM 2899 C C . GLY A 1 382 ? 9.419 9.352 -32.966 1.00 95.19 382 GLY A C 1
ATOM 2900 O O . GLY A 1 382 ? 8.517 10.102 -32.592 1.00 95.19 382 GLY A O 1
ATOM 2901 N N . LYS A 1 383 ? 9.421 8.786 -34.174 1.00 94.44 383 LYS A N 1
ATOM 2902 C CA . LYS A 1 383 ? 8.403 9.016 -35.217 1.00 94.44 383 LYS A CA 1
ATOM 2903 C C . LYS A 1 383 ? 8.025 7.748 -35.979 1.00 94.44 383 LYS A C 1
ATOM 2905 O O . LYS A 1 383 ? 6.928 7.678 -36.527 1.00 94.44 383 LYS A O 1
ATOM 2910 N N . LYS A 1 384 ? 8.927 6.767 -36.051 1.00 96.50 384 LYS A N 1
ATOM 2911 C CA . LYS A 1 384 ? 8.746 5.500 -36.761 1.00 96.50 384 LYS A CA 1
ATOM 2912 C C . LYS A 1 384 ? 8.523 4.378 -35.747 1.00 96.50 384 LYS A C 1
ATOM 2914 O O . LYS A 1 384 ? 9.372 4.136 -34.894 1.00 96.50 384 LYS A O 1
ATOM 2919 N N . LEU A 1 385 ? 7.392 3.683 -35.854 1.00 96.62 385 LEU A N 1
ATOM 2920 C CA . LEU A 1 385 ? 7.121 2.487 -35.056 1.00 96.62 385 LEU A CA 1
ATOM 2921 C C . LEU A 1 385 ? 7.886 1.289 -35.641 1.00 96.62 385 LEU A C 1
ATOM 2923 O O . LEU A 1 385 ? 7.740 0.973 -36.821 1.00 96.62 385 LEU A O 1
ATOM 2927 N N . PHE A 1 386 ? 8.695 0.634 -34.815 1.00 95.88 386 PHE A N 1
ATOM 2928 C CA . PHE A 1 386 ? 9.308 -0.665 -35.077 1.00 95.88 386 PHE A CA 1
ATOM 2929 C C . PHE A 1 386 ? 8.385 -1.774 -34.560 1.00 95.88 386 PHE A C 1
ATOM 2931 O O . PHE A 1 386 ? 7.924 -1.708 -33.421 1.00 95.88 386 PHE A O 1
ATOM 2938 N N . ASP A 1 387 ? 8.122 -2.783 -35.391 1.00 94.62 387 ASP A N 1
ATOM 2939 C CA . ASP A 1 387 ? 7.223 -3.887 -35.045 1.00 94.62 387 ASP A CA 1
ATOM 2940 C C . ASP A 1 387 ? 7.837 -4.801 -33.968 1.00 94.62 387 ASP A C 1
ATOM 2942 O O . ASP A 1 387 ? 8.964 -5.291 -34.098 1.00 94.62 387 ASP A O 1
ATOM 2946 N N . LEU A 1 388 ? 7.091 -5.008 -32.882 1.00 96.50 388 LEU A N 1
ATOM 2947 C CA . LEU A 1 388 ? 7.518 -5.711 -31.674 1.00 96.50 388 LEU A CA 1
ATOM 2948 C C . LEU A 1 388 ? 6.429 -6.701 -31.229 1.00 96.50 388 LEU A C 1
ATOM 2950 O O . LEU A 1 388 ? 5.239 -6.397 -31.315 1.00 96.50 388 LEU A O 1
ATOM 2954 N N . PRO A 1 389 ? 6.801 -7.892 -30.723 1.00 95.62 389 PRO A N 1
ATOM 2955 C CA . PRO A 1 389 ? 5.840 -8.955 -30.454 1.00 95.62 389 PRO A CA 1
ATOM 2956 C C . PRO A 1 389 ? 4.904 -8.589 -29.296 1.00 95.62 389 PRO A C 1
ATOM 2958 O O . PRO A 1 389 ? 5.318 -8.544 -28.140 1.00 95.62 389 PRO A O 1
ATOM 2961 N N . TYR A 1 390 ? 3.625 -8.382 -29.606 1.00 97.44 390 TYR A N 1
ATOM 2962 C CA . TYR A 1 390 ? 2.586 -8.043 -28.633 1.00 97.44 390 TYR A CA 1
ATOM 2963 C C . TYR A 1 390 ? 2.131 -9.291 -27.847 1.00 97.44 390 TYR A C 1
ATOM 2965 O O . TYR A 1 390 ? 1.293 -10.080 -28.293 1.00 97.44 390 TYR A O 1
ATOM 2973 N N . THR A 1 391 ? 2.728 -9.521 -26.675 1.00 96.62 391 THR A N 1
ATOM 2974 C CA . THR A 1 391 ? 2.665 -10.803 -25.945 1.00 96.62 391 THR A CA 1
ATOM 2975 C C . THR A 1 391 ? 1.814 -10.769 -24.670 1.00 96.62 391 THR A C 1
ATOM 2977 O O . THR A 1 391 ? 2.315 -10.968 -23.562 1.00 96.62 391 THR A O 1
ATOM 2980 N N . VAL A 1 392 ? 0.498 -10.586 -24.837 1.00 98.19 392 VAL A N 1
ATOM 2981 C CA . VAL A 1 392 ? -0.516 -10.713 -23.766 1.00 98.19 392 VAL A CA 1
ATOM 2982 C C . VAL A 1 392 ? -1.207 -12.086 -23.798 1.00 98.19 392 VAL A C 1
ATOM 2984 O O . VAL A 1 392 ? -1.449 -12.655 -24.874 1.00 98.19 392 VAL A O 1
ATOM 2987 N N . LYS A 1 393 ? -1.540 -12.635 -22.621 1.00 97.12 393 LYS A N 1
ATOM 2988 C CA . LYS A 1 393 ? -2.350 -13.852 -22.430 1.00 97.12 393 LYS A CA 1
ATOM 2989 C C . LYS A 1 393 ? -3.292 -13.674 -21.230 1.00 97.12 393 LYS A C 1
ATOM 2991 O O . LYS A 1 393 ? -2.874 -13.739 -20.083 1.00 97.12 393 LYS A O 1
ATOM 2996 N N . GLY A 1 394 ? -4.584 -13.462 -21.488 1.00 97.31 394 GLY A N 1
ATOM 2997 C CA . GLY A 1 394 ? -5.561 -13.203 -20.424 1.00 97.31 394 GLY A CA 1
ATOM 2998 C C . GLY A 1 394 ? -5.316 -11.843 -19.765 1.00 97.31 394 GLY A C 1
ATOM 2999 O O . GLY A 1 394 ? -5.515 -10.816 -20.413 1.00 97.31 394 GLY A O 1
ATOM 3000 N N . MET A 1 395 ? -4.886 -11.845 -18.502 1.00 97.81 395 MET A N 1
ATOM 3001 C CA . MET A 1 395 ? -4.416 -10.652 -17.776 1.00 97.81 395 MET A CA 1
ATOM 3002 C C . MET A 1 395 ? -2.892 -10.671 -17.532 1.00 97.81 395 MET A C 1
ATOM 3004 O O . MET A 1 395 ? -2.367 -9.758 -16.902 1.00 97.81 395 MET A O 1
ATOM 3008 N N . ASP A 1 396 ? -2.182 -11.677 -18.050 1.00 98.31 396 ASP A N 1
ATOM 3009 C CA . ASP A 1 396 ? -0.735 -11.841 -17.894 1.00 98.31 396 ASP A CA 1
ATOM 3010 C C . ASP A 1 396 ? 0.028 -11.390 -19.151 1.00 98.31 396 ASP A C 1
ATOM 3012 O O . ASP A 1 396 ? -0.504 -11.419 -20.268 1.00 98.31 396 ASP A O 1
ATOM 3016 N N . ILE A 1 397 ? 1.300 -11.012 -18.986 1.00 98.06 397 ILE A N 1
ATOM 3017 C CA . ILE A 1 397 ? 2.186 -10.596 -20.091 1.00 98.06 397 ILE A CA 1
ATOM 3018 C C . ILE A 1 397 ? 3.541 -11.304 -20.061 1.00 98.06 397 ILE A C 1
ATOM 3020 O O . ILE A 1 397 ? 4.000 -11.759 -19.019 1.00 98.06 397 ILE A O 1
ATOM 3024 N N . SER A 1 398 ? 4.215 -11.349 -21.208 1.00 97.56 398 SER A N 1
ATOM 3025 C CA . SER A 1 398 ? 5.636 -11.706 -21.320 1.00 97.56 398 SER A CA 1
ATOM 3026 C C . SER A 1 398 ? 6.381 -10.588 -22.041 1.00 97.56 398 SER A C 1
ATOM 3028 O O . SER A 1 398 ? 5.882 -10.060 -23.033 1.00 97.56 398 SER A O 1
ATOM 3030 N N . LEU A 1 399 ? 7.567 -10.224 -21.548 1.00 97.12 399 LEU A N 1
ATOM 3031 C CA . LEU A 1 399 ? 8.397 -9.142 -22.089 1.00 97.12 399 LEU A CA 1
ATOM 3032 C C . LEU A 1 399 ? 9.774 -9.620 -22.582 1.00 97.12 399 LEU A C 1
ATOM 3034 O O . LEU A 1 399 ? 10.451 -8.887 -23.304 1.00 97.12 399 LEU A O 1
ATOM 3038 N N . SER A 1 400 ? 10.192 -10.854 -22.274 1.00 94.75 400 SER A N 1
ATOM 3039 C CA . SER A 1 400 ? 11.503 -11.372 -22.709 1.00 94.75 400 SER A CA 1
ATOM 3040 C C . SER A 1 400 ? 11.623 -11.490 -24.228 1.00 94.75 400 SER A C 1
ATOM 3042 O O . SER A 1 400 ? 12.724 -11.342 -24.755 1.00 94.75 400 SER A O 1
ATOM 3044 N N . GLY A 1 401 ? 10.516 -11.732 -24.941 1.00 95.19 401 GLY A N 1
ATOM 3045 C CA . GLY A 1 401 ? 10.493 -11.764 -26.408 1.00 95.19 401 GLY A CA 1
ATOM 3046 C C . GLY A 1 401 ? 10.827 -10.401 -27.020 1.00 95.19 401 GLY A C 1
ATOM 3047 O O . GLY A 1 401 ? 11.746 -10.301 -27.832 1.00 95.19 401 GLY A O 1
ATOM 3048 N N . ILE A 1 402 ? 10.139 -9.350 -26.558 1.00 96.12 402 ILE A N 1
ATOM 3049 C CA . ILE A 1 402 ? 10.388 -7.950 -26.940 1.00 96.12 402 ILE A CA 1
ATOM 3050 C C . ILE A 1 402 ? 11.847 -7.586 -26.651 1.00 96.12 402 ILE A C 1
ATOM 3052 O O . ILE A 1 402 ? 12.569 -7.127 -27.538 1.00 96.12 402 ILE A O 1
ATOM 3056 N N . LEU A 1 403 ? 12.307 -7.853 -25.425 1.00 95.56 403 LEU A N 1
ATOM 3057 C CA . LEU A 1 403 ? 13.658 -7.504 -25.008 1.00 95.56 403 LEU A CA 1
ATOM 3058 C C . LEU A 1 403 ? 14.734 -8.248 -25.808 1.00 95.56 403 LEU A C 1
ATOM 3060 O O . LEU A 1 403 ? 15.719 -7.632 -26.194 1.00 95.56 403 LEU A O 1
ATOM 3064 N N . SER A 1 404 ? 14.547 -9.537 -26.103 1.00 95.56 404 SER A N 1
ATOM 3065 C CA . SER A 1 404 ? 15.529 -10.331 -26.860 1.00 95.56 404 SER A CA 1
ATOM 3066 C C . SER A 1 404 ? 15.687 -9.845 -28.304 1.00 95.56 404 SER A C 1
ATOM 3068 O O . SER A 1 404 ? 16.786 -9.892 -28.855 1.00 95.56 404 SER A O 1
ATOM 3070 N N . ILE A 1 405 ? 14.607 -9.356 -28.926 1.00 95.56 405 ILE A N 1
ATOM 3071 C CA . ILE A 1 405 ? 14.661 -8.734 -30.257 1.00 95.56 405 ILE A CA 1
ATOM 3072 C C . ILE A 1 405 ? 15.402 -7.397 -30.182 1.00 95.56 405 ILE A C 1
ATOM 3074 O O . ILE A 1 405 ? 16.285 -7.153 -31.002 1.00 95.56 405 ILE A O 1
ATOM 3078 N N . MET A 1 406 ? 15.101 -6.570 -29.179 1.00 94.38 406 MET A N 1
ATOM 3079 C CA . MET A 1 406 ? 15.754 -5.272 -28.985 1.00 94.38 406 MET A CA 1
ATOM 3080 C C . MET A 1 406 ? 17.249 -5.405 -28.659 1.00 94.38 406 MET A C 1
ATOM 3082 O O . MET A 1 406 ? 18.069 -4.757 -29.302 1.00 94.38 406 MET A O 1
ATOM 3086 N N . GLU A 1 407 ? 17.632 -6.291 -27.734 1.00 93.75 407 GLU A N 1
ATOM 3087 C CA . GLU A 1 407 ? 19.037 -6.569 -27.392 1.00 93.75 407 GLU A CA 1
ATOM 3088 C C . GLU A 1 407 ? 19.837 -7.125 -28.581 1.00 93.75 407 GLU A C 1
ATOM 3090 O O . GLU A 1 407 ? 21.038 -6.880 -28.666 1.00 93.75 407 GLU A O 1
ATOM 3095 N N . LYS A 1 408 ? 19.189 -7.840 -29.514 1.00 94.25 408 LYS A N 1
ATOM 3096 C CA . LYS A 1 408 ? 19.843 -8.371 -30.719 1.00 94.25 408 LYS A CA 1
ATOM 3097 C C . LYS A 1 408 ? 19.920 -7.363 -31.873 1.00 94.25 408 LYS A C 1
ATOM 3099 O O . LYS A 1 408 ? 20.934 -7.334 -32.561 1.00 94.25 408 LYS A O 1
ATOM 3104 N N . ARG A 1 409 ? 18.849 -6.603 -32.135 1.00 94.25 409 ARG A N 1
ATOM 3105 C CA . ARG A 1 409 ? 18.694 -5.805 -33.370 1.00 94.25 409 ARG A CA 1
ATOM 3106 C C . ARG A 1 409 ? 18.930 -4.306 -33.205 1.00 94.25 409 ARG A C 1
ATOM 3108 O O . ARG A 1 409 ? 19.133 -3.644 -34.212 1.00 94.25 409 ARG A O 1
ATOM 3115 N N . ALA A 1 410 ? 18.912 -3.744 -31.993 1.00 92.56 410 ALA A N 1
ATOM 3116 C CA . ALA A 1 410 ? 18.972 -2.285 -31.838 1.00 92.56 410 ALA A CA 1
ATOM 3117 C C . ALA A 1 410 ? 20.232 -1.660 -32.462 1.00 92.56 410 ALA A C 1
ATOM 3119 O O . ALA A 1 410 ? 20.114 -0.667 -33.174 1.00 92.56 410 ALA A O 1
ATOM 3120 N N . SER A 1 411 ? 21.412 -2.262 -32.269 1.00 91.31 411 SER A N 1
ATOM 3121 C CA . SER A 1 411 ? 22.651 -1.786 -32.905 1.00 91.31 411 SER A CA 1
ATOM 3122 C C . SER A 1 411 ? 22.578 -1.862 -34.432 1.00 91.31 411 SER A C 1
ATOM 3124 O O . SER A 1 411 ? 22.835 -0.869 -35.096 1.00 91.31 411 SER A O 1
ATOM 3126 N N . GLU A 1 412 ? 22.138 -2.997 -34.985 1.00 93.88 412 GLU A N 1
ATOM 3127 C CA . GLU A 1 412 ? 21.970 -3.219 -36.432 1.00 93.88 412 GLU A CA 1
ATOM 3128 C C . GLU A 1 412 ? 21.021 -2.185 -37.070 1.00 93.88 412 GLU A C 1
ATOM 3130 O O . GLU A 1 412 ? 21.323 -1.623 -38.121 1.00 93.88 412 GLU A O 1
ATOM 3135 N N . LEU A 1 413 ? 19.891 -1.890 -36.420 1.00 93.50 413 LEU A N 1
ATOM 3136 C CA . LEU A 1 413 ? 18.873 -0.946 -36.904 1.00 93.50 413 LEU A CA 1
ATOM 3137 C C . LEU A 1 413 ? 19.321 0.525 -36.828 1.00 93.50 413 LEU A C 1
ATOM 3139 O O . LEU A 1 413 ? 18.890 1.332 -37.652 1.00 93.50 413 LEU A O 1
ATOM 3143 N N . ILE A 1 414 ? 20.194 0.858 -35.871 1.00 93.00 414 ILE A N 1
ATOM 3144 C CA . ILE A 1 414 ? 20.808 2.187 -35.732 1.00 93.00 414 ILE A CA 1
ATOM 3145 C C . ILE A 1 414 ? 21.981 2.347 -36.714 1.00 93.00 414 ILE A C 1
ATOM 3147 O O . ILE A 1 414 ? 22.072 3.363 -37.397 1.00 93.00 414 ILE A O 1
ATOM 3151 N N . GLU A 1 415 ? 22.859 1.347 -36.834 1.00 93.44 415 GLU A N 1
ATOM 3152 C CA . GLU A 1 415 ? 24.026 1.362 -37.733 1.00 93.44 415 GLU A CA 1
ATOM 3153 C C . GLU A 1 415 ? 23.621 1.365 -39.217 1.00 93.44 415 GLU A C 1
ATOM 3155 O O . GLU A 1 415 ? 24.263 2.024 -40.033 1.00 93.44 415 GLU A O 1
ATOM 3160 N N . SER A 1 416 ? 22.518 0.693 -39.565 1.00 93.31 416 SER A N 1
ATOM 3161 C CA . SER A 1 416 ? 21.902 0.759 -40.901 1.00 93.31 416 SER A CA 1
ATOM 3162 C C . SER A 1 416 ? 21.112 2.048 -41.166 1.00 93.31 416 SER A C 1
ATOM 3164 O O . SER A 1 416 ? 20.624 2.237 -42.280 1.00 93.31 416 SER A O 1
ATOM 3166 N N . MET A 1 417 ? 20.986 2.938 -40.171 1.00 90.69 417 MET A N 1
ATOM 3167 C CA . MET A 1 417 ? 20.195 4.176 -40.218 1.00 90.69 417 MET A CA 1
ATOM 3168 C C . MET A 1 417 ? 18.701 3.958 -40.543 1.00 90.69 417 MET A C 1
ATOM 3170 O O . MET A 1 417 ? 18.013 4.894 -40.952 1.00 90.69 417 MET A O 1
ATOM 3174 N N . GLU A 1 418 ? 18.172 2.741 -40.356 1.00 92.06 418 GLU A N 1
ATOM 3175 C CA . GLU A 1 418 ? 16.766 2.430 -40.645 1.00 92.06 418 GLU A CA 1
ATOM 3176 C C . GLU A 1 418 ? 15.825 2.920 -39.527 1.00 92.06 418 GLU A C 1
ATOM 3178 O O . GLU A 1 418 ? 14.668 3.248 -39.801 1.00 92.06 418 GLU A O 1
ATOM 3183 N N . TYR A 1 419 ? 16.314 2.992 -38.282 1.00 95.50 419 TYR A N 1
ATOM 3184 C CA . TYR A 1 419 ? 15.622 3.553 -37.114 1.00 95.50 419 TYR A CA 1
ATOM 3185 C C . TYR A 1 419 ? 16.600 4.350 -36.241 1.00 95.50 419 TYR A C 1
ATOM 3187 O O . TYR A 1 419 ? 17.752 3.960 -36.063 1.00 95.50 419 TYR A O 1
ATOM 3195 N N . THR A 1 420 ? 16.136 5.442 -35.634 1.00 95.25 420 THR A N 1
ATOM 3196 C CA . THR A 1 420 ? 16.901 6.164 -34.602 1.00 95.25 420 THR A CA 1
ATOM 3197 C C . THR A 1 420 ? 16.762 5.495 -33.227 1.00 95.25 420 THR A C 1
ATOM 3199 O O . THR A 1 420 ? 15.853 4.690 -33.004 1.00 95.25 420 THR A O 1
ATOM 3202 N N . LEU A 1 421 ? 17.621 5.840 -32.255 1.00 95.12 421 LEU A N 1
ATOM 3203 C CA . LEU A 1 421 ? 17.434 5.334 -30.885 1.00 95.12 421 LEU A CA 1
ATOM 3204 C C . LEU A 1 421 ? 16.162 5.909 -30.235 1.00 95.12 421 LEU A C 1
ATOM 3206 O O . LEU A 1 421 ? 15.555 5.276 -29.376 1.00 95.12 421 LEU A O 1
ATOM 3210 N N . GLU A 1 422 ? 15.748 7.096 -30.674 1.00 97.19 422 GLU A N 1
ATOM 3211 C CA . GLU A 1 422 ? 14.501 7.763 -30.331 1.00 97.19 422 GLU A CA 1
ATOM 3212 C C . GLU A 1 422 ? 13.287 6.954 -30.825 1.00 97.19 422 GLU A C 1
ATOM 3214 O O . GLU A 1 422 ? 12.376 6.694 -30.037 1.00 97.19 422 GLU A O 1
ATOM 3219 N N . ASP A 1 423 ? 13.310 6.472 -32.076 1.00 97.38 423 ASP A N 1
ATOM 3220 C CA . ASP A 1 423 ? 12.283 5.582 -32.648 1.00 97.38 423 ASP A CA 1
ATOM 3221 C C . ASP A 1 423 ? 12.176 4.254 -31.888 1.00 97.38 423 ASP A C 1
ATOM 3223 O O . ASP A 1 423 ? 11.074 3.784 -31.601 1.00 97.38 423 ASP A O 1
ATOM 3227 N N . LEU A 1 424 ? 13.306 3.643 -31.516 1.00 97.06 424 LEU A N 1
ATOM 3228 C CA . LEU A 1 424 ? 13.302 2.384 -30.763 1.00 97.06 424 LEU A CA 1
ATOM 3229 C C . LEU A 1 424 ? 12.808 2.576 -29.316 1.00 97.06 424 LEU A C 1
ATOM 3231 O O . LEU A 1 424 ? 12.045 1.749 -28.817 1.00 97.06 424 LEU A O 1
ATOM 3235 N N . CYS A 1 425 ? 13.172 3.683 -28.657 1.00 97.12 425 CYS A N 1
ATOM 3236 C CA . CYS A 1 425 ? 12.618 4.064 -27.352 1.00 97.12 425 CYS A CA 1
ATOM 3237 C C . CYS A 1 425 ? 11.100 4.299 -27.414 1.00 97.12 425 CYS A C 1
ATOM 3239 O O . CYS A 1 425 ? 10.377 3.812 -26.546 1.00 97.12 425 CYS A O 1
ATOM 3241 N N . PHE A 1 426 ? 10.620 5.000 -28.446 1.00 97.94 426 PHE A N 1
ATOM 3242 C CA . PHE A 1 426 ? 9.195 5.212 -28.717 1.00 97.94 426 PHE A CA 1
ATOM 3243 C C . PHE A 1 426 ? 8.456 3.883 -28.920 1.00 97.94 426 PHE A C 1
ATOM 3245 O O . PHE A 1 426 ? 7.495 3.589 -28.212 1.00 97.94 426 PHE A O 1
ATOM 3252 N N . SER A 1 427 ? 8.971 3.034 -29.809 1.00 97.81 427 SER A N 1
ATOM 3253 C CA . SER A 1 427 ? 8.369 1.741 -30.156 1.00 97.81 427 SER A CA 1
ATOM 3254 C C . SER A 1 427 ? 8.251 0.801 -28.956 1.00 97.81 427 SER A C 1
ATOM 3256 O O . SER A 1 427 ? 7.236 0.120 -28.793 1.00 97.81 427 SER A O 1
ATOM 3258 N N . LEU A 1 428 ? 9.267 0.790 -28.083 1.00 97.44 428 LEU A N 1
ATOM 3259 C CA . LEU A 1 428 ? 9.235 0.024 -26.839 1.00 97.44 428 LEU A CA 1
ATOM 3260 C C . LEU A 1 428 ? 8.159 0.543 -25.875 1.00 97.44 428 LEU A C 1
ATOM 3262 O O . LEU A 1 428 ? 7.467 -0.267 -25.261 1.00 97.44 428 LEU A O 1
ATOM 3266 N N . GLN A 1 429 ? 8.014 1.867 -25.741 1.00 97.31 429 GLN A N 1
ATOM 3267 C CA . GLN A 1 429 ? 7.006 2.462 -24.863 1.00 97.31 429 GLN A CA 1
ATOM 3268 C C . GLN A 1 429 ? 5.586 2.205 -25.373 1.00 97.31 429 GLN A C 1
ATOM 3270 O O . GLN A 1 429 ? 4.808 1.611 -24.632 1.00 97.31 429 GLN A O 1
ATOM 3275 N N . GLU A 1 430 ? 5.257 2.535 -26.626 1.00 97.94 430 GLU A N 1
ATOM 3276 C CA . GLU A 1 430 ? 3.902 2.312 -27.159 1.00 97.94 430 GLU A CA 1
ATOM 3277 C C . GLU A 1 430 ? 3.487 0.834 -27.070 1.00 97.94 430 GLU A C 1
ATOM 3279 O O . GLU A 1 430 ? 2.412 0.528 -26.554 1.00 97.94 430 GLU A O 1
ATOM 3284 N N . THR A 1 431 ? 4.357 -0.097 -27.489 1.00 98.19 431 THR A N 1
ATOM 3285 C CA . THR A 1 431 ? 4.047 -1.539 -27.469 1.00 98.19 431 THR A CA 1
ATOM 3286 C C . THR A 1 431 ? 3.810 -2.041 -26.045 1.00 98.19 431 THR A C 1
ATOM 3288 O O . THR A 1 431 ? 2.781 -2.656 -25.759 1.00 98.19 431 THR A O 1
ATOM 3291 N N . VAL A 1 432 ? 4.746 -1.780 -25.126 1.00 98.12 432 VAL A N 1
ATOM 3292 C CA . VAL A 1 432 ? 4.680 -2.341 -23.769 1.00 98.12 432 VAL A CA 1
ATOM 3293 C C . VAL A 1 432 ? 3.613 -1.645 -22.925 1.00 98.12 432 VAL A C 1
ATOM 3295 O O . VAL A 1 432 ? 2.936 -2.306 -22.140 1.00 98.12 432 VAL A O 1
ATOM 3298 N N . PHE A 1 433 ? 3.399 -0.339 -23.092 1.00 98.44 433 PHE A N 1
ATOM 3299 C CA . PHE A 1 433 ? 2.337 0.364 -22.376 1.00 98.44 433 PHE A CA 1
ATOM 3300 C C . PHE A 1 433 ? 0.955 -0.036 -22.895 1.00 98.44 433 PHE A C 1
ATOM 3302 O O . PHE A 1 433 ? 0.078 -0.290 -22.074 1.00 98.44 433 PHE A O 1
ATOM 3309 N N . ALA A 1 434 ? 0.765 -0.233 -24.205 1.00 98.56 434 ALA A N 1
ATOM 3310 C CA . ALA A 1 434 ? -0.484 -0.786 -24.733 1.00 98.56 434 ALA A CA 1
ATOM 3311 C C . ALA A 1 434 ? -0.795 -2.178 -24.147 1.00 98.56 434 ALA A C 1
ATOM 3313 O O . ALA A 1 434 ? -1.941 -2.442 -23.786 1.00 98.56 434 ALA A O 1
ATOM 3314 N N . MET A 1 435 ? 0.211 -3.047 -23.975 1.00 98.62 435 MET A N 1
ATOM 3315 C CA . MET A 1 435 ? 0.044 -4.340 -23.288 1.00 98.62 435 MET A CA 1
ATOM 3316 C C . MET A 1 435 ? -0.370 -4.181 -21.814 1.00 98.62 435 MET A C 1
ATOM 3318 O O . MET A 1 435 ? -1.206 -4.942 -21.329 1.00 98.62 435 MET A O 1
ATOM 3322 N N . LEU A 1 436 ? 0.185 -3.193 -21.099 1.00 98.56 436 LEU A N 1
ATOM 3323 C CA . LEU A 1 436 ? -0.186 -2.895 -19.708 1.00 98.56 436 LEU A CA 1
ATOM 3324 C C . LEU A 1 436 ? -1.612 -2.338 -19.589 1.00 98.56 436 LEU A C 1
ATOM 3326 O O . LEU A 1 436 ? -2.315 -2.683 -18.638 1.00 98.56 436 LEU A O 1
ATOM 3330 N N . ILE A 1 437 ? -2.059 -1.506 -20.535 1.00 98.50 437 ILE A N 1
ATOM 3331 C CA . ILE A 1 437 ? -3.435 -0.994 -20.549 1.00 98.50 437 ILE A CA 1
ATOM 3332 C C . ILE A 1 437 ? -4.429 -2.125 -20.846 1.00 98.50 437 ILE A C 1
ATOM 3334 O O . ILE A 1 437 ? -5.398 -2.255 -20.101 1.00 98.50 437 ILE A O 1
ATOM 3338 N N . GLU A 1 438 ? -4.154 -3.005 -21.818 1.00 98.62 438 GLU A N 1
ATOM 3339 C CA . GLU A 1 438 ? -5.025 -4.148 -22.152 1.00 98.62 438 GLU A CA 1
ATOM 3340 C C . GLU A 1 438 ? -5.306 -5.052 -20.933 1.00 98.62 438 GLU A C 1
ATOM 3342 O O . GLU A 1 438 ? -6.459 -5.391 -20.647 1.00 98.62 438 GLU A O 1
ATOM 3347 N N . ILE A 1 439 ? -4.274 -5.431 -20.168 1.00 98.56 439 ILE A N 1
ATOM 3348 C CA . ILE A 1 439 ? -4.465 -6.264 -18.965 1.00 98.56 439 ILE A CA 1
ATOM 3349 C C . ILE A 1 439 ? -5.156 -5.508 -17.823 1.00 98.56 439 ILE A C 1
ATOM 3351 O O . ILE A 1 439 ? -5.907 -6.105 -17.048 1.00 98.56 439 ILE A O 1
ATOM 3355 N N . THR A 1 440 ? -4.936 -4.194 -17.731 1.00 98.31 440 THR A N 1
ATOM 3356 C CA . THR A 1 440 ? -5.535 -3.339 -16.700 1.00 98.31 440 THR A CA 1
ATOM 3357 C C . THR A 1 440 ? -7.027 -3.154 -16.948 1.00 98.31 440 THR A C 1
ATOM 3359 O O . THR A 1 440 ? -7.825 -3.345 -16.031 1.00 98.31 440 THR A O 1
ATOM 3362 N N . GLU A 1 441 ? -7.425 -2.870 -18.190 1.00 98.25 441 GLU A N 1
ATOM 3363 C CA . GLU A 1 441 ? -8.828 -2.766 -18.589 1.00 98.25 441 GLU A CA 1
ATOM 3364 C C . GLU A 1 441 ? -9.570 -4.087 -18.333 1.00 98.25 441 GLU A C 1
ATOM 3366 O O . GLU A 1 441 ? -10.634 -4.089 -17.707 1.00 98.25 441 GLU A O 1
ATOM 3371 N N . ARG A 1 442 ? -8.974 -5.230 -18.712 1.00 98.38 442 ARG A N 1
ATOM 3372 C CA . ARG A 1 442 ? -9.534 -6.565 -18.430 1.00 98.38 442 ARG A CA 1
ATOM 3373 C C . ARG A 1 442 ? -9.758 -6.799 -16.936 1.00 98.38 442 ARG A C 1
ATOM 3375 O O . ARG A 1 442 ? -10.812 -7.313 -16.559 1.00 98.38 442 ARG A O 1
ATOM 3382 N N . ALA A 1 443 ? -8.829 -6.380 -16.077 1.00 97.50 443 ALA A N 1
ATOM 3383 C CA . ALA A 1 443 ? -9.001 -6.474 -14.629 1.00 97.50 443 ALA A CA 1
ATOM 3384 C C . ALA A 1 443 ? -10.066 -5.502 -14.086 1.00 97.50 443 ALA A C 1
ATOM 3386 O O . ALA A 1 443 ? -10.827 -5.874 -13.192 1.00 97.50 443 ALA A O 1
ATOM 3387 N N . MET A 1 444 ? -10.183 -4.285 -14.628 1.00 97.31 444 MET A N 1
ATOM 3388 C CA . MET A 1 444 ? -11.249 -3.333 -14.269 1.00 97.31 444 MET A CA 1
ATOM 3389 C C . MET A 1 444 ? -12.636 -3.823 -14.697 1.00 97.31 444 MET A C 1
ATOM 3391 O O . MET A 1 444 ? -13.596 -3.678 -13.942 1.00 97.31 444 MET A O 1
ATOM 3395 N N . ALA A 1 445 ? -12.747 -4.465 -15.861 1.00 96.69 445 ALA A N 1
ATOM 3396 C CA . ALA A 1 445 ? -13.967 -5.132 -16.304 1.00 96.69 445 ALA A CA 1
ATOM 3397 C C . ALA A 1 445 ? -14.308 -6.349 -15.420 1.00 96.69 445 ALA A C 1
ATOM 3399 O O . ALA A 1 445 ? -15.452 -6.499 -15.000 1.00 96.69 445 ALA A O 1
ATOM 3400 N N . HIS A 1 446 ? -13.318 -7.182 -15.077 1.00 96.12 446 HIS A N 1
ATOM 3401 C CA . HIS A 1 446 ? -13.506 -8.378 -14.247 1.00 96.12 446 HIS A CA 1
ATOM 3402 C C . HIS A 1 446 ? -13.868 -8.064 -12.782 1.00 96.12 446 HIS A C 1
ATOM 3404 O O . HIS A 1 446 ? -14.656 -8.782 -12.169 1.00 96.12 446 HIS A O 1
ATOM 3410 N N . THR A 1 447 ? -13.302 -7.000 -12.210 1.00 94.00 447 THR A N 1
ATOM 3411 C CA . THR A 1 447 ? -13.576 -6.560 -10.825 1.00 94.00 447 THR A CA 1
ATOM 3412 C C . THR A 1 447 ? -14.757 -5.597 -10.713 1.00 94.00 447 THR A C 1
ATOM 3414 O O . THR A 1 447 ? -15.271 -5.387 -9.616 1.00 94.00 447 THR A O 1
ATOM 3417 N N . GLY A 1 448 ? -15.171 -4.984 -11.824 1.00 93.94 448 GLY A N 1
ATOM 3418 C CA . GLY A 1 448 ? -16.186 -3.935 -11.867 1.00 93.94 448 GLY A CA 1
ATOM 3419 C C . GLY A 1 448 ? -15.717 -2.555 -11.383 1.00 93.94 448 GLY A C 1
ATOM 3420 O O . GLY A 1 448 ? -16.522 -1.627 -11.397 1.00 93.94 448 GLY A O 1
ATOM 3421 N N . SER A 1 449 ? -14.454 -2.374 -10.967 1.00 94.00 449 SER A N 1
ATOM 3422 C CA . SER A 1 449 ? -14.004 -1.099 -10.384 1.00 94.00 449 SER A CA 1
ATOM 3423 C C . SER A 1 449 ? -13.918 0.033 -11.415 1.00 94.00 449 SER A C 1
ATOM 3425 O O . SER A 1 449 ? -13.323 -0.104 -12.488 1.00 94.00 449 SER A O 1
ATOM 3427 N N . SER A 1 450 ? -14.487 1.187 -11.063 1.00 96.06 450 SER A N 1
ATOM 3428 C CA . SER A 1 450 ? -14.409 2.452 -11.805 1.00 96.06 450 SER A CA 1
ATOM 3429 C C . SER A 1 450 ? -13.207 3.319 -11.396 1.00 96.06 450 SER A C 1
ATOM 3431 O O . SER A 1 450 ? -13.163 4.500 -11.740 1.00 96.06 450 SER A O 1
ATOM 3433 N N . GLN A 1 451 ? -12.243 2.763 -10.656 1.00 97.69 451 GLN A N 1
ATOM 3434 C CA . GLN A 1 451 ? -11.044 3.456 -10.180 1.00 97.69 451 GLN A CA 1
ATOM 3435 C C . GLN A 1 451 ? -9.782 2.673 -10.587 1.00 97.69 451 GLN A C 1
ATOM 3437 O O . GLN A 1 451 ? -9.681 1.475 -10.316 1.00 97.69 451 GLN A O 1
ATOM 3442 N N . LEU A 1 452 ? -8.812 3.349 -11.204 1.00 98.25 452 LEU A N 1
ATOM 3443 C CA . LEU A 1 452 ? -7.473 2.828 -11.505 1.00 98.25 452 LEU A CA 1
ATOM 3444 C C . LEU A 1 452 ? -6.433 3.596 -10.690 1.00 98.25 452 LEU A C 1
ATOM 3446 O O . LEU A 1 452 ? -6.399 4.816 -10.766 1.00 98.25 452 LEU A O 1
ATOM 3450 N N . LEU A 1 453 ? -5.564 2.903 -9.958 1.00 98.00 453 LEU A N 1
ATOM 3451 C CA . LEU A 1 453 ? -4.421 3.484 -9.254 1.00 98.00 453 LEU A CA 1
ATOM 3452 C C . LEU A 1 453 ? -3.107 3.015 -9.899 1.00 98.00 453 LEU A C 1
ATOM 3454 O O . LEU A 1 453 ? -2.859 1.815 -9.981 1.00 98.00 453 LEU A O 1
ATOM 3458 N N . ILE A 1 454 ? -2.250 3.944 -10.322 1.00 97.31 454 ILE A N 1
ATOM 3459 C CA . ILE A 1 454 ? -0.911 3.636 -10.854 1.00 97.31 454 ILE A CA 1
ATOM 3460 C C . ILE A 1 454 ? 0.155 3.910 -9.785 1.00 97.31 454 ILE A C 1
ATOM 3462 O O . ILE A 1 454 ? 0.211 5.007 -9.224 1.00 97.31 454 ILE A O 1
ATOM 3466 N N . VAL A 1 455 ? 1.004 2.910 -9.516 1.00 95.56 455 VAL A N 1
ATOM 3467 C CA . VAL A 1 455 ? 2.097 2.961 -8.521 1.00 95.56 455 VAL A CA 1
ATOM 3468 C C . VAL A 1 455 ? 3.335 2.182 -8.982 1.00 95.56 455 VAL A C 1
ATOM 3470 O O . VAL A 1 455 ? 3.263 1.322 -9.862 1.00 95.56 455 VAL A O 1
ATOM 3473 N N . GLY A 1 456 ? 4.484 2.436 -8.351 1.00 93.12 456 GLY A N 1
ATOM 3474 C CA . GLY A 1 456 ? 5.783 1.895 -8.751 1.00 93.12 456 GLY A CA 1
ATOM 3475 C C . GLY A 1 456 ? 6.523 2.813 -9.730 1.00 93.12 456 GLY A C 1
ATOM 3476 O O . GLY A 1 456 ? 5.927 3.632 -10.422 1.00 93.12 456 GLY A O 1
ATOM 3477 N N . GLY A 1 457 ? 7.854 2.697 -9.791 1.00 91.75 457 GLY A N 1
ATOM 3478 C CA . GLY A 1 457 ? 8.700 3.690 -10.469 1.00 91.75 457 GLY A CA 1
ATOM 3479 C C . GLY A 1 457 ? 8.526 3.845 -11.988 1.00 91.75 457 GLY A C 1
ATOM 3480 O O . GLY A 1 457 ? 8.953 4.861 -12.525 1.00 91.75 457 GLY A O 1
ATOM 3481 N N . VAL A 1 458 ? 7.896 2.891 -12.685 1.00 94.50 458 VAL A N 1
ATOM 3482 C CA . VAL A 1 458 ? 7.515 3.056 -14.105 1.00 94.50 458 VAL A CA 1
ATOM 3483 C C . VAL A 1 458 ? 6.164 3.770 -14.226 1.00 94.50 458 VAL A C 1
ATOM 3485 O O . VAL A 1 458 ? 5.912 4.446 -15.215 1.00 94.50 458 VAL A O 1
ATOM 3488 N N . GLY A 1 459 ? 5.338 3.724 -13.180 1.00 93.25 459 GLY A N 1
ATOM 3489 C CA . GLY A 1 459 ? 4.090 4.475 -13.063 1.00 93.25 459 GLY A CA 1
ATOM 3490 C C . GLY A 1 459 ? 4.265 5.996 -13.046 1.00 93.25 459 GLY A C 1
ATOM 3491 O O . GLY A 1 459 ? 3.299 6.714 -13.281 1.00 93.25 459 GLY A O 1
ATOM 3492 N N . CYS A 1 460 ? 5.488 6.497 -12.836 1.00 93.19 460 CYS A N 1
ATOM 3493 C CA . CYS A 1 460 ? 5.841 7.910 -13.009 1.00 93.19 460 CYS A CA 1
ATOM 3494 C C . CYS A 1 460 ? 5.870 8.371 -14.476 1.00 93.19 460 CYS A C 1
ATOM 3496 O O . CYS A 1 460 ? 5.915 9.574 -14.720 1.00 93.19 460 CYS A O 1
ATOM 3498 N N . ASN A 1 461 ? 5.915 7.445 -15.439 1.00 95.62 461 ASN A N 1
ATOM 3499 C CA . ASN A 1 461 ? 6.049 7.776 -16.852 1.00 95.62 461 ASN A CA 1
ATOM 3500 C C . ASN A 1 461 ? 4.779 8.457 -17.379 1.00 95.62 461 ASN A C 1
ATOM 3502 O O . ASN A 1 461 ? 3.684 7.896 -17.298 1.00 95.62 461 ASN A O 1
ATOM 3506 N N . LEU A 1 462 ? 4.934 9.652 -17.955 1.00 95.44 462 LEU A N 1
ATOM 3507 C CA . LEU A 1 462 ? 3.793 10.461 -18.389 1.00 95.44 462 LEU A CA 1
ATOM 3508 C C . LEU A 1 462 ? 3.007 9.791 -19.524 1.00 95.44 462 LEU A C 1
ATOM 3510 O O . LEU A 1 462 ? 1.781 9.820 -19.512 1.00 95.44 462 LEU A O 1
ATOM 3514 N N . ARG A 1 463 ? 3.692 9.108 -20.449 1.00 97.06 463 ARG A N 1
ATOM 3515 C CA . ARG A 1 463 ? 3.052 8.439 -21.589 1.00 97.06 463 ARG A CA 1
ATOM 3516 C C . ARG A 1 463 ? 2.162 7.265 -21.158 1.00 97.06 463 ARG A C 1
ATOM 3518 O O . ARG A 1 463 ? 1.049 7.119 -21.654 1.00 97.06 463 ARG A O 1
ATOM 3525 N N . LEU A 1 464 ? 2.595 6.478 -20.173 1.00 97.56 464 LEU A N 1
ATOM 3526 C CA . LEU A 1 464 ? 1.775 5.438 -19.547 1.00 97.56 464 LEU A CA 1
ATOM 3527 C C . LEU A 1 464 ? 0.549 6.036 -18.835 1.00 97.56 464 LEU A C 1
ATOM 3529 O O . LEU A 1 464 ? -0.542 5.473 -18.929 1.00 97.56 464 LEU A O 1
ATOM 3533 N N . GLN A 1 465 ? 0.702 7.183 -18.160 1.00 97.12 465 GLN A N 1
ATOM 3534 C CA . GLN A 1 465 ? -0.424 7.887 -17.536 1.00 97.12 465 GLN A CA 1
ATOM 3535 C C . GLN A 1 465 ? -1.416 8.437 -18.578 1.00 97.12 465 GLN A C 1
ATOM 3537 O O . GLN A 1 465 ? -2.616 8.282 -18.384 1.00 97.12 465 GLN A O 1
ATOM 3542 N N . GLU A 1 466 ? -0.957 8.993 -19.706 1.00 97.94 466 GLU A N 1
ATOM 3543 C CA . GLU A 1 466 ? -1.814 9.421 -20.830 1.00 97.94 466 GLU A CA 1
ATOM 3544 C C . GLU A 1 466 ? -2.652 8.264 -21.401 1.00 97.94 466 GLU A C 1
ATOM 3546 O O . GLU A 1 466 ? -3.868 8.389 -21.584 1.00 97.94 466 GLU A O 1
ATOM 3551 N N . MET A 1 467 ? -2.014 7.119 -21.670 1.00 98.44 467 MET A N 1
ATOM 3552 C CA . MET A 1 467 ? -2.689 5.940 -22.227 1.00 98.44 467 MET A CA 1
ATOM 3553 C C . MET A 1 467 ? -3.706 5.358 -21.234 1.00 98.44 467 MET A C 1
ATOM 3555 O O . MET A 1 467 ? -4.829 5.026 -21.616 1.00 98.44 467 MET A O 1
ATOM 3559 N N . ALA A 1 468 ? -3.361 5.313 -19.943 1.00 98.12 468 ALA A N 1
ATOM 3560 C CA . ALA A 1 468 ? -4.285 4.914 -18.884 1.00 98.12 468 ALA A CA 1
ATOM 3561 C C . ALA A 1 468 ? -5.446 5.905 -18.700 1.00 98.12 468 ALA A C 1
ATOM 3563 O O . ALA A 1 468 ? -6.578 5.486 -18.467 1.00 98.12 468 ALA A O 1
ATOM 3564 N N . GLN A 1 469 ? -5.187 7.209 -18.823 1.00 98.25 469 GLN A N 1
ATOM 3565 C CA . GLN A 1 469 ? -6.203 8.255 -18.717 1.00 98.25 469 GLN A CA 1
ATOM 3566 C C . GLN A 1 469 ? -7.220 8.159 -19.859 1.00 98.25 469 GLN A C 1
ATOM 3568 O O . GLN A 1 469 ? -8.412 8.338 -19.613 1.00 98.25 469 GLN A O 1
ATOM 3573 N N . SER A 1 470 ? -6.761 7.840 -21.073 1.00 98.38 470 SER A N 1
ATOM 3574 C CA . SER A 1 470 ? -7.614 7.649 -22.254 1.00 98.38 470 SER A CA 1
ATOM 3575 C C . SER A 1 470 ? -8.556 6.454 -22.066 1.00 98.38 470 SER A C 1
ATOM 3577 O O . SER A 1 470 ? -9.772 6.633 -22.088 1.00 98.38 470 SER A O 1
ATOM 3579 N N . MET A 1 471 ? -8.013 5.276 -21.725 1.00 98.19 471 MET A N 1
ATOM 3580 C CA . MET A 1 471 ? -8.817 4.082 -21.417 1.00 98.19 471 MET A CA 1
ATOM 3581 C C . MET A 1 471 ? -9.802 4.331 -20.265 1.00 98.19 471 MET A C 1
ATOM 3583 O O . MET A 1 471 ? -10.972 3.964 -20.358 1.00 98.19 471 MET A O 1
ATOM 3587 N N . CYS A 1 472 ? -9.378 5.017 -19.197 1.00 98.12 472 CYS A N 1
ATOM 3588 C CA . CYS A 1 472 ? -10.281 5.379 -18.106 1.00 98.12 472 CYS A CA 1
ATOM 3589 C C . CYS A 1 472 ? -11.436 6.279 -18.577 1.00 98.12 472 CYS A C 1
ATOM 3591 O O . CYS A 1 472 ? -12.579 6.005 -18.217 1.00 98.12 472 CYS A O 1
ATOM 3593 N N . LEU A 1 473 ? -11.182 7.301 -19.403 1.00 97.62 473 LEU A N 1
ATOM 3594 C CA . LEU A 1 473 ? -12.236 8.173 -19.943 1.00 97.62 473 LEU A CA 1
ATOM 3595 C C . LEU A 1 473 ? -13.223 7.396 -20.823 1.00 97.62 473 LEU A C 1
ATOM 3597 O O . LEU A 1 473 ? -14.431 7.515 -20.628 1.00 97.62 473 LEU A O 1
ATOM 3601 N N . GLU A 1 474 ? -12.717 6.559 -21.729 1.00 97.25 474 GLU A N 1
ATOM 3602 C CA . GLU A 1 474 ? -13.526 5.701 -22.607 1.00 97.25 474 GLU A CA 1
ATOM 3603 C C . GLU A 1 474 ? -14.400 4.716 -21.809 1.00 97.25 474 GLU A C 1
ATOM 3605 O O . GLU A 1 474 ? -15.539 4.440 -22.189 1.00 97.25 474 GLU A O 1
ATOM 3610 N N . ARG A 1 475 ? -13.913 4.242 -20.652 1.00 96.06 475 ARG A N 1
ATOM 3611 C CA . ARG A 1 475 ? -14.635 3.328 -19.752 1.00 96.06 475 ARG A CA 1
ATOM 3612 C C . ARG A 1 475 ? -15.536 4.016 -18.713 1.00 96.06 475 ARG A C 1
ATOM 3614 O O . ARG A 1 475 ? -16.179 3.316 -17.928 1.00 96.06 475 ARG A O 1
ATOM 3621 N N . GLY A 1 476 ? -15.561 5.351 -18.643 1.00 96.88 476 GLY A N 1
ATOM 3622 C CA . GLY A 1 476 ? -16.256 6.098 -17.580 1.00 96.88 476 GLY A CA 1
ATOM 3623 C C . GLY A 1 476 ? -15.647 5.910 -16.178 1.00 96.88 476 GLY A C 1
ATOM 3624 O O . GLY A 1 476 ? -16.349 5.978 -15.168 1.00 96.88 476 GLY A O 1
ATOM 3625 N N . ALA A 1 477 ? -14.347 5.624 -16.114 1.00 97.38 477 ALA A N 1
ATOM 3626 C CA . ALA A 1 477 ? -13.565 5.380 -14.909 1.00 97.38 477 ALA A CA 1
ATOM 3627 C C . ALA A 1 477 ? -12.604 6.543 -14.591 1.00 97.38 477 ALA A C 1
ATOM 3629 O O . ALA A 1 477 ? -12.328 7.407 -15.420 1.00 97.38 477 ALA A O 1
ATOM 3630 N N . HIS A 1 478 ? -12.073 6.556 -13.369 1.00 97.44 478 HIS A N 1
ATOM 3631 C CA . HIS A 1 478 ? -11.167 7.590 -12.872 1.00 97.44 478 HIS A CA 1
ATOM 3632 C C . HIS A 1 478 ? -9.749 7.034 -12.716 1.00 97.44 478 HIS A C 1
ATOM 3634 O O . HIS A 1 478 ? -9.548 6.015 -12.049 1.00 97.44 478 HIS A O 1
ATOM 3640 N N . LEU A 1 479 ? -8.770 7.721 -13.309 1.00 97.56 479 LEU A N 1
ATOM 3641 C CA . LEU A 1 479 ? -7.353 7.478 -13.061 1.00 97.56 479 LEU A CA 1
ATOM 3642 C C . LEU A 1 479 ? -6.901 8.246 -11.813 1.00 97.56 479 LEU A C 1
ATOM 3644 O O . LEU A 1 479 ? -7.140 9.442 -11.675 1.00 97.56 479 LEU A O 1
ATOM 3648 N N . TYR A 1 480 ? -6.177 7.547 -10.951 1.00 96.88 480 TYR A N 1
ATOM 3649 C CA . TYR A 1 480 ? -5.434 8.072 -9.822 1.00 96.88 480 TYR A CA 1
ATOM 3650 C C . TYR A 1 480 ? -3.959 7.722 -10.048 1.00 96.88 480 TYR A C 1
ATOM 3652 O O . TYR A 1 480 ? -3.584 6.552 -10.137 1.00 96.88 480 TYR A O 1
ATOM 3660 N N . ALA A 1 481 ? -3.106 8.733 -10.156 1.00 90.50 481 ALA A N 1
ATOM 3661 C CA . ALA A 1 481 ? -1.664 8.566 -10.290 1.00 90.50 481 ALA A CA 1
ATOM 3662 C C . ALA A 1 481 ? -0.948 9.392 -9.217 1.00 90.50 481 ALA A C 1
ATOM 3664 O O . ALA A 1 481 ? -1.503 10.353 -8.683 1.00 90.50 481 ALA A O 1
ATOM 3665 N N . THR A 1 482 ? 0.286 9.010 -8.892 1.00 80.56 482 THR A N 1
ATOM 3666 C CA . THR A 1 482 ? 1.135 9.754 -7.952 1.00 80.56 482 THR A CA 1
ATOM 3667 C C . THR A 1 482 ? 2.418 10.203 -8.630 1.00 80.56 482 THR A C 1
ATOM 3669 O O . THR A 1 482 ? 2.936 9.536 -9.525 1.00 80.56 482 THR A O 1
ATOM 3672 N N . ASP A 1 483 ? 2.940 11.348 -8.199 1.00 82.06 483 ASP A N 1
ATOM 3673 C CA . ASP A 1 483 ? 4.231 11.839 -8.661 1.00 82.06 483 ASP A CA 1
ATOM 3674 C C . ASP A 1 483 ? 5.408 11.091 -8.004 1.00 82.06 483 ASP A C 1
ATOM 3676 O O . ASP A 1 483 ? 5.256 10.281 -7.079 1.00 82.06 483 ASP A O 1
ATOM 3680 N N . GLU A 1 484 ? 6.616 11.378 -8.482 1.00 85.75 484 GLU A N 1
ATOM 3681 C CA . GLU A 1 484 ? 7.840 10.687 -8.079 1.00 85.75 484 GLU A CA 1
ATOM 3682 C C . GLU A 1 484 ? 8.204 10.798 -6.585 1.00 85.75 484 GLU A C 1
ATOM 3684 O O . GLU A 1 484 ? 9.012 9.997 -6.113 1.00 85.75 484 GLU A O 1
ATOM 3689 N N . ARG A 1 485 ? 7.594 11.700 -5.796 1.00 87.81 485 ARG A N 1
ATOM 3690 C CA . ARG A 1 485 ? 7.771 11.748 -4.328 1.00 87.81 485 ARG A CA 1
ATOM 3691 C C . ARG A 1 485 ? 7.261 10.481 -3.635 1.00 87.81 485 ARG A C 1
ATOM 3693 O O . ARG A 1 485 ? 7.835 10.081 -2.622 1.00 87.81 485 ARG A O 1
ATOM 3700 N N . PHE A 1 486 ? 6.214 9.858 -4.184 1.00 91.56 486 PHE A N 1
ATOM 3701 C CA . PHE A 1 486 ? 5.496 8.740 -3.560 1.00 91.56 486 PHE A CA 1
ATOM 3702 C C . PHE A 1 486 ? 5.379 7.493 -4.445 1.00 91.56 486 PHE A C 1
ATOM 3704 O O . PHE A 1 486 ? 5.287 6.391 -3.911 1.00 91.56 486 PHE A O 1
ATOM 3711 N N . CYS A 1 487 ? 5.424 7.650 -5.771 1.00 87.94 487 CYS A N 1
ATOM 3712 C CA . CYS A 1 487 ? 5.287 6.548 -6.726 1.00 87.94 487 CYS A CA 1
ATOM 3713 C C . CYS A 1 487 ? 6.559 5.680 -6.843 1.00 87.94 487 CYS A C 1
ATOM 3715 O O . CYS A 1 487 ? 6.481 4.511 -7.222 1.00 87.94 487 CYS A O 1
ATOM 3717 N N . ILE A 1 488 ? 7.740 6.221 -6.505 1.00 90.81 488 ILE A N 1
ATOM 3718 C CA . ILE A 1 488 ? 8.996 5.452 -6.404 1.00 90.81 488 ILE A CA 1
ATOM 3719 C C . ILE A 1 488 ? 9.246 5.013 -4.956 1.00 90.81 488 ILE A C 1
ATOM 3721 O O . ILE A 1 488 ? 8.781 5.658 -4.020 1.00 90.81 488 ILE A O 1
ATOM 3725 N N . ASP A 1 489 ? 10.029 3.950 -4.770 1.00 95.31 489 ASP A N 1
ATOM 3726 C CA . ASP A 1 489 ? 10.308 3.347 -3.457 1.00 95.31 489 ASP A CA 1
ATOM 3727 C C . ASP A 1 489 ? 10.824 4.382 -2.437 1.00 95.31 489 ASP A C 1
ATOM 3729 O O . ASP A 1 489 ? 11.834 5.055 -2.666 1.00 95.31 489 ASP A O 1
ATOM 3733 N N . ASN A 1 490 ? 10.109 4.524 -1.317 1.00 96.38 490 ASN A N 1
ATOM 3734 C CA . ASN A 1 490 ? 10.329 5.570 -0.319 1.00 96.38 490 ASN A CA 1
ATOM 3735 C C . ASN A 1 490 ? 9.966 5.089 1.100 1.00 96.38 490 ASN A C 1
ATOM 3737 O O . ASN A 1 490 ? 9.186 4.154 1.261 1.00 96.38 490 ASN A O 1
ATOM 3741 N N . GLY A 1 491 ? 10.520 5.715 2.143 1.00 97.56 491 GLY A N 1
ATOM 3742 C CA . GLY A 1 491 ? 10.300 5.266 3.525 1.00 97.56 491 GLY A CA 1
ATOM 3743 C C . GLY A 1 491 ? 8.886 5.551 4.044 1.00 97.56 491 GLY A C 1
ATOM 3744 O O . GLY A 1 491 ? 8.328 4.753 4.799 1.00 97.56 491 GLY A O 1
ATOM 3745 N N . ALA A 1 492 ? 8.261 6.643 3.591 1.00 97.62 492 ALA A N 1
ATOM 3746 C CA . ALA A 1 492 ? 6.917 7.024 4.020 1.00 97.62 492 ALA A CA 1
ATOM 3747 C C . ALA A 1 492 ? 5.843 6.004 3.595 1.00 97.62 492 ALA A C 1
ATOM 3749 O O . ALA A 1 492 ? 4.905 5.762 4.351 1.00 97.62 492 ALA A O 1
ATOM 3750 N N . MET A 1 493 ? 5.977 5.332 2.444 1.00 97.19 493 MET A N 1
ATOM 3751 C CA . MET A 1 493 ? 5.013 4.294 2.036 1.00 97.19 493 MET A CA 1
ATOM 3752 C C . MET A 1 493 ? 5.018 3.083 2.986 1.00 97.19 493 MET A C 1
ATOM 3754 O O . MET A 1 493 ? 3.975 2.497 3.281 1.00 97.19 493 MET A O 1
ATOM 3758 N N . ILE A 1 494 ? 6.191 2.764 3.540 1.00 98.38 494 ILE A N 1
ATOM 3759 C CA . ILE A 1 494 ? 6.361 1.742 4.573 1.00 98.38 494 ILE A CA 1
ATOM 3760 C C . ILE A 1 494 ? 5.819 2.241 5.915 1.00 98.38 494 ILE A C 1
ATOM 3762 O O . ILE A 1 494 ? 5.155 1.476 6.614 1.00 98.38 494 ILE A O 1
ATOM 3766 N N . ALA A 1 495 ? 6.005 3.523 6.246 1.00 97.94 495 ALA A N 1
ATOM 3767 C CA . ALA A 1 495 ? 5.387 4.129 7.424 1.00 97.94 495 ALA A CA 1
ATOM 3768 C C . ALA A 1 495 ? 3.848 4.076 7.363 1.00 97.94 495 ALA A C 1
ATOM 3770 O O . ALA A 1 495 ? 3.225 3.712 8.353 1.00 97.94 495 ALA A O 1
ATOM 3771 N N . ARG A 1 496 ? 3.229 4.339 6.200 1.00 96.44 496 ARG A N 1
ATOM 3772 C CA . ARG A 1 496 ? 1.761 4.337 6.030 1.00 96.44 496 ARG A CA 1
ATOM 3773 C C . ARG A 1 496 ? 1.154 2.945 6.174 1.00 96.44 496 ARG A C 1
ATOM 3775 O O . ARG A 1 496 ? 0.196 2.760 6.921 1.00 96.44 496 ARG A O 1
ATOM 3782 N N . ALA A 1 497 ? 1.707 1.946 5.489 1.00 95.56 497 ALA A N 1
ATOM 3783 C CA . ALA A 1 497 ? 1.258 0.569 5.684 1.00 95.56 497 ALA A CA 1
ATOM 3784 C C . ALA A 1 497 ? 1.542 0.088 7.123 1.00 95.56 497 ALA A C 1
ATOM 3786 O O . ALA A 1 497 ? 0.744 -0.657 7.689 1.00 95.56 497 ALA A O 1
ATOM 3787 N N . GLY A 1 498 ? 2.629 0.566 7.738 1.00 95.88 498 GLY A N 1
ATOM 3788 C CA . GLY A 1 498 ? 2.963 0.327 9.140 1.00 95.88 498 GLY A CA 1
ATOM 3789 C C . GLY A 1 498 ? 1.959 0.911 10.137 1.00 95.88 498 GLY A C 1
ATOM 3790 O O . GLY A 1 498 ? 1.569 0.225 11.076 1.00 95.88 498 GLY A O 1
ATOM 3791 N N . GLU A 1 499 ? 1.503 2.139 9.900 1.00 94.81 499 GLU A N 1
ATOM 3792 C CA . GLU A 1 499 ? 0.473 2.850 10.667 1.00 94.81 499 GLU A CA 1
ATOM 3793 C C . GLU A 1 499 ? -0.854 2.091 10.615 1.00 94.81 499 GLU A C 1
ATOM 3795 O O . GLU A 1 499 ? -1.375 1.683 11.650 1.00 94.81 499 GLU A O 1
ATOM 3800 N N . LEU A 1 500 ? -1.339 1.784 9.407 1.00 92.31 500 LEU A N 1
ATOM 3801 C CA . LEU A 1 500 ? -2.570 1.012 9.207 1.00 92.31 500 LEU A CA 1
ATOM 3802 C C . LEU A 1 500 ? -2.505 -0.387 9.848 1.00 92.31 500 LEU A C 1
ATOM 3804 O O . LEU A 1 500 ? -3.518 -0.883 10.344 1.00 92.31 500 LEU A O 1
ATOM 3808 N N . MET A 1 501 ? -1.327 -1.020 9.862 1.00 91.94 501 MET A N 1
ATOM 3809 C CA . MET A 1 501 ? -1.091 -2.275 10.580 1.00 91.94 501 MET A CA 1
ATOM 3810 C C . MET A 1 501 ? -1.104 -2.080 12.104 1.00 91.94 501 MET A C 1
ATOM 3812 O O . MET A 1 501 ? -1.792 -2.835 12.791 1.00 91.94 501 MET A O 1
ATOM 3816 N N . LEU A 1 502 ? -0.402 -1.080 12.649 1.00 91.31 502 LEU A N 1
ATOM 3817 C CA . LEU A 1 502 ? -0.322 -0.865 14.097 1.00 91.31 502 LEU A CA 1
ATOM 3818 C C . LEU A 1 502 ? -1.675 -0.452 14.692 1.00 91.31 502 LEU A C 1
ATOM 3820 O O . LEU A 1 502 ? -2.069 -1.006 15.717 1.00 91.31 502 LEU A O 1
ATOM 3824 N N . SER A 1 503 ? -2.435 0.421 14.020 1.00 88.06 503 SER A N 1
ATOM 3825 C CA . SER A 1 503 ? -3.803 0.782 14.424 1.00 88.06 503 SER A CA 1
ATOM 3826 C C . SER A 1 503 ? -4.775 -0.410 14.370 1.00 88.06 503 SER A C 1
ATOM 3828 O O . SER A 1 503 ? -5.756 -0.434 15.109 1.00 88.06 503 SER A O 1
ATOM 3830 N N . ALA A 1 504 ? -4.490 -1.432 13.552 1.00 84.69 504 ALA A N 1
ATOM 3831 C CA . ALA A 1 504 ? -5.202 -2.716 13.546 1.00 84.69 504 ALA A CA 1
ATOM 3832 C C . ALA A 1 504 ? -4.656 -3.736 14.579 1.00 84.69 504 ALA A C 1
ATOM 3834 O O . ALA A 1 504 ? -5.080 -4.892 14.592 1.00 84.69 504 ALA A O 1
ATOM 3835 N N . GLY A 1 505 ? -3.708 -3.337 15.437 1.00 86.38 505 GLY A N 1
ATOM 3836 C CA . GLY A 1 505 ? -3.069 -4.188 16.448 1.00 86.38 505 GLY A CA 1
ATOM 3837 C C . GLY A 1 505 ? -1.982 -5.132 15.913 1.00 86.38 505 GLY A C 1
ATOM 3838 O O . GLY A 1 505 ? -1.533 -6.022 16.635 1.00 86.38 505 GLY A O 1
ATOM 3839 N N . LEU A 1 506 ? -1.547 -4.972 14.658 1.00 88.44 506 LEU A N 1
ATOM 3840 C CA . LEU A 1 506 ? -0.639 -5.893 13.969 1.00 88.44 506 LEU A CA 1
ATOM 3841 C C . LEU A 1 506 ? 0.834 -5.469 14.112 1.00 88.44 506 LEU A C 1
ATOM 3843 O O . LEU A 1 506 ? 1.393 -4.785 13.257 1.00 88.44 506 LEU A O 1
ATOM 3847 N N . ASN A 1 507 ? 1.487 -5.950 15.169 1.00 91.94 507 ASN A N 1
ATOM 3848 C CA . ASN A 1 507 ? 2.942 -5.881 15.359 1.00 91.94 507 ASN A CA 1
ATOM 3849 C C . ASN A 1 507 ? 3.551 -7.286 15.554 1.00 91.94 507 ASN A C 1
ATOM 3851 O O . ASN A 1 507 ? 2.831 -8.289 15.580 1.00 91.94 507 ASN A O 1
ATOM 3855 N N . ILE A 1 508 ? 4.882 -7.381 15.663 1.00 92.75 508 ILE A N 1
ATOM 3856 C CA . ILE A 1 508 ? 5.582 -8.645 15.946 1.00 92.75 508 ILE A CA 1
ATOM 3857 C C . ILE A 1 508 ? 6.641 -8.523 17.054 1.00 92.75 508 ILE A C 1
ATOM 3859 O O . ILE A 1 508 ? 7.305 -7.492 17.170 1.00 92.75 508 ILE A O 1
ATOM 3863 N N . PRO A 1 509 ? 6.904 -9.608 17.811 1.00 93.62 509 PRO A N 1
ATOM 3864 C CA . PRO A 1 509 ? 8.094 -9.693 18.648 1.00 93.62 509 PRO A CA 1
ATOM 3865 C C . PRO A 1 509 ? 9.365 -9.776 17.787 1.00 93.62 509 PRO A C 1
ATOM 3867 O O . PRO A 1 509 ? 9.379 -10.398 16.721 1.00 93.62 509 PRO A O 1
ATOM 3870 N N . ILE A 1 510 ? 10.470 -9.229 18.300 1.00 92.06 510 ILE A N 1
ATOM 3871 C CA . ILE A 1 510 ? 11.783 -9.127 17.625 1.00 92.06 510 ILE A CA 1
ATOM 3872 C C . ILE A 1 510 ? 12.367 -10.494 17.200 1.00 92.06 510 ILE A C 1
ATOM 3874 O O . ILE A 1 510 ? 13.190 -10.565 16.284 1.00 92.06 510 ILE A O 1
ATOM 3878 N N . SER A 1 511 ? 11.920 -11.596 17.811 1.00 91.81 511 SER A N 1
ATOM 3879 C CA . SER A 1 511 ? 12.267 -12.974 17.423 1.00 91.81 511 SER A CA 1
ATOM 3880 C C . SER A 1 511 ? 11.609 -13.441 16.116 1.00 91.81 511 SER A C 1
ATOM 3882 O O . SER A 1 511 ? 12.135 -14.331 15.457 1.00 91.81 511 SER A O 1
ATOM 3884 N N . LYS A 1 512 ? 10.488 -12.832 15.705 1.00 91.69 512 LYS A N 1
ATOM 3885 C CA . LYS A 1 512 ? 9.809 -13.087 14.419 1.00 91.69 512 LYS A CA 1
ATOM 3886 C C . LYS A 1 512 ? 10.197 -12.072 13.331 1.00 91.69 512 LYS A C 1
ATOM 3888 O O . LYS A 1 512 ? 9.757 -12.202 12.184 1.00 91.69 512 LYS A O 1
ATOM 3893 N N . ALA A 1 513 ? 11.024 -11.082 13.679 1.00 90.88 513 ALA A N 1
ATOM 3894 C CA . ALA A 1 513 ? 11.482 -10.006 12.805 1.00 90.88 513 ALA A CA 1
ATOM 3895 C C . ALA A 1 513 ? 12.488 -10.516 11.766 1.00 90.88 513 ALA A C 1
ATOM 3897 O O . ALA A 1 513 ? 13.701 -10.524 11.966 1.00 90.88 513 ALA A O 1
ATOM 3898 N N . THR A 1 514 ? 11.933 -10.986 10.657 1.00 94.12 514 THR A N 1
ATOM 3899 C CA . THR A 1 514 ? 12.619 -11.627 9.533 1.00 94.12 514 THR A CA 1
ATOM 3900 C C . THR A 1 514 ? 12.382 -10.831 8.252 1.00 94.12 514 THR A C 1
ATOM 3902 O O . THR A 1 514 ? 11.461 -10.015 8.183 1.00 94.12 514 THR A O 1
ATOM 3905 N N . PHE A 1 515 ? 13.187 -11.088 7.226 1.00 95.69 515 PHE A N 1
ATOM 3906 C CA . PHE A 1 515 ? 12.959 -10.621 5.859 1.00 95.69 515 PHE A CA 1
ATOM 3907 C C . PHE A 1 515 ? 12.807 -11.826 4.920 1.00 95.69 515 PHE A C 1
ATOM 3909 O O . PHE A 1 515 ? 13.238 -12.933 5.243 1.00 95.69 515 PHE A O 1
ATOM 3916 N N . THR A 1 516 ? 12.177 -11.632 3.765 1.00 95.75 516 THR A N 1
ATOM 3917 C CA . THR A 1 516 ? 12.063 -12.642 2.707 1.00 95.75 516 THR A CA 1
ATOM 3918 C C . THR A 1 516 ? 12.075 -11.967 1.341 1.00 95.75 516 THR A C 1
ATOM 3920 O O . THR A 1 516 ? 11.414 -10.956 1.123 1.00 95.75 516 THR A O 1
ATOM 3923 N N . GLN A 1 517 ? 12.794 -12.559 0.388 1.00 94.75 517 GLN A N 1
ATOM 3924 C CA . GLN A 1 517 ? 12.786 -12.094 -1.002 1.00 94.75 517 GLN A CA 1
ATOM 3925 C C . GLN A 1 517 ? 11.421 -12.323 -1.671 1.00 94.75 517 GLN A C 1
ATOM 3927 O O . GLN A 1 517 ? 11.046 -11.600 -2.589 1.00 94.75 517 GLN A O 1
ATOM 3932 N N . ARG A 1 518 ? 10.667 -13.326 -1.195 1.00 93.56 518 ARG A N 1
ATOM 3933 C CA . ARG A 1 518 ? 9.373 -13.764 -1.729 1.00 93.56 518 ARG A CA 1
ATOM 3934 C C . ARG A 1 518 ? 8.292 -13.535 -0.668 1.00 93.56 518 ARG A C 1
ATOM 3936 O O . ARG A 1 518 ? 8.121 -14.362 0.226 1.00 93.56 518 ARG A O 1
ATOM 3943 N N . TYR A 1 519 ? 7.593 -12.404 -0.755 1.00 94.06 519 TYR A N 1
ATOM 3944 C CA . TYR A 1 519 ? 6.424 -12.068 0.070 1.00 94.06 519 TYR A CA 1
ATOM 3945 C C . TYR A 1 519 ? 5.275 -11.727 -0.884 1.00 94.06 519 TYR A C 1
ATOM 3947 O O . TYR A 1 519 ? 5.285 -10.658 -1.491 1.00 94.06 519 TYR A O 1
ATOM 3955 N N . ARG A 1 520 ? 4.315 -12.637 -1.084 1.00 91.94 520 ARG A N 1
ATOM 3956 C CA . ARG A 1 520 ? 3.193 -12.358 -1.997 1.00 91.94 520 ARG A CA 1
ATOM 3957 C C . ARG A 1 520 ? 2.248 -11.335 -1.371 1.00 91.94 520 ARG A C 1
ATOM 3959 O O . ARG A 1 520 ? 1.990 -11.379 -0.170 1.00 91.94 520 ARG A O 1
ATOM 3966 N N . THR A 1 521 ? 1.680 -10.469 -2.201 1.00 90.06 521 THR A N 1
ATOM 3967 C CA . THR A 1 521 ? 0.695 -9.450 -1.804 1.00 90.06 521 THR A CA 1
ATOM 3968 C C . THR A 1 521 ? -0.524 -10.070 -1.099 1.00 90.06 521 THR A C 1
ATOM 3970 O O . THR A 1 521 ? -1.003 -9.538 -0.100 1.00 90.06 521 THR A O 1
ATOM 3973 N N . ASP A 1 522 ? -0.956 -11.258 -1.540 1.00 85.31 522 ASP A N 1
ATOM 3974 C CA . ASP A 1 522 ? -2.101 -12.008 -0.999 1.00 85.31 522 ASP A CA 1
ATOM 3975 C C . ASP A 1 522 ? -1.815 -12.809 0.289 1.00 85.31 522 ASP A C 1
ATOM 3977 O O . ASP A 1 522 ? -2.734 -13.379 0.888 1.00 85.31 522 ASP A O 1
ATOM 3981 N N . GLN A 1 523 ? -0.563 -12.839 0.760 1.00 85.94 523 GLN A N 1
ATOM 3982 C CA . GLN A 1 523 ? -0.207 -13.382 2.078 1.00 85.94 523 GLN A CA 1
ATOM 3983 C C . GLN A 1 523 ? -0.518 -12.392 3.210 1.00 85.94 523 GLN A C 1
ATOM 3985 O O . GLN A 1 523 ? -0.594 -12.801 4.370 1.00 85.94 523 GLN A O 1
ATOM 3990 N N . VAL A 1 524 ? -0.732 -11.113 2.888 1.00 82.00 524 VAL A N 1
ATOM 3991 C CA . VAL A 1 524 ? -1.140 -10.080 3.844 1.00 82.00 524 VAL A CA 1
ATOM 3992 C C . VAL A 1 524 ? -2.667 -10.076 3.977 1.00 82.00 524 VAL A C 1
ATOM 3994 O O . VAL A 1 524 ? -3.397 -10.141 2.987 1.00 82.00 524 VAL A O 1
ATOM 3997 N N . ILE A 1 525 ? -3.170 -10.004 5.212 1.00 69.19 525 ILE A N 1
ATOM 3998 C CA . ILE A 1 525 ? -4.601 -9.793 5.470 1.00 69.19 525 ILE A CA 1
ATOM 3999 C C . ILE A 1 525 ? -4.924 -8.337 5.117 1.00 69.19 525 ILE A C 1
ATOM 4001 O O . ILE A 1 525 ? -4.264 -7.419 5.597 1.00 69.19 525 ILE A O 1
ATOM 4005 N N . GLY A 1 526 ? -5.910 -8.120 4.248 1.00 59.22 526 GLY A N 1
ATOM 4006 C CA . GLY A 1 526 ? -6.185 -6.813 3.666 1.00 59.22 526 GLY A CA 1
ATOM 4007 C C . GLY A 1 526 ? -6.795 -5.841 4.675 1.00 59.22 526 GLY A C 1
ATOM 4008 O O . GLY A 1 526 ? -7.964 -5.983 5.035 1.00 59.22 526 GLY A O 1
ATOM 4009 N N . LEU A 1 527 ? -6.023 -4.826 5.065 1.00 56.97 527 LEU A N 1
ATOM 4010 C CA . LEU A 1 527 ? -6.289 -3.893 6.175 1.00 56.97 527 LEU A CA 1
ATOM 4011 C C . LEU A 1 527 ? -7.653 -3.180 6.100 1.00 56.97 527 LEU A C 1
ATOM 4013 O O . LEU A 1 527 ? -8.267 -2.900 7.128 1.00 56.97 527 LEU A O 1
ATOM 4017 N N . MET A 1 528 ? -8.170 -2.986 4.885 1.00 47.19 528 MET A N 1
ATOM 4018 C CA . MET A 1 528 ? -9.504 -2.453 4.576 1.00 47.19 528 MET A CA 1
ATOM 4019 C C . MET A 1 528 ? -10.657 -3.156 5.333 1.00 47.19 528 MET A C 1
ATOM 4021 O O . MET A 1 528 ? -11.658 -2.522 5.654 1.00 47.19 528 MET A O 1
ATOM 4025 N N . GLY A 1 529 ? -10.524 -4.451 5.655 1.00 38.97 529 GLY A N 1
ATOM 4026 C CA . GLY A 1 529 ? -11.590 -5.246 6.279 1.00 38.97 529 GLY A CA 1
ATOM 4027 C C . GLY A 1 529 ? -11.767 -5.034 7.789 1.00 38.97 529 GLY A C 1
ATOM 4028 O O . GLY A 1 529 ? -12.869 -5.219 8.306 1.00 38.97 529 GLY A O 1
ATOM 4029 N N . TYR A 1 530 ? -10.715 -4.621 8.506 1.00 42.53 530 TYR A N 1
ATOM 4030 C CA . TYR A 1 530 ? -10.753 -4.503 9.974 1.00 42.53 530 TYR A CA 1
ATOM 4031 C C . TYR A 1 530 ? -11.644 -3.352 10.463 1.00 42.53 530 TYR A C 1
ATOM 4033 O O . TYR A 1 530 ? -12.286 -3.468 11.507 1.00 42.53 530 TYR A O 1
ATOM 4041 N N . TRP A 1 531 ? -11.717 -2.265 9.693 1.00 42.44 531 TRP A N 1
ATOM 4042 C CA . TRP A 1 531 ? -12.397 -1.029 10.086 1.00 42.44 531 TRP A CA 1
ATOM 4043 C C . TRP A 1 531 ? -13.924 -1.063 9.937 1.00 42.44 531 TRP A C 1
ATOM 4045 O O . TRP A 1 531 ? -14.613 -0.343 10.653 1.00 42.44 531 TRP A O 1
ATOM 4055 N N . VAL A 1 532 ? -14.462 -1.889 9.032 1.00 39.91 532 VAL A N 1
ATOM 4056 C CA . VAL A 1 532 ? -15.891 -1.842 8.660 1.00 39.91 532 VAL A CA 1
ATOM 4057 C C . VAL A 1 532 ? -16.733 -2.898 9.387 1.00 39.91 532 VAL A C 1
ATOM 4059 O O . VAL A 1 532 ? -17.866 -2.621 9.776 1.00 39.91 532 VAL A O 1
ATOM 4062 N N . GLN A 1 533 ? -16.211 -4.115 9.583 1.00 35.25 533 GLN A N 1
ATOM 4063 C CA . GLN A 1 533 ? -17.043 -5.260 9.992 1.00 35.25 533 GLN A CA 1
ATOM 4064 C C . GLN A 1 533 ? -17.062 -5.553 11.503 1.00 35.25 533 GLN A C 1
ATOM 4066 O O . GLN A 1 533 ? -18.089 -6.005 12.008 1.00 35.25 533 GLN A O 1
ATOM 4071 N N . LEU A 1 534 ? -15.968 -5.305 12.234 1.00 41.03 534 LEU A N 1
ATOM 4072 C CA . LEU A 1 534 ? -15.820 -5.772 13.625 1.00 41.03 534 LEU A CA 1
ATOM 4073 C C . LEU A 1 534 ? -16.159 -4.728 14.700 1.00 41.03 534 LEU A C 1
ATOM 4075 O O . LEU A 1 534 ? -16.685 -5.091 15.749 1.00 41.03 534 LEU A O 1
ATOM 4079 N N . THR A 1 535 ? -15.871 -3.447 14.464 1.00 47.00 535 THR A N 1
ATOM 4080 C CA . THR A 1 535 ? -15.946 -2.394 15.496 1.00 47.00 535 THR A CA 1
ATOM 4081 C C . THR A 1 535 ? -17.300 -1.685 15.561 1.00 47.00 535 THR A C 1
ATOM 4083 O O . THR A 1 535 ? -17.767 -1.379 16.654 1.00 47.00 535 THR A O 1
ATOM 4086 N N . ALA A 1 536 ? -17.943 -1.434 14.416 1.00 44.25 536 ALA A N 1
ATOM 4087 C CA . ALA A 1 536 ? -19.195 -0.677 14.347 1.00 44.25 536 ALA A CA 1
ATOM 4088 C C . ALA A 1 536 ? -20.444 -1.576 14.338 1.00 44.25 536 ALA A C 1
ATOM 4090 O O . ALA A 1 536 ? -21.279 -1.504 15.238 1.00 44.25 536 ALA A O 1
ATOM 4091 N N . VAL A 1 537 ? -20.590 -2.433 13.321 1.00 50.12 537 VAL A N 1
ATOM 4092 C CA . VAL A 1 537 ? -21.872 -3.105 13.037 1.00 50.12 537 VAL A CA 1
ATOM 4093 C C . VAL A 1 537 ? -22.227 -4.158 14.091 1.00 50.12 537 VAL A C 1
ATOM 4095 O O . VAL A 1 537 ? -23.368 -4.204 14.549 1.00 50.12 537 VAL A O 1
ATOM 4098 N N . PHE A 1 538 ? -21.266 -4.992 14.502 1.00 52.19 538 PHE A N 1
ATOM 4099 C CA . PHE A 1 538 ? -21.541 -6.138 15.376 1.00 52.19 538 PHE A CA 1
ATOM 4100 C C . PHE A 1 538 ? -21.994 -5.734 16.799 1.00 52.19 538 PHE A C 1
ATOM 4102 O O . PHE A 1 538 ? -23.042 -6.225 17.234 1.00 52.19 538 PHE A O 1
ATOM 4109 N N . PRO A 1 539 ? -21.326 -4.794 17.509 1.00 55.41 539 PRO A N 1
ATOM 4110 C CA . PRO A 1 539 ? -21.787 -4.347 18.827 1.00 55.41 539 PRO A CA 1
ATOM 4111 C C . PRO A 1 539 ? -23.131 -3.612 18.770 1.00 55.41 539 PRO A C 1
ATOM 4113 O O . PRO A 1 539 ? -23.990 -3.826 19.626 1.00 55.41 539 PRO A O 1
ATOM 4116 N N . ILE A 1 540 ? -23.348 -2.785 17.738 1.00 59.72 540 ILE A N 1
ATOM 4117 C CA . ILE A 1 540 ? -24.604 -2.046 17.548 1.00 59.72 540 ILE A CA 1
ATOM 4118 C C . ILE A 1 540 ? -25.766 -3.017 17.301 1.00 59.72 540 ILE A C 1
ATOM 4120 O O . ILE A 1 540 ? -26.794 -2.912 17.970 1.00 59.72 540 ILE A O 1
ATOM 4124 N N . ALA A 1 541 ? -25.601 -4.008 16.419 1.00 60.28 541 ALA A N 1
ATOM 4125 C CA . ALA A 1 541 ? -26.625 -5.019 16.160 1.00 60.28 541 ALA A CA 1
ATOM 4126 C C . ALA A 1 541 ? -26.965 -5.841 17.419 1.00 60.28 541 ALA A C 1
ATOM 4128 O O . ALA A 1 541 ? -28.144 -6.043 17.721 1.00 60.28 541 ALA A O 1
ATOM 4129 N N . MET A 1 542 ? -25.957 -6.259 18.198 1.00 62.16 542 MET A N 1
ATOM 4130 C CA . MET A 1 542 ? -26.176 -6.986 19.455 1.00 62.16 542 MET A CA 1
ATOM 4131 C C . MET A 1 542 ? -26.878 -6.136 20.523 1.00 62.16 542 MET A C 1
ATOM 4133 O O . MET A 1 542 ? -27.770 -6.641 21.210 1.00 62.16 542 MET A O 1
ATOM 4137 N N . ASN A 1 543 ? -26.538 -4.851 20.654 1.00 65.00 543 ASN A N 1
ATOM 4138 C CA . ASN A 1 543 ? -27.215 -3.956 21.594 1.00 65.00 543 ASN A CA 1
ATOM 4139 C C . ASN A 1 543 ? -28.650 -3.631 21.157 1.00 65.00 543 ASN A C 1
ATOM 4141 O O . ASN A 1 543 ? -29.548 -3.679 21.995 1.00 65.00 543 ASN A O 1
ATOM 4145 N N . ILE A 1 544 ? -28.913 -3.401 19.865 1.00 70.06 544 ILE A N 1
ATOM 4146 C CA . ILE A 1 544 ? -30.282 -3.225 19.345 1.00 70.06 544 ILE A CA 1
ATOM 4147 C C . ILE A 1 544 ? -31.124 -4.480 19.619 1.00 70.06 544 ILE A C 1
ATOM 4149 O O . ILE A 1 544 ? -32.230 -4.370 20.148 1.00 70.06 544 ILE A O 1
ATOM 4153 N N . ALA A 1 545 ? -30.596 -5.677 19.344 1.00 68.25 545 ALA A N 1
ATOM 4154 C CA . ALA A 1 545 ? -31.285 -6.935 19.638 1.00 68.25 545 ALA A CA 1
ATOM 4155 C C . ALA A 1 545 ? -31.554 -7.121 21.145 1.00 68.25 545 ALA A C 1
ATOM 4157 O O . ALA A 1 545 ? -32.648 -7.538 21.532 1.00 68.25 545 ALA A O 1
ATOM 4158 N N . SER A 1 546 ? -30.591 -6.759 21.999 1.00 66.94 546 SER A N 1
ATOM 4159 C CA . SER A 1 546 ? -30.723 -6.834 23.461 1.00 66.94 546 SER A CA 1
ATOM 4160 C C . SER A 1 546 ? -31.778 -5.859 23.994 1.00 66.94 546 SER A C 1
ATOM 4162 O O . SER A 1 546 ? -32.638 -6.250 24.784 1.00 66.94 546 SER A O 1
ATOM 4164 N N . LEU A 1 547 ? -31.776 -4.611 23.515 1.00 70.06 547 LEU A N 1
ATOM 4165 C CA . LEU A 1 547 ? -32.762 -3.587 23.871 1.00 70.06 547 LEU A CA 1
ATOM 4166 C C . LEU A 1 547 ? -34.171 -3.955 23.385 1.00 70.06 547 LEU A C 1
ATOM 4168 O O . LEU A 1 547 ? -35.135 -3.772 24.128 1.00 70.06 547 LEU A O 1
ATOM 4172 N N . LEU A 1 548 ? -34.304 -4.546 22.191 1.00 74.00 548 LEU A N 1
ATOM 4173 C CA . LEU A 1 548 ? -35.575 -5.090 21.700 1.00 74.00 548 LEU A CA 1
ATOM 4174 C C . LEU A 1 548 ? -36.078 -6.243 22.581 1.00 74.00 548 LEU A C 1
ATOM 4176 O O . LEU A 1 548 ? -37.252 -6.257 22.950 1.00 74.00 548 LEU A O 1
ATOM 4180 N N . LEU A 1 549 ? -35.210 -7.177 22.984 1.00 70.69 549 LEU A N 1
ATOM 4181 C CA . LEU A 1 549 ? -35.557 -8.270 23.903 1.00 70.69 549 LEU A CA 1
ATOM 4182 C C . LEU A 1 549 ? -36.006 -7.763 25.282 1.00 70.69 549 LEU A C 1
ATOM 4184 O O . LEU A 1 549 ? -37.014 -8.240 25.816 1.00 70.69 549 LEU A O 1
ATOM 4188 N N . VAL A 1 550 ? -35.313 -6.767 25.842 1.00 71.50 550 VAL A N 1
ATOM 4189 C CA . VAL A 1 550 ? -35.709 -6.098 27.092 1.00 71.50 550 VAL A CA 1
ATOM 4190 C C . VAL A 1 550 ? -37.051 -5.375 26.916 1.00 71.50 550 VAL A C 1
ATOM 4192 O O . VAL A 1 550 ? -37.960 -5.584 27.719 1.00 71.50 550 VAL A O 1
ATOM 4195 N N . GLY A 1 551 ? -37.236 -4.614 25.833 1.00 69.12 551 GLY A N 1
ATOM 4196 C CA . GLY A 1 551 ? -38.485 -3.910 25.519 1.00 69.12 551 GLY A CA 1
ATOM 4197 C C . GLY A 1 551 ? -39.687 -4.847 25.357 1.00 69.12 551 GLY A C 1
ATOM 4198 O O . GLY A 1 551 ? -40.732 -4.622 25.969 1.00 69.12 551 GLY A O 1
ATOM 4199 N N . ILE A 1 552 ? -39.527 -5.951 24.621 1.00 73.06 552 ILE A N 1
ATOM 4200 C CA . ILE A 1 552 ? -40.540 -7.010 24.480 1.00 73.06 552 ILE A CA 1
ATOM 4201 C C . ILE A 1 552 ? -40.860 -7.631 25.845 1.00 73.06 552 ILE A C 1
ATOM 4203 O O . ILE A 1 552 ? -42.030 -7.857 26.158 1.00 73.06 552 ILE A O 1
ATOM 4207 N N . THR A 1 553 ? -39.851 -7.879 26.684 1.00 65.31 553 THR A N 1
ATOM 4208 C CA . THR A 1 553 ? -40.038 -8.460 28.023 1.00 65.31 553 THR A CA 1
ATOM 4209 C C . THR A 1 553 ? -40.801 -7.508 28.950 1.00 65.31 553 THR A C 1
ATOM 4211 O O . THR A 1 553 ? -41.756 -7.932 29.604 1.00 65.31 553 THR A O 1
ATOM 4214 N N . ILE A 1 554 ? -40.468 -6.213 28.940 1.00 65.94 554 ILE A N 1
ATOM 4215 C CA . ILE A 1 554 ? -41.175 -5.161 29.687 1.00 65.94 554 ILE A CA 1
ATOM 4216 C C . ILE A 1 554 ? -42.611 -4.986 29.172 1.00 65.94 554 ILE A C 1
ATOM 4218 O O . ILE A 1 554 ? -43.536 -4.886 29.976 1.00 65.94 554 ILE A O 1
ATOM 4222 N N . TRP A 1 555 ? -42.841 -5.004 27.856 1.00 65.12 555 TRP A N 1
ATOM 4223 C CA . TRP A 1 555 ? -44.186 -4.923 27.270 1.00 65.12 555 TRP A CA 1
ATOM 4224 C C . TRP A 1 555 ? -45.059 -6.125 27.656 1.00 65.12 555 TRP A C 1
ATOM 4226 O O . TRP A 1 555 ? -46.225 -5.967 28.029 1.00 65.12 555 TRP A O 1
ATOM 4236 N N . LYS A 1 556 ? -44.485 -7.333 27.650 1.00 63.22 556 LYS A N 1
ATOM 4237 C CA . LYS A 1 556 ? -45.160 -8.572 28.065 1.00 63.22 556 LYS A CA 1
ATOM 4238 C C . LYS A 1 556 ? -45.463 -8.568 29.567 1.00 63.22 556 LYS A C 1
ATOM 4240 O O . LYS A 1 556 ? -46.543 -8.997 29.969 1.00 63.22 556 LYS A O 1
ATOM 4245 N N . MET A 1 557 ? -44.562 -8.014 30.380 1.00 60.81 557 MET A N 1
ATOM 4246 C CA . MET A 1 557 ? -44.774 -7.792 31.812 1.00 60.81 557 MET A CA 1
ATOM 4247 C C . MET A 1 557 ? -45.878 -6.758 32.070 1.00 60.81 557 MET A C 1
ATOM 4249 O O . MET A 1 557 ? -46.819 -7.065 32.794 1.00 60.81 557 MET A O 1
ATOM 4253 N N . ARG A 1 558 ? -45.842 -5.585 31.419 1.00 58.16 558 ARG A N 1
ATOM 4254 C CA . ARG A 1 558 ? -46.913 -4.571 31.480 1.00 58.16 558 ARG A CA 1
ATOM 4255 C C . ARG A 1 558 ? -48.264 -5.133 31.044 1.00 58.16 558 ARG A C 1
ATOM 4257 O O . ARG A 1 558 ? -49.267 -4.832 31.674 1.00 58.16 558 ARG A O 1
ATOM 4264 N N . SER A 1 559 ? -48.291 -5.992 30.027 1.00 58.50 559 SER A N 1
ATOM 4265 C CA . SER A 1 559 ? -49.517 -6.669 29.582 1.00 58.50 559 SER A CA 1
ATOM 4266 C C . SER A 1 559 ? -50.058 -7.640 30.639 1.00 58.50 559 SER A C 1
ATOM 4268 O O . SER A 1 559 ? -51.262 -7.688 30.866 1.00 58.50 559 SER A O 1
ATOM 4270 N N . MET A 1 560 ? -49.186 -8.382 31.332 1.00 57.53 560 MET A N 1
ATOM 4271 C CA . MET A 1 560 ? -49.588 -9.232 32.461 1.00 57.53 560 MET A CA 1
ATOM 4272 C C . MET A 1 560 ? -50.043 -8.422 33.684 1.00 57.53 560 MET A C 1
ATOM 4274 O O . MET A 1 560 ? -51.007 -8.816 34.335 1.00 57.53 560 MET A O 1
ATOM 4278 N N . ILE A 1 561 ? -49.391 -7.293 33.975 1.00 54.25 561 ILE A N 1
ATOM 4279 C CA . ILE A 1 561 ? -49.762 -6.382 35.067 1.00 54.25 561 ILE A CA 1
ATOM 4280 C C . ILE A 1 561 ? -51.119 -5.729 34.774 1.00 54.25 561 ILE A C 1
ATOM 4282 O O . ILE A 1 561 ? -52.023 -5.867 35.582 1.00 54.25 561 ILE A O 1
ATOM 4286 N N . ALA A 1 562 ? -51.343 -5.181 33.576 1.00 47.81 562 ALA A N 1
ATOM 4287 C CA . ALA A 1 562 ? -52.630 -4.591 33.191 1.00 47.81 562 ALA A CA 1
ATOM 4288 C C . ALA A 1 562 ? -53.802 -5.600 33.184 1.00 47.81 562 ALA A C 1
ATOM 4290 O O . ALA A 1 562 ? -54.959 -5.213 33.371 1.00 47.81 562 ALA A O 1
ATOM 4291 N N . ILE A 1 563 ? -53.525 -6.897 32.992 1.00 49.84 563 ILE A N 1
ATOM 4292 C CA . ILE A 1 563 ? -54.510 -7.970 33.205 1.00 49.84 563 ILE A CA 1
ATOM 4293 C C . ILE A 1 563 ? -54.807 -8.139 34.705 1.00 49.84 563 ILE A C 1
ATOM 4295 O O . ILE A 1 563 ? -55.975 -8.252 35.065 1.00 49.84 563 ILE A O 1
ATOM 4299 N N . CYS A 1 564 ? -53.799 -8.099 35.581 1.00 43.62 564 CYS A N 1
ATOM 4300 C CA . CYS A 1 564 ? -53.995 -8.092 37.036 1.00 43.62 564 CYS A CA 1
ATOM 4301 C C . CYS A 1 564 ? -54.714 -6.828 37.543 1.00 43.62 564 CYS A C 1
ATOM 4303 O O . CYS A 1 564 ? -55.590 -6.941 38.394 1.00 43.62 564 CYS A O 1
ATOM 4305 N N . ASP A 1 565 ? -54.424 -5.645 37.007 1.00 40.78 565 ASP A N 1
ATOM 4306 C CA . ASP A 1 565 ? -55.045 -4.391 37.457 1.00 40.78 565 ASP A CA 1
ATOM 4307 C C . ASP A 1 565 ? -56.542 -4.358 37.100 1.00 40.78 565 ASP A C 1
ATOM 4309 O O . ASP A 1 565 ? -57.384 -3.997 37.924 1.00 40.78 565 ASP A O 1
ATOM 4313 N N . ARG A 1 566 ? -56.908 -4.864 35.911 1.00 40.03 566 ARG A N 1
ATOM 4314 C CA . ARG A 1 566 ? -58.314 -5.109 35.530 1.00 40.03 566 ARG A CA 1
ATOM 4315 C C . ARG A 1 566 ? -58.991 -6.227 36.336 1.00 40.03 566 ARG A C 1
ATOM 4317 O O . ARG A 1 566 ? -60.216 -6.295 36.340 1.00 40.03 566 ARG A O 1
ATOM 4324 N N . ILE A 1 567 ? -58.222 -7.087 37.004 1.00 41.22 567 ILE A N 1
ATOM 4325 C CA . ILE A 1 567 ? -58.719 -8.104 37.946 1.00 41.22 567 ILE A CA 1
ATOM 4326 C C . ILE A 1 567 ? -58.956 -7.498 39.338 1.00 41.22 567 ILE A C 1
ATOM 4328 O O . ILE A 1 567 ? -59.949 -7.839 39.975 1.00 41.22 567 ILE A O 1
ATOM 4332 N N . VAL A 1 568 ? -58.111 -6.564 39.783 1.00 38.84 568 VAL A N 1
ATOM 4333 C CA . VAL A 1 568 ? -58.263 -5.849 41.065 1.00 38.84 568 VAL A CA 1
ATOM 4334 C C . VAL A 1 568 ? -59.445 -4.873 41.045 1.00 38.84 568 VAL A C 1
ATOM 4336 O O . VAL A 1 568 ? -60.173 -4.774 42.031 1.00 38.84 568 VAL A O 1
ATOM 4339 N N . ALA A 1 569 ? -59.684 -4.197 39.917 1.00 34.62 569 ALA A N 1
ATOM 4340 C CA . ALA A 1 569 ? -60.674 -3.121 39.793 1.00 34.62 569 ALA A CA 1
ATOM 4341 C C . ALA A 1 569 ? -62.150 -3.514 40.035 1.00 34.62 569 ALA A C 1
ATOM 4343 O O . ALA A 1 569 ? -62.987 -2.624 40.142 1.00 34.62 569 ALA A O 1
ATOM 4344 N N . ASN A 1 570 ? -62.487 -4.809 40.103 1.00 35.78 570 ASN A N 1
ATOM 4345 C CA . ASN A 1 570 ? -63.878 -5.290 40.150 1.00 35.78 570 ASN A CA 1
ATOM 4346 C C . ASN A 1 570 ? -64.219 -6.136 41.396 1.00 35.78 570 ASN A C 1
ATOM 4348 O O . ASN A 1 570 ? -65.246 -6.815 41.428 1.00 35.78 570 ASN A O 1
ATOM 4352 N N . THR A 1 571 ? -63.377 -6.100 42.436 1.00 33.91 571 THR A N 1
ATOM 4353 C CA . THR A 1 571 ? -63.655 -6.732 43.738 1.00 33.91 571 THR A CA 1
ATOM 4354 C C . THR A 1 571 ? -63.518 -5.728 44.877 1.00 33.91 571 THR A C 1
ATOM 4356 O O . THR A 1 571 ? -62.440 -5.178 45.089 1.00 33.91 571 THR A O 1
ATOM 4359 N N . HIS A 1 572 ? -64.586 -5.551 45.660 1.00 34.59 572 HIS A N 1
ATOM 4360 C CA . HIS A 1 572 ? -64.708 -4.609 46.789 1.00 34.59 572 HIS A CA 1
ATOM 4361 C C . HIS A 1 572 ? -63.851 -4.967 48.034 1.00 34.59 572 HIS A C 1
ATOM 4363 O O . HIS A 1 572 ? -64.252 -4.721 49.167 1.00 34.59 572 HIS A O 1
ATOM 4369 N N . TRP A 1 573 ? -62.674 -5.575 47.844 1.00 30.92 573 TRP A N 1
ATOM 4370 C CA . TRP A 1 573 ? -61.830 -6.109 48.924 1.00 30.92 573 TRP A CA 1
ATOM 4371 C C . TRP A 1 573 ? -60.344 -5.717 48.824 1.00 30.92 573 TRP A C 1
ATOM 4373 O O . TRP A 1 573 ? -59.483 -6.366 49.409 1.00 30.92 573 TRP A O 1
ATOM 4383 N N . LEU A 1 574 ? -60.030 -4.641 48.094 1.00 31.25 574 LEU A N 1
ATOM 4384 C CA . LEU A 1 574 ? -58.694 -4.025 48.066 1.00 31.25 574 LEU A CA 1
ATOM 4385 C C . LEU A 1 574 ? -58.738 -2.498 48.271 1.00 31.25 574 LEU A C 1
ATOM 4387 O O . LEU A 1 574 ? -57.983 -1.749 47.664 1.00 31.25 574 LEU A O 1
ATOM 4391 N N . SER A 1 575 ? -59.562 -2.036 49.219 1.00 31.67 575 SER A N 1
ATOM 4392 C CA . SER A 1 575 ? -59.443 -0.692 49.817 1.00 31.67 575 SER A CA 1
ATOM 4393 C C . SER A 1 575 ? -58.381 -0.622 50.931 1.00 31.67 575 SER A C 1
ATOM 4395 O O . SER A 1 575 ? -58.422 0.263 51.780 1.00 31.67 575 SER A O 1
ATOM 4397 N N . ARG A 1 576 ? -57.422 -1.557 50.929 1.00 36.94 576 ARG A N 1
ATOM 4398 C CA . ARG A 1 576 ? -56.116 -1.416 51.581 1.00 36.94 576 ARG A CA 1
ATOM 4399 C C . ARG A 1 576 ? -55.042 -1.365 50.498 1.00 36.94 576 ARG A C 1
ATOM 4401 O O . ARG A 1 576 ? -54.373 -2.354 50.207 1.00 36.94 576 ARG A O 1
ATOM 4408 N N . THR A 1 577 ? -54.881 -0.182 49.908 1.00 36.66 577 THR A N 1
ATOM 4409 C CA . THR A 1 577 ? -53.546 0.272 49.495 1.00 36.66 577 THR A CA 1
ATOM 4410 C C . THR A 1 577 ? -52.589 0.054 50.662 1.00 36.66 577 THR A C 1
ATOM 4412 O O . THR A 1 577 ? -52.985 0.296 51.800 1.00 36.66 577 THR A O 1
ATOM 4415 N N . ALA A 1 578 ? -51.353 -0.377 50.403 1.00 42.09 578 ALA A N 1
ATOM 4416 C CA . ALA A 1 578 ? -50.331 -0.382 51.446 1.00 42.09 578 ALA A CA 1
ATOM 4417 C C . ALA A 1 578 ? -50.204 1.048 51.996 1.00 42.09 578 ALA A C 1
ATOM 4419 O O . ALA A 1 578 ? -49.962 1.992 51.238 1.00 42.09 578 ALA A O 1
ATOM 4420 N N . MET A 1 579 ? -50.505 1.197 53.283 1.00 49.12 579 MET A N 1
ATOM 4421 C CA . MET A 1 579 ? -50.604 2.476 53.970 1.00 49.12 579 MET A CA 1
ATOM 4422 C C . MET A 1 579 ? -49.180 2.890 54.330 1.00 49.12 579 MET A C 1
ATOM 4424 O O . MET A 1 579 ? -48.643 2.439 55.324 1.00 49.12 579 MET A O 1
ATOM 4428 N N . PHE A 1 580 ? -48.535 3.659 53.455 1.00 60.00 580 PHE A N 1
ATOM 4429 C CA . PHE A 1 580 ? -47.157 4.105 53.650 1.00 60.00 580 PHE A CA 1
ATOM 4430 C C . PHE A 1 580 ? -47.117 5.578 54.035 1.00 60.00 580 PHE A C 1
ATOM 4432 O O . PHE A 1 580 ? -47.770 6.405 53.387 1.00 60.00 580 PHE A O 1
ATOM 4439 N N . ILE A 1 581 ? -46.265 5.905 55.007 1.00 76.94 581 ILE A N 1
ATOM 4440 C CA . ILE A 1 581 ? -45.969 7.289 55.378 1.00 76.94 581 ILE A CA 1
ATOM 4441 C C . ILE A 1 581 ? -45.419 8.038 54.158 1.00 76.94 581 ILE A C 1
ATOM 4443 O O . ILE A 1 581 ? -44.410 7.652 53.563 1.00 76.94 581 ILE A O 1
ATOM 4447 N N . LYS A 1 582 ? -46.078 9.134 53.777 1.00 84.31 582 LYS A N 1
ATOM 4448 C CA . LYS A 1 582 ? -45.609 10.021 52.703 1.00 84.31 582 LYS A CA 1
ATOM 4449 C C . LYS A 1 582 ? -44.853 11.180 53.319 1.00 84.31 582 LYS A C 1
ATOM 4451 O O . LYS A 1 582 ? -45.459 12.013 53.988 1.00 84.31 582 LYS A O 1
ATOM 4456 N N . HIS A 1 583 ? -43.549 11.230 53.073 1.00 88.06 583 HIS A N 1
ATOM 4457 C CA . HIS A 1 583 ? -42.684 12.300 53.555 1.00 88.06 583 HIS A CA 1
ATOM 4458 C C . HIS A 1 583 ? -42.686 13.485 52.581 1.00 88.06 583 HIS A C 1
ATOM 4460 O O . HIS A 1 583 ? -42.483 13.318 51.379 1.00 88.06 583 HIS A O 1
ATOM 4466 N N . TYR A 1 584 ? -42.875 14.679 53.130 1.00 89.75 584 TYR A N 1
ATOM 4467 C CA . TYR A 1 584 ? -42.798 15.971 52.457 1.00 89.75 584 TYR A CA 1
ATOM 4468 C C . TYR A 1 584 ? -41.786 16.857 53.189 1.00 89.75 584 TYR A C 1
ATOM 4470 O O . TYR A 1 584 ? -41.590 16.715 54.398 1.00 89.75 584 TYR A O 1
ATOM 4478 N N . THR A 1 585 ? -41.192 17.817 52.481 1.00 89.56 585 THR A N 1
ATOM 4479 C CA . THR A 1 585 ? -40.225 18.757 53.063 1.00 89.56 585 THR A CA 1
ATOM 4480 C C . THR A 1 585 ? -40.564 20.180 52.647 1.00 89.56 585 THR A C 1
ATOM 4482 O O . THR A 1 585 ? -40.650 20.470 51.457 1.00 89.56 585 THR A O 1
ATOM 4485 N N . ALA A 1 586 ? -40.707 21.073 53.624 1.00 89.19 586 ALA A N 1
ATOM 4486 C CA . ALA A 1 586 ? -40.987 22.490 53.419 1.00 89.19 586 ALA A CA 1
ATOM 4487 C C . ALA A 1 586 ? -39.866 23.361 54.008 1.00 89.19 586 ALA A C 1
ATOM 4489 O O . ALA A 1 586 ? -39.321 23.055 55.070 1.00 89.19 586 ALA A O 1
ATOM 4490 N N . GLN A 1 587 ? -39.538 24.466 53.336 1.00 90.25 587 GLN A N 1
ATOM 4491 C CA . GLN A 1 587 ? -38.605 25.481 53.831 1.00 90.25 587 GLN A CA 1
ATOM 4492 C C . GLN A 1 587 ? -39.328 26.828 53.921 1.00 90.25 587 GLN A C 1
ATOM 4494 O O . GLN A 1 587 ? -39.740 27.385 52.906 1.00 90.25 587 GLN A O 1
ATOM 4499 N N . GLY A 1 588 ? -39.490 27.348 55.138 1.00 86.81 588 GLY A N 1
ATOM 4500 C CA . GLY A 1 588 ? -40.263 28.563 55.388 1.00 86.81 588 GLY A CA 1
ATOM 4501 C C . GLY A 1 588 ? -41.784 28.364 55.336 1.00 86.81 588 GLY A C 1
ATOM 4502 O O . GLY A 1 588 ? -42.305 27.294 55.014 1.00 86.81 588 GLY A O 1
ATOM 4503 N N . TYR A 1 589 ? -42.506 29.418 55.717 1.00 88.12 589 TYR A N 1
ATOM 4504 C CA . TYR A 1 589 ? -43.949 29.372 55.967 1.00 88.12 589 TYR A CA 1
ATOM 4505 C C . TYR A 1 589 ? -44.777 29.146 54.696 1.00 88.12 589 TYR A C 1
ATOM 4507 O O . TYR A 1 589 ? -45.690 28.321 54.690 1.00 88.12 589 TYR A O 1
ATOM 4515 N N . ASP A 1 590 ? -44.443 29.832 53.604 1.00 88.62 590 ASP A N 1
ATOM 4516 C CA . ASP A 1 590 ? -45.247 29.787 52.380 1.00 88.62 590 ASP A CA 1
ATOM 4517 C C . ASP A 1 590 ? -45.150 28.421 51.680 1.00 88.62 590 ASP A C 1
ATOM 4519 O O . ASP A 1 590 ? -46.163 27.887 51.227 1.00 88.62 590 ASP A O 1
ATOM 4523 N N . ALA A 1 591 ? -43.970 27.787 51.703 1.00 88.81 591 ALA A N 1
ATOM 4524 C CA . ALA A 1 591 ? -43.782 26.414 51.229 1.00 88.81 591 ALA A CA 1
ATOM 4525 C C . ALA A 1 591 ? -44.572 25.395 52.071 1.00 88.81 591 ALA A C 1
ATOM 4527 O O . ALA A 1 591 ? -45.138 24.445 51.529 1.00 88.81 591 ALA A O 1
ATOM 4528 N N . PHE A 1 592 ? -44.672 25.603 53.389 1.00 91.19 592 PHE A N 1
ATOM 4529 C CA . PHE A 1 592 ? -45.504 24.769 54.260 1.00 91.19 592 PHE A CA 1
ATOM 4530 C C . PHE A 1 592 ? -46.997 24.924 53.924 1.00 91.19 592 PHE A C 1
ATOM 4532 O O . PHE A 1 592 ? -47.701 23.931 53.749 1.00 91.19 592 PHE A O 1
ATOM 4539 N N . GLN A 1 593 ? -47.470 26.160 53.733 1.00 89.94 593 GLN A N 1
ATOM 4540 C CA . GLN A 1 593 ? -48.851 26.438 53.321 1.00 89.94 593 GLN A CA 1
ATOM 4541 C C . GLN A 1 593 ? -49.178 25.921 51.910 1.00 89.94 593 GLN A C 1
ATOM 4543 O O . GLN A 1 593 ? -50.322 25.551 51.645 1.00 89.94 593 GLN A O 1
ATOM 4548 N N . GLN A 1 594 ? -48.199 25.861 51.003 1.00 89.19 594 GLN A N 1
ATOM 4549 C CA . GLN A 1 594 ? -48.343 25.181 49.714 1.00 89.19 594 GLN A CA 1
ATOM 4550 C C . GLN A 1 594 ? -48.438 23.657 49.898 1.00 89.19 594 GLN A C 1
ATOM 4552 O O . GLN A 1 594 ? -49.384 23.052 49.400 1.00 89.19 594 GLN A O 1
ATOM 4557 N N . THR A 1 595 ? -47.542 23.054 50.684 1.00 89.25 595 THR A N 1
ATOM 4558 C CA . THR A 1 595 ? -47.536 21.604 50.969 1.00 89.25 595 THR A CA 1
ATOM 4559 C C . THR A 1 595 ? -48.880 21.132 51.546 1.00 89.25 595 THR A C 1
ATOM 4561 O O . THR A 1 595 ? -49.417 20.108 51.127 1.00 89.25 595 THR A O 1
ATOM 4564 N N . LEU A 1 596 ? -49.489 21.908 52.454 1.00 88.38 596 LEU A N 1
ATOM 4565 C CA . LEU A 1 596 ? -50.824 21.608 52.989 1.00 88.38 596 LEU A CA 1
ATOM 4566 C C . LEU A 1 596 ? -51.931 21.638 51.918 1.00 88.38 596 LEU A C 1
ATOM 4568 O O . LEU A 1 596 ? -52.845 20.814 51.961 1.00 88.38 596 LEU A O 1
ATOM 4572 N N . LYS A 1 597 ? -51.855 22.552 50.940 1.00 87.25 597 LYS A N 1
ATOM 4573 C CA . LYS A 1 597 ? -52.802 22.607 49.809 1.00 87.25 597 LYS A CA 1
ATOM 4574 C C . LYS A 1 597 ? -52.620 21.430 48.849 1.00 87.25 597 LYS A C 1
ATOM 4576 O O . LYS A 1 597 ? -53.610 20.944 48.314 1.00 87.25 597 LYS A O 1
ATOM 4581 N N . GLU A 1 598 ? -51.385 20.974 48.648 1.00 86.94 598 GLU A N 1
ATOM 4582 C CA . GLU A 1 598 ? -51.055 19.832 47.783 1.00 86.94 598 GLU A CA 1
ATOM 4583 C C . GLU A 1 598 ? -51.499 18.485 48.374 1.00 86.94 598 GLU A C 1
ATOM 4585 O O . GLU A 1 598 ? -51.872 17.581 47.628 1.00 86.94 598 GLU A O 1
ATOM 4590 N N . ILE A 1 599 ? -51.500 18.346 49.705 1.00 86.50 599 ILE A N 1
ATOM 4591 C CA . ILE A 1 599 ? -52.007 17.145 50.390 1.00 86.50 599 ILE A CA 1
ATOM 4592 C C . ILE A 1 599 ? -53.544 17.104 50.404 1.00 86.50 599 ILE A C 1
ATOM 4594 O O . ILE A 1 599 ? -54.132 16.032 50.242 1.00 86.50 599 ILE A O 1
ATOM 4598 N N . GLY A 1 600 ? -54.193 18.260 50.572 1.00 77.31 600 GLY A N 1
ATOM 4599 C CA . GLY A 1 600 ? -55.650 18.381 50.629 1.00 77.31 600 GLY A CA 1
ATOM 4600 C C . GLY A 1 600 ? -56.260 18.058 52.000 1.00 77.31 600 GLY A C 1
ATOM 4601 O O . GLY A 1 600 ? -55.592 17.621 52.938 1.00 77.31 600 GLY A O 1
ATOM 4602 N N . SER A 1 601 ? -57.562 18.315 52.136 1.00 71.94 601 SER A N 1
ATOM 4603 C CA . SER A 1 601 ? -58.317 18.095 53.375 1.00 71.94 601 SER A CA 1
ATOM 4604 C C . SER A 1 601 ? -58.752 16.633 53.550 1.00 71.94 601 SER A C 1
ATOM 4606 O O . SER A 1 601 ? -59.004 15.918 52.583 1.00 71.94 601 SER A O 1
ATOM 4608 N N . GLY A 1 602 ? -58.874 16.186 54.807 1.00 70.62 602 GLY A N 1
ATOM 4609 C CA . GLY A 1 602 ? -59.345 14.833 55.142 1.00 70.62 602 GLY A CA 1
ATOM 4610 C C . GLY A 1 602 ? -58.258 13.750 55.214 1.00 70.62 602 GLY A C 1
ATOM 4611 O O . GLY A 1 602 ? -58.589 12.568 55.252 1.00 70.62 602 GLY A O 1
ATOM 4612 N N . LYS A 1 603 ? -56.974 14.129 55.253 1.00 81.88 603 LYS A N 1
ATOM 4613 C CA . LYS A 1 603 ? -55.846 13.231 55.561 1.00 81.88 603 LYS A CA 1
ATOM 4614 C C . LYS A 1 603 ? -55.259 13.515 56.943 1.00 81.88 603 LYS A C 1
ATOM 4616 O O . LYS A 1 603 ? -55.283 14.657 57.398 1.00 81.88 603 LYS A O 1
ATOM 4621 N N . ARG A 1 604 ? -54.699 12.484 57.591 1.00 87.75 604 ARG A N 1
ATOM 4622 C CA . ARG A 1 604 ? -53.944 12.622 58.844 1.00 87.75 604 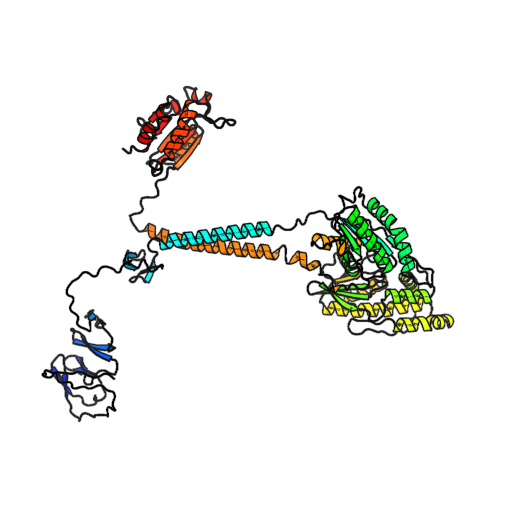ARG A CA 1
ATOM 4623 C C . ARG A 1 604 ? -52.559 13.188 58.516 1.00 87.75 604 ARG A C 1
ATOM 4625 O O . ARG A 1 604 ? -51.698 12.488 57.984 1.00 87.75 604 ARG A O 1
ATOM 4632 N N . ILE A 1 605 ? -52.387 14.486 58.761 1.00 89.81 605 ILE A N 1
ATOM 4633 C CA . ILE A 1 605 ? -51.154 15.228 58.478 1.00 89.81 605 ILE A CA 1
ATOM 4634 C C . ILE A 1 605 ? -50.420 15.479 59.793 1.00 89.81 605 ILE A C 1
ATOM 4636 O O . ILE A 1 605 ? -50.977 16.097 60.700 1.00 89.81 605 ILE A O 1
ATOM 4640 N N . ILE A 1 606 ? -49.161 15.056 59.880 1.00 91.38 606 ILE A N 1
ATOM 4641 C CA . ILE A 1 606 ? -48.283 15.327 61.023 1.00 91.38 606 ILE A CA 1
ATOM 4642 C C . ILE A 1 606 ? -47.114 16.181 60.538 1.00 91.38 606 ILE A C 1
ATOM 4644 O O . ILE A 1 606 ? -46.440 15.829 59.574 1.00 91.38 606 ILE A O 1
ATOM 4648 N N . ALA A 1 607 ? -46.877 17.315 61.195 1.00 92.00 607 ALA A N 1
ATOM 4649 C CA . ALA A 1 607 ? -45.815 18.251 60.851 1.00 92.00 607 ALA A CA 1
ATOM 4650 C C . ALA A 1 607 ? -44.776 18.340 61.976 1.00 92.00 607 ALA A C 1
ATOM 4652 O O . ALA A 1 607 ? -45.126 18.629 63.121 1.00 92.00 607 ALA A O 1
ATOM 4653 N N . LEU A 1 608 ? -43.503 18.132 61.634 1.00 93.62 608 LEU A N 1
ATOM 4654 C CA . LEU A 1 608 ? -42.352 18.421 62.485 1.00 93.62 608 LEU A CA 1
ATOM 4655 C C . LEU A 1 608 ? -41.781 19.789 62.107 1.00 93.62 608 LEU A C 1
ATOM 4657 O O . LEU A 1 608 ? -41.279 19.974 61.000 1.00 93.62 608 LEU A O 1
ATOM 4661 N N . PHE A 1 609 ? -41.812 20.733 63.040 1.00 93.00 609 PHE A N 1
ATOM 4662 C CA . PHE A 1 609 ? -41.173 22.037 62.896 1.00 93.00 609 PHE A CA 1
ATOM 4663 C C . PHE A 1 609 ? -39.783 22.008 63.536 1.00 93.00 609 PHE A C 1
ATOM 4665 O O . PHE A 1 609 ? -39.659 21.774 64.739 1.00 93.00 609 PHE A O 1
ATOM 4672 N N . THR A 1 610 ? -38.748 22.248 62.729 1.00 92.25 610 THR A N 1
ATOM 4673 C CA . THR A 1 610 ? -37.323 22.183 63.110 1.00 92.25 610 THR A CA 1
ATOM 4674 C C . THR A 1 610 ? -36.550 23.397 62.570 1.00 92.25 610 THR A C 1
ATOM 4676 O O . THR A 1 610 ? -36.993 24.068 61.634 1.00 92.25 610 THR A O 1
ATOM 4679 N N . GLY A 1 611 ? -35.401 23.728 63.165 1.00 88.69 611 GLY A N 1
ATOM 4680 C CA . GLY A 1 611 ? -34.517 24.792 62.678 1.00 88.69 611 GLY A CA 1
ATOM 4681 C C . GLY A 1 611 ? -33.767 24.373 61.408 1.00 88.69 611 GLY A C 1
ATOM 4682 O O . GLY A 1 611 ? -33.362 23.217 61.287 1.00 88.69 611 GLY A O 1
ATOM 4683 N N . SER A 1 612 ? -33.549 25.300 60.468 1.00 86.75 612 SER A N 1
ATOM 4684 C CA . SER A 1 612 ? -32.753 25.034 59.255 1.00 86.75 612 SER A CA 1
ATOM 4685 C C . SER A 1 612 ? -31.376 24.425 59.556 1.00 86.75 612 SER A C 1
ATOM 4687 O O . SER A 1 612 ? -30.740 24.751 60.561 1.00 86.75 612 SER A O 1
ATOM 4689 N N . LYS A 1 613 ? -30.903 23.561 58.653 1.00 85.69 613 LYS A N 1
ATOM 4690 C CA . LYS A 1 613 ? -29.613 22.869 58.775 1.00 85.69 613 LYS A CA 1
ATOM 4691 C C . LYS A 1 613 ? -28.469 23.697 58.183 1.00 85.69 613 LYS A C 1
ATOM 4693 O O . LYS A 1 613 ? -28.627 24.315 57.133 1.00 85.69 613 LYS A O 1
ATOM 4698 N N . GLU A 1 614 ? -27.322 23.711 58.853 1.00 76.38 614 GLU A N 1
ATOM 4699 C CA . GLU A 1 614 ? -26.119 24.409 58.392 1.00 76.38 614 GLU A CA 1
ATOM 4700 C C . GLU A 1 614 ? -25.450 23.672 57.222 1.00 76.38 614 GLU A C 1
ATOM 4702 O O . GLU A 1 614 ? -25.237 22.460 57.271 1.00 76.38 614 GLU A O 1
ATOM 4707 N N . LEU A 1 615 ? -25.031 24.423 56.199 1.00 70.88 615 LEU A N 1
ATOM 4708 C CA . LEU A 1 615 ? -24.427 23.891 54.967 1.00 70.88 615 LEU A CA 1
ATOM 4709 C C . LEU A 1 615 ? -23.115 23.111 55.179 1.00 70.88 615 LEU A C 1
ATOM 4711 O O . LEU A 1 615 ? -22.785 22.263 54.356 1.00 70.88 615 LEU A O 1
ATOM 4715 N N . LEU A 1 616 ? -22.367 23.397 56.251 1.00 63.84 616 LEU A N 1
ATOM 4716 C CA . LEU A 1 616 ? -21.066 22.771 56.534 1.00 63.84 616 LEU A CA 1
ATOM 4717 C C . LEU A 1 616 ? -21.152 21.563 57.479 1.00 63.84 616 LEU A C 1
ATOM 4719 O O . LEU A 1 616 ? -20.303 20.680 57.406 1.00 63.84 616 LEU A O 1
ATOM 4723 N N . THR A 1 617 ? -22.144 21.524 58.375 1.00 72.75 617 THR A N 1
ATOM 4724 C CA . THR A 1 617 ? -22.248 20.494 59.429 1.00 72.75 617 THR A CA 1
ATOM 4725 C C . THR A 1 617 ? -23.418 19.532 59.220 1.00 72.75 617 THR A C 1
ATOM 4727 O O . THR A 1 617 ? -23.447 18.468 59.837 1.00 72.75 617 THR A O 1
ATOM 4730 N N . GLY A 1 618 ? -24.399 19.894 58.383 1.00 75.25 618 GLY A N 1
ATOM 4731 C CA . GLY A 1 618 ? -25.628 19.125 58.168 1.00 75.25 618 GLY A CA 1
ATOM 4732 C C . GLY A 1 618 ? -26.576 19.089 59.375 1.00 75.25 618 GLY A C 1
ATOM 4733 O O . GLY A 1 618 ? -27.598 18.405 59.321 1.00 75.25 618 GLY A O 1
ATOM 4734 N N . LYS A 1 619 ? -26.264 19.806 60.462 1.00 81.81 619 LYS A N 1
ATOM 4735 C CA . LYS A 1 619 ? -27.040 19.826 61.710 1.00 81.81 619 LYS A CA 1
ATOM 4736 C C . LYS A 1 619 ? -27.927 21.065 61.795 1.00 81.81 619 LYS A C 1
ATOM 4738 O O . LYS A 1 619 ? -27.607 22.101 61.218 1.00 81.81 619 LYS A O 1
ATOM 4743 N N . SER A 1 620 ? -29.044 20.954 62.513 1.00 85.62 620 SER A N 1
ATOM 4744 C CA . SER A 1 620 ? -29.893 22.105 62.841 1.00 85.62 620 SER A CA 1
ATOM 4745 C C . SER A 1 620 ? -29.149 23.075 63.766 1.00 85.62 620 SER A C 1
ATOM 4747 O O . SER A 1 620 ? -28.416 22.641 64.653 1.00 85.62 620 SER A O 1
ATOM 4749 N N . TRP A 1 621 ? -29.379 24.383 63.617 1.00 86.62 621 TRP A N 1
ATOM 4750 C CA . TRP A 1 621 ? -28.857 25.393 64.556 1.00 86.62 621 TRP A CA 1
ATOM 4751 C C . TRP A 1 621 ? -29.526 25.347 65.946 1.00 86.62 621 TRP A C 1
ATOM 4753 O O . TRP A 1 621 ? -29.104 26.061 66.860 1.00 86.62 621 TRP A O 1
ATOM 4763 N N . CYS A 1 622 ? -30.591 24.555 66.113 1.00 85.75 622 CYS A N 1
ATOM 4764 C CA . CYS A 1 622 ? -31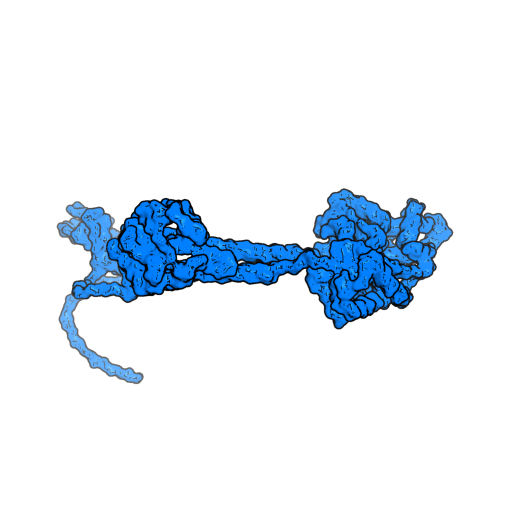.267 24.309 67.386 1.00 85.75 622 CYS A CA 1
ATOM 4765 C C . CYS A 1 622 ? -30.759 22.986 67.999 1.00 85.75 622 CYS A C 1
ATOM 4767 O O . CYS A 1 622 ? -30.982 21.937 67.390 1.00 85.75 622 CYS A O 1
ATOM 4769 N N . PRO A 1 623 ? -30.107 23.001 69.182 1.00 85.75 623 PRO A N 1
ATOM 4770 C CA . PRO A 1 623 ? -29.585 21.787 69.823 1.00 85.75 623 PRO A CA 1
ATOM 4771 C C . PRO A 1 623 ? -30.661 20.723 70.052 1.00 85.75 623 PRO A C 1
ATOM 4773 O O . PRO A 1 623 ? -30.460 19.555 69.740 1.00 85.75 623 PRO A O 1
ATOM 4776 N N . ASP A 1 624 ? -31.836 21.155 70.497 1.00 87.94 624 ASP A N 1
ATOM 4777 C CA . ASP A 1 624 ? -32.990 20.317 70.821 1.00 87.94 624 ASP A CA 1
ATOM 4778 C C . ASP A 1 624 ? -33.536 19.601 69.568 1.00 87.94 624 ASP A C 1
ATOM 4780 O O . ASP A 1 624 ? -33.990 18.459 69.630 1.00 87.94 624 ASP A O 1
ATOM 4784 N N . CYS A 1 625 ? -33.425 20.233 68.390 1.00 87.94 625 CYS A N 1
ATOM 4785 C CA . CYS A 1 625 ? -33.739 19.596 67.107 1.00 87.94 625 CYS A CA 1
ATOM 4786 C C . CYS A 1 625 ? -32.688 18.542 66.715 1.00 87.94 625 CYS A C 1
ATOM 4788 O O . CYS A 1 625 ? -33.043 17.523 66.130 1.00 87.94 625 CYS A O 1
ATOM 4790 N N . VAL A 1 626 ? -31.407 18.756 67.043 1.00 87.38 626 VAL A N 1
ATOM 4791 C CA . VAL A 1 626 ? -30.321 17.793 66.768 1.00 87.38 626 VAL A CA 1
ATOM 4792 C C . VAL A 1 626 ? -30.449 16.529 67.627 1.00 87.38 626 VAL A C 1
ATOM 4794 O O . VAL A 1 626 ? -30.050 15.457 67.176 1.00 87.38 626 VAL A O 1
ATOM 4797 N N . GLU A 1 627 ? -31.020 16.635 68.829 1.00 88.06 627 GLU A N 1
ATOM 4798 C CA . GLU A 1 627 ? -31.330 15.489 69.692 1.00 88.06 627 GLU A CA 1
ATOM 4799 C C . GLU A 1 627 ? -32.626 14.769 69.275 1.00 88.06 627 GLU A C 1
ATOM 4801 O O . GLU A 1 627 ? -32.648 13.542 69.198 1.00 88.06 627 GLU A O 1
ATOM 4806 N N . ALA A 1 628 ? -33.689 15.513 68.945 1.00 87.94 628 ALA A N 1
ATOM 4807 C CA . ALA A 1 628 ? -34.990 14.934 68.607 1.00 87.94 628 ALA A CA 1
ATOM 4808 C C . ALA A 1 628 ? -35.063 14.292 67.207 1.00 87.94 628 ALA A C 1
ATOM 4810 O O . ALA A 1 628 ? -35.644 13.215 67.065 1.00 87.94 628 ALA A O 1
ATOM 4811 N N . GLU A 1 629 ? -34.495 14.918 66.165 1.00 87.31 629 GLU A N 1
ATOM 4812 C CA . GLU A 1 629 ? -34.640 14.447 64.773 1.00 87.31 629 GLU A CA 1
ATOM 4813 C C . GLU A 1 629 ? -34.268 12.959 64.578 1.00 87.31 629 GLU A C 1
ATOM 4815 O O . GLU A 1 629 ? -35.099 12.228 64.035 1.00 87.31 629 GLU A O 1
ATOM 4820 N N . PRO A 1 630 ? -33.117 12.445 65.069 1.00 87.06 630 PRO A N 1
ATOM 4821 C CA . PRO A 1 630 ? -32.758 11.033 64.894 1.00 87.06 630 PRO A CA 1
ATOM 4822 C C . PRO A 1 630 ? -33.719 10.054 65.584 1.00 87.06 630 PRO A C 1
ATOM 4824 O O . PRO A 1 630 ? -33.864 8.915 65.140 1.00 87.06 630 PRO A O 1
ATOM 4827 N N . ILE A 1 631 ? -34.371 10.476 66.672 1.00 88.25 631 ILE A N 1
ATOM 4828 C CA . ILE A 1 631 ? -35.306 9.647 67.448 1.00 88.25 631 ILE A CA 1
ATOM 4829 C C . ILE A 1 631 ? -36.676 9.615 66.753 1.00 88.25 631 ILE A C 1
ATOM 4831 O O . ILE A 1 631 ? -37.316 8.561 66.690 1.00 88.25 631 ILE A O 1
ATOM 4835 N N . ILE A 1 632 ? -37.089 10.732 66.148 1.00 88.12 632 ILE A N 1
ATOM 4836 C CA . ILE A 1 632 ? -38.279 10.808 65.292 1.00 88.12 632 ILE A CA 1
ATOM 4837 C C . ILE A 1 632 ? -38.080 9.965 64.026 1.00 88.12 632 ILE A C 1
ATOM 4839 O O . ILE A 1 632 ? -38.920 9.115 63.739 1.00 88.12 632 ILE A O 1
ATOM 4843 N N . ASP A 1 633 ? -36.955 10.120 63.319 1.00 86.69 633 ASP A N 1
ATOM 4844 C CA . ASP A 1 633 ? -36.638 9.337 62.115 1.00 86.69 633 ASP A CA 1
ATOM 4845 C C . ASP A 1 633 ? -36.578 7.827 62.419 1.00 86.69 633 ASP A C 1
ATOM 4847 O O . ASP A 1 633 ? -37.139 7.016 61.678 1.00 86.69 633 ASP A O 1
ATOM 4851 N N . LYS A 1 634 ? -35.981 7.434 63.556 1.00 86.44 634 LYS A N 1
ATOM 4852 C CA . LYS A 1 634 ? -36.009 6.049 64.057 1.00 86.44 634 LYS A CA 1
ATOM 4853 C C . LYS A 1 634 ? -37.441 5.559 64.309 1.00 86.44 634 LYS A C 1
ATOM 4855 O O . LYS A 1 634 ? -37.754 4.418 63.980 1.00 86.44 634 LYS A O 1
ATOM 4860 N N . THR A 1 635 ? -38.303 6.398 64.884 1.00 85.62 635 THR A N 1
ATOM 4861 C CA . THR A 1 635 ? -39.693 6.031 65.206 1.00 85.62 635 THR A CA 1
ATOM 4862 C C . THR A 1 635 ? -40.559 5.901 63.949 1.00 85.62 635 THR A C 1
ATOM 4864 O O . THR A 1 635 ? -41.372 4.989 63.866 1.00 85.62 635 THR A O 1
ATOM 4867 N N . LEU A 1 636 ? -40.343 6.743 62.935 1.00 83.00 636 LEU A N 1
ATOM 4868 C CA . LEU A 1 636 ? -41.002 6.639 61.625 1.00 83.00 636 LEU A CA 1
ATOM 4869 C C . LEU A 1 636 ? -40.555 5.395 60.832 1.00 83.00 636 LEU A C 1
ATOM 4871 O O . LEU A 1 636 ? -41.294 4.908 59.977 1.00 83.00 636 LEU A O 1
ATOM 4875 N N . ALA A 1 637 ? -39.360 4.871 61.119 1.00 79.81 637 ALA A N 1
ATOM 4876 C CA . ALA A 1 637 ? -38.838 3.636 60.536 1.00 79.81 637 ALA A CA 1
ATOM 4877 C C . ALA A 1 637 ? -39.304 2.350 61.254 1.00 79.81 637 ALA A C 1
ATOM 4879 O O . ALA A 1 637 ? -39.089 1.259 60.715 1.00 79.81 637 ALA A O 1
ATOM 4880 N N . ASP A 1 638 ? -39.929 2.462 62.433 1.00 80.69 638 ASP A N 1
ATOM 4881 C CA . ASP A 1 638 ? -40.499 1.342 63.192 1.00 80.69 638 ASP A CA 1
ATOM 4882 C C . ASP A 1 638 ? -41.671 0.719 62.414 1.00 80.69 638 ASP A C 1
ATOM 4884 O O . ASP A 1 638 ? -42.599 1.421 62.004 1.00 80.69 638 ASP A O 1
ATOM 4888 N N . ASP A 1 639 ? -41.640 -0.602 62.205 1.00 70.44 639 ASP A N 1
ATOM 4889 C CA . ASP A 1 639 ? -42.646 -1.314 61.404 1.00 70.44 639 ASP A CA 1
ATOM 4890 C C . ASP A 1 639 ? -44.080 -1.170 61.957 1.00 70.44 639 ASP A C 1
ATOM 4892 O O . ASP A 1 639 ? -45.036 -1.335 61.203 1.00 70.44 639 ASP A O 1
ATOM 4896 N N . SER A 1 640 ? -44.251 -0.804 63.235 1.00 71.00 640 SER A N 1
ATOM 4897 C CA . SER A 1 640 ? -45.567 -0.496 63.816 1.00 71.00 640 SER A CA 1
ATOM 4898 C C . SER A 1 640 ? -46.168 0.834 63.337 1.00 71.00 640 SER A C 1
ATOM 4900 O O . SER A 1 640 ? -47.384 0.937 63.199 1.00 71.00 640 SER A O 1
ATOM 4902 N N . VAL A 1 641 ? -45.337 1.844 63.058 1.00 70.88 641 VAL A N 1
ATOM 4903 C CA . VAL A 1 641 ? -45.759 3.202 62.657 1.00 70.88 641 VAL A CA 1
ATOM 4904 C C . VAL A 1 641 ? -45.794 3.342 61.131 1.00 70.88 641 VAL A C 1
ATOM 4906 O O . VAL A 1 641 ? -46.689 3.971 60.565 1.00 70.88 641 VAL A O 1
ATOM 4909 N N . LYS A 1 642 ? -44.836 2.703 60.461 1.00 63.56 642 LYS A N 1
ATOM 4910 C CA . LYS A 1 642 ? -44.560 2.714 59.015 1.00 63.56 642 LYS A CA 1
ATOM 4911 C C . LYS A 1 642 ? -45.713 2.261 58.108 1.00 63.56 642 LYS A C 1
ATOM 4913 O O . LYS A 1 642 ? -45.801 2.748 56.981 1.00 63.56 642 LYS A O 1
ATOM 4918 N N . ASP A 1 643 ? -46.592 1.396 58.617 1.00 62.03 643 ASP A N 1
ATOM 4919 C CA . ASP A 1 643 ? -47.799 0.884 57.940 1.00 62.03 643 ASP A CA 1
ATOM 4920 C C . ASP A 1 643 ? -49.050 1.794 58.145 1.00 62.03 643 ASP A C 1
ATOM 4922 O O . ASP A 1 643 ? -50.194 1.353 57.992 1.00 62.03 643 ASP A O 1
ATOM 4926 N N . SER A 1 644 ? -48.854 3.082 58.473 1.00 71.44 644 SER A N 1
ATOM 4927 C CA . SER A 1 644 ? -49.920 4.086 58.673 1.00 71.44 644 SER A CA 1
ATOM 4928 C C . SER A 1 644 ? -50.076 5.049 57.480 1.00 71.44 644 SER A C 1
ATOM 4930 O O . SER A 1 644 ? -49.093 5.492 56.887 1.00 71.44 644 SER A O 1
ATOM 4932 N N . ASP A 1 645 ? -51.310 5.467 57.150 1.00 79.69 645 ASP A N 1
ATOM 4933 C CA . ASP A 1 645 ? -51.610 6.421 56.050 1.00 79.69 645 ASP A CA 1
ATOM 4934 C C . ASP A 1 645 ? -51.410 7.883 56.493 1.00 79.69 645 ASP A C 1
ATOM 4936 O O . ASP A 1 645 ? -52.314 8.721 56.442 1.00 79.69 645 ASP A O 1
ATOM 4940 N N . ILE A 1 646 ? -50.203 8.169 56.980 1.00 85.06 646 ILE A N 1
ATOM 4941 C CA . ILE A 1 646 ? -49.800 9.466 57.522 1.00 85.06 646 ILE A CA 1
ATOM 4942 C C . ILE A 1 646 ? -49.076 10.269 56.439 1.00 85.06 646 ILE A C 1
ATOM 4944 O O . ILE A 1 646 ? -48.144 9.797 55.787 1.00 85.06 646 ILE A O 1
ATOM 4948 N N . HIS A 1 647 ? -49.477 11.525 56.268 1.00 90.19 647 HIS A N 1
ATOM 4949 C CA . HIS A 1 647 ? -48.719 12.499 55.490 1.00 90.19 647 HIS A CA 1
ATOM 4950 C C . HIS A 1 647 ? -47.802 13.272 56.451 1.00 90.19 647 HIS A C 1
ATOM 4952 O O . HIS A 1 647 ? -48.269 14.106 57.227 1.00 90.19 647 HIS A O 1
ATOM 4958 N N . PHE A 1 648 ? -46.505 12.962 56.435 1.00 91.81 648 PHE A N 1
ATOM 4959 C CA . PHE A 1 648 ? -45.507 13.531 57.340 1.00 91.81 648 PHE A CA 1
ATOM 4960 C C . PHE A 1 648 ? -44.763 14.696 56.677 1.00 91.81 648 PHE A C 1
ATOM 4962 O O . PHE A 1 648 ? -44.229 14.539 55.581 1.00 91.81 648 PHE A O 1
ATOM 4969 N N . ILE A 1 649 ? -44.703 15.860 57.326 1.00 92.88 649 ILE A N 1
ATOM 4970 C CA . ILE A 1 649 ? -44.065 17.070 56.785 1.00 92.88 649 ILE A CA 1
ATOM 4971 C C . ILE A 1 649 ? -42.913 17.513 57.691 1.00 92.88 649 ILE A C 1
ATOM 4973 O O . ILE A 1 649 ? -43.150 17.976 58.806 1.00 92.88 649 ILE A O 1
ATOM 4977 N N . THR A 1 650 ? -41.678 17.479 57.190 1.00 93.00 650 THR A N 1
ATOM 4978 C CA . THR A 1 650 ? -40.539 18.142 57.843 1.00 93.00 650 THR A CA 1
ATOM 4979 C C . THR A 1 650 ? -40.489 19.602 57.394 1.00 93.00 650 THR A C 1
ATOM 4981 O O . THR A 1 650 ? -40.195 19.902 56.236 1.00 93.00 650 THR A O 1
ATOM 4984 N N . CYS A 1 651 ? -40.799 20.526 58.300 1.00 92.31 651 CYS A N 1
ATOM 4985 C CA . CYS A 1 651 ? -40.867 21.958 58.039 1.00 92.31 651 CYS A CA 1
ATOM 4986 C C . CYS A 1 651 ? -39.700 22.700 58.704 1.00 92.31 651 CYS A C 1
ATOM 4988 O O . CYS A 1 651 ? -39.666 22.879 59.923 1.00 92.31 651 CYS A O 1
ATOM 4990 N N . PHE A 1 652 ? -38.771 23.203 57.892 1.00 92.12 652 PHE A N 1
ATOM 4991 C CA . PHE A 1 652 ? -37.676 24.050 58.359 1.00 92.12 652 PHE A CA 1
ATOM 4992 C C . PHE A 1 652 ? -38.166 25.488 58.570 1.00 92.12 652 PHE A C 1
ATOM 4994 O O . PHE A 1 652 ? -38.542 26.168 57.613 1.00 92.12 652 PHE A O 1
ATOM 5001 N N . VAL A 1 653 ? -38.148 25.977 59.815 1.00 88.62 653 VAL A N 1
ATOM 5002 C CA . VAL A 1 653 ? -38.701 27.300 60.188 1.00 88.62 653 VAL A CA 1
ATOM 5003 C C . VAL A 1 653 ? -37.817 28.495 59.794 1.00 88.62 653 VAL A C 1
ATOM 5005 O O . VAL A 1 653 ? -38.157 29.640 60.091 1.00 88.62 653 VAL A O 1
ATOM 5008 N N . GLY A 1 654 ? -36.687 28.248 59.125 1.00 85.88 654 GLY A N 1
ATOM 5009 C CA . GLY A 1 654 ? -35.704 29.260 58.743 1.00 85.88 654 GLY A CA 1
ATOM 5010 C C . GLY A 1 654 ? -34.525 29.357 59.716 1.00 85.88 654 GLY A C 1
ATOM 5011 O O . GLY A 1 654 ? -34.222 28.425 60.467 1.00 85.88 654 GLY A O 1
ATOM 5012 N N . ASN A 1 655 ? -33.833 30.495 59.676 1.00 85.56 655 ASN A N 1
ATOM 5013 C CA . ASN A 1 655 ? -32.632 30.748 60.471 1.00 85.56 655 ASN A CA 1
ATOM 5014 C C . ASN A 1 655 ? -32.984 31.207 61.898 1.00 85.56 655 ASN A C 1
ATOM 5016 O O . ASN A 1 655 ? -34.097 31.664 62.173 1.00 85.56 655 ASN A O 1
ATOM 5020 N N . ARG A 1 656 ? -32.010 31.130 62.816 1.00 85.25 656 ARG A N 1
ATOM 5021 C CA . ARG A 1 656 ? -32.188 31.455 64.246 1.00 85.25 656 ARG A CA 1
ATOM 5022 C C . ARG A 1 656 ? -32.749 32.860 64.493 1.00 85.25 656 ARG A C 1
ATOM 5024 O O . ARG A 1 656 ? -33.506 33.059 65.439 1.00 85.25 656 ARG A O 1
ATOM 5031 N N . GLU A 1 657 ? -32.400 33.819 63.642 1.00 84.00 657 GLU A N 1
ATOM 5032 C CA . GLU A 1 657 ? -32.903 35.199 63.672 1.00 84.00 657 GLU A CA 1
ATOM 5033 C C . GLU A 1 657 ? -34.375 35.278 63.241 1.00 84.00 657 GLU A C 1
ATOM 5035 O O . GLU A 1 657 ? -35.204 35.842 63.956 1.00 84.00 657 GLU A O 1
ATOM 5040 N N . THR A 1 658 ? -34.723 34.624 62.127 1.00 83.50 658 THR A N 1
ATOM 5041 C CA . THR A 1 658 ? -36.093 34.511 61.600 1.00 83.50 658 THR A CA 1
ATOM 5042 C C . THR A 1 658 ? -37.045 33.894 62.627 1.00 83.50 658 THR A C 1
ATOM 5044 O O . THR A 1 658 ? -38.174 34.354 62.781 1.00 83.50 658 THR A O 1
ATOM 5047 N N . TRP A 1 659 ? -36.576 32.886 63.369 1.00 85.25 659 TRP A N 1
ATOM 5048 C CA . TRP A 1 659 ? -37.338 32.215 64.425 1.00 85.25 659 TRP A CA 1
ATOM 5049 C C . TRP A 1 659 ? -37.469 33.030 65.725 1.00 85.25 659 TRP A C 1
ATOM 5051 O O . TRP A 1 659 ? -38.481 32.933 66.429 1.00 85.25 659 TRP A O 1
ATOM 5061 N N . LYS A 1 660 ? -36.449 33.829 66.068 1.00 83.88 660 LYS A N 1
ATOM 5062 C CA . LYS A 1 660 ? -36.460 34.709 67.249 1.00 83.88 660 LYS A CA 1
ATOM 5063 C C . LYS A 1 660 ? -37.350 35.942 67.081 1.00 83.88 660 LYS A C 1
ATOM 5065 O O . LYS A 1 660 ? -37.745 36.524 68.087 1.00 83.88 660 LYS A O 1
ATOM 5070 N N . ASN A 1 661 ? -37.673 36.339 65.851 1.00 85.50 661 ASN A N 1
ATOM 5071 C CA . ASN A 1 661 ? -38.584 37.449 65.585 1.00 85.50 661 ASN A CA 1
ATOM 5072 C C . ASN A 1 661 ? -39.999 37.138 66.140 1.00 85.50 661 ASN A C 1
ATOM 5074 O O . ASN A 1 661 ? -40.606 36.157 65.702 1.00 85.50 661 ASN A O 1
ATOM 5078 N N . PRO A 1 662 ? -40.570 37.957 67.050 1.00 80.00 662 PRO A N 1
ATOM 5079 C CA . PRO A 1 662 ? -41.924 37.744 67.575 1.00 80.00 662 PRO A CA 1
ATOM 5080 C C . PRO A 1 662 ? -43.009 37.691 66.489 1.00 80.00 662 PRO A C 1
ATOM 5082 O O . PRO A 1 662 ? -43.994 36.974 66.644 1.00 80.00 662 PRO A O 1
ATOM 5085 N N . ASN A 1 663 ? -42.797 38.390 65.369 1.00 81.94 663 ASN A N 1
ATOM 5086 C CA . ASN A 1 663 ? -43.721 38.449 64.235 1.00 81.94 663 ASN A CA 1
ATOM 5087 C C . ASN A 1 663 ? -43.562 37.275 63.246 1.00 81.94 663 ASN A C 1
ATOM 5089 O O . ASN A 1 663 ? -44.215 37.270 62.203 1.00 81.94 663 ASN A O 1
ATOM 5093 N N . CYS A 1 664 ? -42.711 36.283 63.542 1.00 85.25 664 CYS A N 1
ATOM 5094 C CA . CYS A 1 664 ? -42.544 35.078 62.725 1.00 85.25 664 CYS A CA 1
ATOM 5095 C C . CYS A 1 664 ? -43.903 34.406 62.444 1.00 85.25 664 CYS A C 1
ATOM 5097 O O . CYS A 1 664 ? -44.653 34.113 63.376 1.00 85.25 664 CYS A O 1
ATOM 5099 N N . GLN A 1 665 ? -44.214 34.126 61.173 1.00 87.00 665 GLN A N 1
ATOM 5100 C CA . GLN A 1 665 ? -45.533 33.630 60.742 1.00 87.00 665 GLN A CA 1
ATOM 5101 C C . GLN A 1 665 ? -45.952 32.331 61.460 1.00 87.00 665 GLN A C 1
ATOM 5103 O O . GLN A 1 665 ? -47.116 32.163 61.810 1.00 87.00 665 GLN A O 1
ATOM 5108 N N . PHE A 1 666 ? -45.003 31.443 61.780 1.00 87.62 666 PHE A N 1
ATOM 5109 C CA . PHE A 1 666 ? -45.266 30.223 62.557 1.00 87.62 666 PHE A CA 1
ATOM 5110 C C . PHE A 1 666 ? -45.686 30.486 64.019 1.00 87.62 666 PHE A C 1
ATOM 5112 O O . PHE A 1 666 ? -46.368 29.656 64.623 1.00 87.62 666 PHE A O 1
ATOM 5119 N N . ARG A 1 667 ? -45.286 31.626 64.600 1.00 83.75 667 ARG A N 1
ATOM 5120 C CA . ARG A 1 667 ? -45.664 32.060 65.959 1.00 83.75 667 ARG A CA 1
ATOM 5121 C C . ARG A 1 667 ? -47.005 32.796 65.976 1.00 83.75 667 ARG A C 1
ATOM 5123 O O . ARG A 1 667 ? -47.744 32.688 66.954 1.00 83.75 667 ARG A O 1
ATOM 5130 N N . THR A 1 668 ? -47.303 33.551 64.918 1.00 84.25 668 THR A N 1
ATOM 5131 C CA . THR A 1 668 ? -48.479 34.432 64.827 1.00 84.25 668 THR A CA 1
ATOM 5132 C C . THR A 1 668 ? -49.696 33.783 64.168 1.00 84.25 668 THR A C 1
ATOM 5134 O O . THR A 1 668 ? -50.820 34.200 64.458 1.00 84.25 668 THR A O 1
ATOM 5137 N N . ASP A 1 669 ? -49.519 32.750 63.336 1.00 83.69 669 ASP A N 1
ATOM 5138 C CA . ASP A 1 669 ? -50.641 32.020 62.746 1.00 83.69 669 ASP A CA 1
ATOM 5139 C C . ASP A 1 669 ? -51.542 31.383 63.819 1.00 83.69 669 ASP A C 1
ATOM 5141 O O . ASP A 1 669 ? -51.086 30.748 64.773 1.00 83.69 669 ASP A O 1
ATOM 5145 N N . LYS A 1 670 ? -52.859 31.523 63.632 1.00 78.75 670 LYS A N 1
ATOM 5146 C CA . LYS A 1 670 ? -53.877 31.082 64.594 1.00 78.75 670 LYS A CA 1
ATOM 5147 C C . LYS A 1 670 ? -54.043 29.564 64.646 1.00 78.75 670 LYS A C 1
ATOM 5149 O O . LYS A 1 670 ? -54.641 29.069 65.607 1.00 78.75 670 LYS A O 1
ATOM 5154 N N . ASN A 1 671 ? -53.594 28.827 63.631 1.00 76.12 671 ASN A N 1
ATOM 5155 C CA . ASN A 1 671 ? -53.793 27.385 63.520 1.00 76.12 671 ASN A CA 1
ATOM 5156 C C . ASN A 1 671 ? -52.593 26.575 64.002 1.00 76.12 671 ASN A C 1
ATOM 5158 O O . ASN A 1 671 ? -52.794 25.607 64.734 1.00 76.12 671 ASN A O 1
ATOM 5162 N N . ILE A 1 672 ? -51.380 27.008 63.666 1.00 82.75 672 ILE A N 1
ATOM 5163 C CA . ILE A 1 672 ? -50.135 26.376 64.101 1.00 82.75 672 ILE A CA 1
ATOM 5164 C C . ILE A 1 672 ? -49.744 26.884 65.502 1.00 82.75 672 ILE A C 1
ATOM 5166 O O . ILE A 1 672 ? -49.608 26.081 66.429 1.00 82.75 672 ILE A O 1
ATOM 5170 N N . LYS A 1 673 ? -49.605 28.212 65.661 1.00 84.69 673 LYS A N 1
ATOM 5171 C CA . LYS A 1 673 ? -49.145 28.931 66.865 1.00 84.69 673 LYS A CA 1
ATOM 5172 C C . LYS A 1 673 ? -48.032 28.194 67.631 1.00 84.69 673 LYS A C 1
ATOM 5174 O O . LYS A 1 673 ? -48.275 27.582 68.675 1.00 84.69 673 LYS A O 1
ATOM 5179 N N . LEU A 1 674 ? -46.811 28.228 67.099 1.00 87.00 674 LEU A N 1
ATOM 5180 C CA . LEU A 1 674 ? -45.638 27.631 67.743 1.00 87.00 674 LEU A CA 1
ATOM 5181 C C . LEU A 1 674 ? -45.049 28.543 68.830 1.00 87.00 674 LEU A C 1
ATOM 5183 O O . LEU A 1 674 ? -44.892 29.751 68.645 1.00 87.00 674 LEU A O 1
ATOM 5187 N N . THR A 1 675 ? -44.662 27.943 69.953 1.00 84.38 675 THR A N 1
ATOM 5188 C CA . THR A 1 675 ? -43.950 28.593 71.067 1.00 84.38 675 THR A CA 1
ATOM 5189 C C . THR A 1 675 ? -42.442 28.348 71.000 1.00 84.38 675 THR A C 1
ATOM 5191 O O . THR A 1 675 ? -41.650 29.277 71.183 1.00 84.38 675 THR A O 1
ATOM 5194 N N . CYS A 1 676 ? -42.063 27.118 70.669 1.00 87.31 676 CYS A N 1
ATOM 5195 C CA . CYS A 1 676 ? -40.715 26.558 70.686 1.00 87.31 676 CYS A CA 1
ATOM 5196 C C . CYS A 1 676 ? -40.473 25.685 69.437 1.00 87.31 676 CYS A C 1
ATOM 5198 O O . CYS A 1 676 ? -41.360 25.550 68.593 1.00 87.31 676 CYS A O 1
ATOM 5200 N N . ILE A 1 677 ? -39.255 25.155 69.304 1.00 88.94 677 ILE A N 1
ATOM 5201 C CA . ILE A 1 677 ? -38.875 24.082 68.373 1.00 88.94 677 ILE A CA 1
ATOM 5202 C C . ILE A 1 677 ? -37.868 23.159 69.095 1.00 88.94 677 ILE A C 1
ATOM 5204 O O . ILE A 1 677 ? -37.122 23.673 69.927 1.00 88.94 677 ILE A O 1
ATOM 5208 N N . PRO A 1 678 ? -37.805 21.848 68.796 1.00 91.62 678 PRO A N 1
ATOM 5209 C CA . PRO A 1 678 ? -38.676 21.113 67.885 1.00 91.62 678 PRO A CA 1
ATOM 5210 C C . PRO A 1 678 ? -40.132 21.115 68.363 1.00 91.62 678 PRO A C 1
ATOM 5212 O O . PRO A 1 678 ? -40.434 21.304 69.544 1.00 91.62 678 PRO A O 1
ATOM 5215 N N . THR A 1 679 ? -41.065 20.965 67.430 1.00 92.25 679 THR A N 1
ATOM 5216 C CA . THR A 1 679 ? -42.479 20.741 67.752 1.00 92.25 679 THR A CA 1
ATOM 5217 C C . THR A 1 679 ? -43.086 19.807 66.725 1.00 92.25 679 THR A C 1
ATOM 5219 O O . THR A 1 679 ? -43.037 20.089 65.529 1.00 92.25 679 THR A O 1
ATOM 5222 N N . LEU A 1 680 ? -43.681 18.719 67.202 1.00 92.06 680 LEU A N 1
ATOM 5223 C CA . LEU A 1 680 ? -44.464 17.783 66.407 1.00 92.06 680 LEU A CA 1
ATOM 5224 C C . LEU A 1 680 ? -45.951 18.108 66.601 1.00 92.06 680 LEU A C 1
ATOM 5226 O O . LEU A 1 680 ? -46.399 18.241 67.737 1.00 92.06 680 LEU A O 1
ATOM 5230 N N . LEU A 1 681 ? -46.717 18.272 65.522 1.00 90.94 681 LEU A N 1
ATOM 5231 C CA . LEU A 1 681 ? -48.117 18.719 65.564 1.00 90.94 681 LEU A CA 1
ATOM 5232 C C . LEU A 1 681 ? -48.976 17.935 64.567 1.00 90.94 681 LEU A C 1
ATOM 5234 O O . LEU A 1 681 ? -48.648 17.888 63.381 1.00 90.94 681 LEU A O 1
ATOM 5238 N N . GLU A 1 682 ? -50.115 17.397 65.011 1.00 89.50 682 GLU A N 1
ATOM 5239 C CA . GLU A 1 682 ? -51.136 16.876 64.095 1.00 89.50 682 GLU A CA 1
ATOM 5240 C C . GLU A 1 682 ? -51.981 18.048 63.554 1.00 89.50 682 GLU A C 1
ATOM 5242 O O . GLU A 1 682 ? -52.640 18.781 64.301 1.00 89.50 682 GLU A O 1
ATOM 5247 N N . VAL A 1 683 ? -51.908 18.295 62.244 1.00 83.25 683 VAL A N 1
ATOM 5248 C CA . VAL A 1 683 ? -52.421 19.526 61.625 1.00 83.25 683 VAL A CA 1
ATOM 5249 C C . VAL A 1 683 ? -53.950 19.503 61.600 1.00 83.25 683 VAL A C 1
ATOM 5251 O O . VAL A 1 683 ? -54.576 18.816 60.800 1.00 83.25 683 VAL A O 1
ATOM 5254 N N . GLY A 1 684 ? -54.548 20.288 62.497 1.00 75.38 684 GLY A N 1
ATOM 5255 C CA . GLY A 1 684 ? -55.993 20.367 62.726 1.00 75.38 684 GLY A CA 1
ATOM 5256 C C . GLY A 1 684 ? -56.359 20.092 64.187 1.00 75.38 684 GLY A C 1
ATOM 5257 O O . GLY A 1 684 ? -57.102 20.872 64.785 1.00 75.38 684 GLY A O 1
ATOM 5258 N N . LYS A 1 685 ? -55.757 19.068 64.810 1.00 77.19 685 LYS A N 1
ATOM 5259 C CA . LYS A 1 685 ? -55.949 18.725 66.231 1.00 77.19 685 LYS A CA 1
ATOM 5260 C C . LYS A 1 685 ? -54.959 19.512 67.116 1.00 77.19 685 LYS A C 1
ATOM 5262 O O . LYS A 1 685 ? -53.989 18.961 67.616 1.00 77.19 685 LYS A O 1
ATOM 5267 N N . LYS A 1 686 ? -55.199 20.816 67.349 1.00 63.00 686 LYS A N 1
ATOM 5268 C CA . LYS A 1 686 ? -54.255 21.739 68.050 1.00 63.00 686 LYS A CA 1
ATOM 5269 C C . LYS A 1 686 ? -53.694 21.240 69.392 1.00 63.00 686 LYS A C 1
ATOM 5271 O O . LYS A 1 686 ? -52.574 21.626 69.734 1.00 63.00 686 LYS A O 1
ATOM 5276 N N . ALA A 1 687 ? -54.476 20.449 70.129 1.00 64.94 687 ALA A N 1
ATOM 5277 C CA . ALA A 1 687 ? -54.099 19.853 71.410 1.00 64.94 687 ALA A CA 1
ATOM 5278 C C . ALA A 1 687 ? -53.091 18.697 71.269 1.00 64.94 687 ALA A C 1
ATOM 5280 O O . ALA A 1 687 ? -52.257 18.518 72.151 1.00 64.94 687 ALA A O 1
ATOM 5281 N N . LYS A 1 688 ? -53.114 17.958 70.150 1.00 81.44 688 LYS A N 1
ATOM 5282 C CA . LYS A 1 688 ? -52.194 16.851 69.874 1.00 81.44 688 LYS A CA 1
ATOM 5283 C C . LYS A 1 688 ? -50.882 17.401 69.303 1.00 81.44 688 LYS A C 1
ATOM 5285 O O . LYS A 1 688 ? -50.677 17.476 68.088 1.00 81.44 688 LYS A O 1
ATOM 5290 N N . ARG A 1 689 ? -50.002 17.838 70.213 1.00 89.12 689 ARG A N 1
ATOM 5291 C CA . ARG A 1 689 ? -48.633 18.292 69.924 1.00 89.12 689 ARG A CA 1
ATOM 5292 C C . ARG A 1 689 ? -47.629 17.802 70.970 1.00 89.12 689 ARG A C 1
ATOM 5294 O O . ARG A 1 689 ? -47.968 17.746 72.146 1.00 89.12 689 ARG A O 1
ATOM 5301 N N . LEU A 1 690 ? -46.398 17.536 70.541 1.00 90.31 690 LEU A N 1
ATOM 5302 C CA . LEU A 1 690 ? -45.228 17.348 71.407 1.00 90.31 690 LEU A CA 1
ATOM 5303 C C . LEU A 1 690 ? -44.258 18.515 71.194 1.00 90.31 690 LEU A C 1
ATOM 5305 O O . LEU A 1 690 ? -44.128 19.009 70.072 1.00 90.31 690 LEU A O 1
ATOM 5309 N N . ILE A 1 691 ? -43.578 18.955 72.252 1.00 90.69 691 ILE A N 1
ATOM 5310 C CA . ILE A 1 691 ? -42.648 20.094 72.226 1.00 90.69 691 ILE A CA 1
ATOM 5311 C C . ILE A 1 691 ? -41.293 19.755 72.855 1.00 90.69 691 ILE A C 1
ATOM 5313 O O . ILE A 1 691 ? -41.228 18.998 73.819 1.00 90.69 691 ILE A O 1
ATOM 5317 N N . GLU A 1 692 ? -40.217 20.335 72.315 1.00 86.19 692 GLU A N 1
ATOM 5318 C CA . GLU A 1 692 ? -38.858 20.299 72.884 1.00 86.19 692 GLU A CA 1
ATOM 5319 C C . GLU A 1 692 ? -38.437 18.877 73.313 1.00 86.19 692 GLU A C 1
ATOM 5321 O O . GLU A 1 692 ? -38.411 17.971 72.479 1.00 86.19 692 GLU A O 1
ATOM 5326 N N . ASN A 1 693 ? -38.154 18.647 74.599 1.00 85.00 693 ASN A N 1
ATOM 5327 C CA . ASN A 1 693 ? -37.703 17.355 75.126 1.00 85.00 693 ASN A CA 1
ATOM 5328 C C . ASN A 1 693 ? -38.716 16.203 74.955 1.00 85.00 693 ASN A C 1
ATOM 5330 O O . ASN A 1 693 ? -38.319 15.040 74.913 1.00 85.00 693 ASN A O 1
ATOM 5334 N N . GLN A 1 694 ? -40.011 16.490 74.790 1.00 87.62 694 GLN A N 1
ATOM 5335 C CA . GLN A 1 694 ? -41.018 15.469 74.484 1.00 87.62 694 GLN A CA 1
ATOM 5336 C C . GLN A 1 694 ? -40.786 14.852 73.098 1.00 87.62 694 GLN A C 1
ATOM 5338 O O . GLN A 1 694 ? -41.070 13.675 72.894 1.00 87.62 694 GLN A O 1
ATOM 5343 N N . CYS A 1 695 ? -40.214 15.621 72.164 1.00 87.06 695 CYS A N 1
ATOM 5344 C CA . CYS A 1 695 ? -39.853 15.147 70.827 1.00 87.06 695 CYS A CA 1
ATOM 5345 C C . CYS A 1 695 ? -38.622 14.219 70.827 1.00 87.06 695 CYS A C 1
ATOM 5347 O O . CYS A 1 695 ? -38.324 13.627 69.795 1.00 87.06 695 CYS A O 1
ATOM 5349 N N . ALA A 1 696 ? -37.920 14.077 71.958 1.00 86.38 696 ALA A N 1
ATOM 5350 C CA . ALA A 1 696 ? -36.812 13.138 72.148 1.00 86.38 696 ALA A CA 1
ATOM 5351 C C . ALA A 1 696 ? -37.221 11.865 72.928 1.00 86.38 696 ALA A C 1
ATOM 5353 O O . ALA A 1 696 ? -36.403 10.971 73.134 1.00 86.38 696 ALA A O 1
ATOM 5354 N N . ASN A 1 697 ? -38.483 11.746 73.361 1.00 88.62 697 ASN A N 1
ATOM 5355 C CA . ASN A 1 697 ? -38.969 10.589 74.115 1.00 88.62 697 ASN A CA 1
ATOM 5356 C C . ASN A 1 697 ? -39.635 9.560 73.182 1.00 88.62 697 ASN A C 1
ATOM 5358 O O . ASN A 1 697 ? -40.770 9.746 72.747 1.00 88.62 697 ASN A O 1
ATOM 5362 N N . GLU A 1 698 ? -38.949 8.443 72.916 1.00 85.19 698 GLU A N 1
ATOM 5363 C CA . GLU A 1 698 ? -39.433 7.374 72.024 1.00 85.19 698 GLU A CA 1
ATOM 5364 C C . GLU A 1 698 ? -40.793 6.778 72.445 1.00 85.19 698 GLU A C 1
ATOM 5366 O O . GLU A 1 698 ? -41.558 6.356 71.580 1.00 85.19 698 GLU A O 1
ATOM 5371 N N . SER A 1 699 ? -41.137 6.783 73.740 1.00 84.44 699 SER A N 1
ATOM 5372 C CA . SER A 1 699 ? -42.445 6.300 74.206 1.00 84.44 699 SER A CA 1
ATOM 5373 C C . SER A 1 699 ? -43.572 7.249 73.794 1.00 84.44 699 SER A C 1
ATOM 5375 O O . SER A 1 699 ? -44.549 6.808 73.192 1.00 84.44 699 SER A O 1
ATOM 5377 N N . LEU A 1 700 ? -43.405 8.553 74.055 1.00 86.69 700 LEU A N 1
ATOM 5378 C CA . LEU A 1 700 ? -44.393 9.581 73.700 1.00 86.69 700 LEU A CA 1
ATOM 5379 C C . LEU A 1 700 ? -44.532 9.732 72.180 1.00 86.69 700 LEU A C 1
ATOM 5381 O O . LEU A 1 700 ? -45.625 9.983 71.683 1.00 86.69 700 LEU A O 1
ATOM 5385 N N . LEU A 1 701 ? -43.443 9.553 71.424 1.00 86.56 701 LEU A N 1
ATOM 5386 C CA . LEU A 1 701 ? -43.495 9.546 69.961 1.00 86.56 701 LEU A CA 1
ATOM 5387 C C . LEU A 1 701 ? -44.340 8.381 69.429 1.00 86.56 701 LEU A C 1
ATOM 5389 O O . LEU A 1 701 ? -45.189 8.596 68.565 1.00 86.56 701 LEU A O 1
ATOM 5393 N N . LYS A 1 702 ? -44.144 7.156 69.937 1.00 83.69 702 LYS A N 1
ATOM 5394 C CA . LYS A 1 702 ? -44.917 5.985 69.486 1.00 83.69 702 LYS A CA 1
ATOM 5395 C C . LYS A 1 702 ? -46.396 6.112 69.833 1.00 83.69 702 LYS A C 1
ATOM 5397 O O . LYS A 1 702 ? -47.227 5.863 68.969 1.00 83.69 702 LYS A O 1
ATOM 5402 N N . GLU A 1 703 ? -46.715 6.581 71.035 1.00 84.50 703 GLU A N 1
ATOM 5403 C CA . GLU A 1 703 ? -48.077 6.935 71.455 1.00 84.50 703 GLU A CA 1
ATOM 5404 C C . GLU A 1 703 ? -48.703 7.968 70.495 1.00 84.50 703 GLU A C 1
ATOM 5406 O O . GLU A 1 703 ? -49.715 7.692 69.851 1.00 84.50 703 GLU A O 1
ATOM 5411 N N . PHE A 1 704 ? -48.022 9.092 70.252 1.00 86.69 704 PHE A N 1
ATOM 5412 C CA . PHE A 1 704 ? -48.480 10.154 69.350 1.00 86.69 704 PHE A CA 1
ATOM 5413 C C . PHE A 1 704 ? -48.801 9.664 67.925 1.00 86.69 704 PHE A C 1
ATOM 5415 O O . PHE A 1 704 ? -49.808 10.079 67.335 1.00 86.69 704 PHE A O 1
ATOM 5422 N N . PHE A 1 705 ? -47.965 8.786 67.360 1.00 84.12 705 PHE A N 1
ATOM 5423 C CA . PHE A 1 705 ? -48.201 8.207 66.037 1.00 84.12 705 PHE A CA 1
ATOM 5424 C C . PHE A 1 705 ? -49.314 7.145 66.042 1.00 84.12 705 PHE A C 1
ATOM 5426 O O . PHE A 1 705 ? -50.163 7.188 65.152 1.00 84.12 705 PHE A O 1
ATOM 5433 N N . LEU A 1 706 ? -49.354 6.247 67.030 1.00 78.69 706 LEU A N 1
ATOM 5434 C CA . LEU A 1 706 ? -50.252 5.081 67.051 1.00 78.69 706 LEU A CA 1
ATOM 5435 C C . LEU A 1 706 ? -51.662 5.362 67.604 1.00 78.69 706 LEU A C 1
ATOM 5437 O O . LEU A 1 706 ? -52.573 4.582 67.340 1.00 78.69 706 LEU A O 1
ATOM 5441 N N . GLU A 1 707 ? -51.874 6.459 68.335 1.00 68.88 707 GLU A N 1
ATOM 5442 C CA . GLU A 1 707 ? -53.212 6.879 68.772 1.00 68.88 707 GLU A CA 1
ATOM 5443 C C . GLU A 1 707 ? -54.076 7.378 67.598 1.00 68.88 707 GLU A C 1
ATOM 5445 O O . GLU A 1 707 ? -53.992 8.547 67.198 1.00 68.88 707 GLU A O 1
ATOM 5450 N N . ASP A 1 708 ? -54.951 6.510 67.092 1.00 56.12 708 ASP A N 1
ATOM 5451 C CA . ASP A 1 708 ? -56.122 6.890 66.297 1.00 56.12 708 ASP A CA 1
ATOM 5452 C C . ASP A 1 708 ? -57.355 7.059 67.218 1.00 56.12 708 ASP A C 1
ATOM 5454 O O . ASP A 1 708 ? -57.925 6.075 67.695 1.00 56.12 708 ASP A O 1
ATOM 5458 N N . GLU A 1 709 ? -57.760 8.320 67.434 1.00 41.97 709 GLU A N 1
ATOM 5459 C CA . GLU A 1 709 ? -59.120 8.748 67.841 1.00 41.97 709 GLU A CA 1
ATOM 5460 C C . GLU A 1 709 ? -59.946 9.154 66.609 1.00 41.97 709 GLU 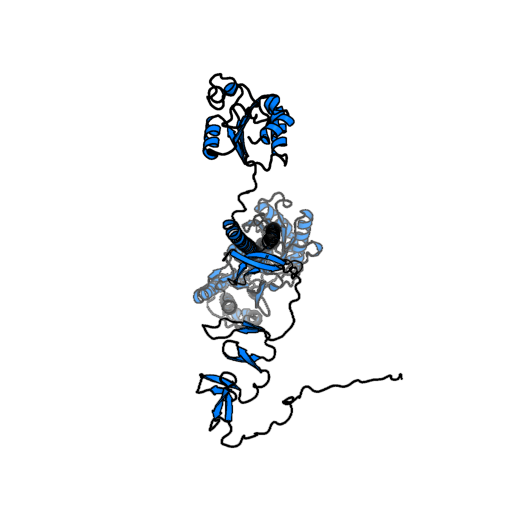A C 1
ATOM 5462 O O . GLU A 1 709 ? -59.523 10.148 65.949 1.00 41.97 709 GLU A O 1
#

pLDDT: mean 81.22, std 19.16, range [22.61, 98.62]

Sequence (709 aa):
MSYYTEEISRNEPEYITEYGDGNEGAQRAQRPQGATVVCRVCDANIFLEGRSNQHVVKCHACDEATPIRPAPAGKKYVRCPCNCLLICKASSTRIACPRNNCRRVITLGQRDPSGSAIRAPTGSCRVSCVYCNEIFLFNTLTNALATCPHCRKFSSVGTFARRRSILLFILAAILAIFSVLVTIMTKPLPVLAMTCILGIEGSANKIGVGIIRNGQVLSNPRSTFNAPPGEGFRPTETAIHHRQQVLRLICDALIISNIHDPGTEIDGIAYTKGPGMGAPLQVGAIVARTLAQAWKIPLIPVNHCIGHIEMGRLVTGAENPVILYVSGGNTQVISYSNSRYRIFGETIDIAVGNCLDRFARVLKLPNNPSPGFNIEQKAKNGKKLFDLPYTVKGMDISLSGILSIMEKRASELIESMEYTLEDLCFSLQETVFAMLIEITERAMAHTGSSQLLIVGGVGCNLRLQEMAQSMCLERGAHLYATDERFCIDNGAMIARAGELMLSAGLNIPISKATFTQRYRTDQVIGLMGYWVQLTAVFPIAMNIASLLLVGITIWKMRSMIAICDRIVANTHWLSRTAMFIKHYTAQGYDAFQQTLKEIGSGKRIIALFTGSKELLTGKSWCPDCVEAEPIIDKTLADDSVKDSDIHFITCFVGNRETWKNPNCQFRTDKNIKLTCIPTLLEVGKKAKRLIENQCANESLLKEFFLEDE